Protein 3IFE (pdb70)

Sequence (416 aa):
YFQQSNAMMKEEELIERFTTRYVKIDTQSNEDSHTVPTTPGQIEEFGKKLLVEELKKEEVGLTEVTMDDDNGYVMATLPANTDKDVPVIGFLAHLDTATDFTGKNNVKPQQIHENFDGNAITLNEELNIVLLTPEQFPEELPSYKGHTIITTDGTTLLGADDKAGLTEIMVAMNYLIHHNPQIKHGKKIRVAFTPDEEIGRGPAHFDVEAFGASFAYMMDGGGGPLGGLEYESFNAAGAKLTFNGTNTHHPGTAKKNKMRNATKLAMEFNGHLPVVEEEAPEYTEGYEEGFYHLLSLNGDVEQSKAYYIIRDFDRKNNFEARKNNTIEENIVKQMQEEKYGQQDAVVLEMNDQYYNMLEKKIEPVREIVDIAYEAMKKSLNIEEPNIIHPIRGGTDGSQLSYYMGLPTPNIIFTGGENYHGKFEYVSVDVMEEKAVQVIIEEIARRRRFEEEQA

Solvent-accessible surface area: 18696 Å² total; per-residue (Å²): 206,172,95,45,94,65,12,70,121,33,0,28,92,22,0,21,86,0,0,120,34,55,0,50,3,65,101,116,30,147,90,42,10,7,26,108,12,0,56,115,0,0,126,56,0,15,106,7,0,111,134,11,32,10,61,112,23,75,48,66,150,49,0,4,0,11,0,4,4,61,56,38,35,162,88,138,17,50,33,4,0,0,1,0,2,0,0,2,1,70,97,61,57,2,127,89,3,114,27,49,81,44,101,123,11,85,6,86,52,14,67,6,21,134,150,110,124,23,45,0,34,30,145,106,31,106,51,0,61,83,14,149,48,38,6,0,0,0,0,26,2,54,5,2,1,1,0,15,1,2,0,0,0,0,0,0,0,3,0,0,30,68,1,55,119,30,81,121,28,90,4,6,82,1,23,0,0,0,9,0,3,37,34,28,63,65,2,15,73,84,11,71,30,152,50,0,44,14,55,13,0,0,12,1,30,6,12,58,71,0,3,0,32,41,15,0,2,0,0,0,14,6,49,0,17,0,44,19,69,92,35,132,105,66,93,18,173,142,141,59,87,33,0,33,131,7,4,120,46,0,55,63,79,16,47,113,96,59,13,41,126,133,21,130,34,125,88,6,18,14,56,68,97,40,62,102,55,86,35,111,72,1,78,2,92,4,33,0,22,6,17,74,87,170,64,0,55,45,15,35,84,49,0,82,94,10,8,126,94,1,34,126,130,43,35,120,122,6,1,77,45,98,39,90,53,93,52,50,9,4,41,72,81,2,92,105,32,161,78,0,15,65,5,0,87,63,0,0,94,60,41,146,3,135,21,65,67,82,41,16,83,16,45,54,21,4,6,70,5,0,117,72,43,0,13,1,0,12,0,0,1,0,1,22,36,62,67,22,63,39,2,0,0,0,2,58,4,1,25,56,0,0,43,0,0,19,23,1,2,84,46,11,21,98,95,69

Nearest PDB structures (foldseek):
  3ife-assembly1_A-2  TM=1.002E+00  e=1.276E-93  Bacillus anthracis str. 'Ames Ancestor'
  1vix-assembly1_B  TM=9.293E-01  e=1.019E-63  Escherichia coli
  1fno-assembly1_A-2  TM=9.264E-01  e=2.292E-62  Salmonella enterica subsp. enterica serovar Typhimurium
  3gb0-assembly1_A-2  TM=8.440E-01  e=1.448E-30  Bacillus cereus ATCC 10987
  1cg2-assembly1_C  TM=7.396E-01  e=3.527E-21  Pseudomonas sp. RS-16

B-factor: mean 17.47, std 7.96, range [7.01, 78.02]

Secondary structure (DSSP, 8-state):
-HHHHHHHHHHHHHHHHHHTS--B--TT--SSSSSHHHHHHHHHHHHHHHHHT-EEEEE-TTS-EEEEE--BSSS----EEEEEE--B-TTS--SS---EEETT--SS-EEEETTTTEEE-TTT-TTGGGGTTS-EEE--SSS---HHHHHHHHHHHHHHHHHHT-TTS-B--EEEEEES-GGGT-TGGG--HHHH--SEEEE----STTEEE--B-EEEEEEEEEE-B---GGG-TTT-B-HHHHHHHHHHTS-TT-SGGG--TT--EEEEEEEEE-SSEEEEEEEEEESSHHHHHHHHHHHHHHHHHHHHHH-GGGEEEEEEEEE--THHHHGGGTHHHHHHHHHHHHTT---EE--BSS--HHHHHHHTT----EE--SEESTTSTT-EEEHHHHHHHHHHHHHHHHHHHHH-

Structure (mmCIF, N/CA/C/O backbone):
data_3IFE
#
_entry.id   3IFE
#
_cell.length_a   89.216
_cell.length_b   142.739
_cell.length_c   40.993
_cell.angle_alpha   90.00
_cell.angle_beta   90.00
_cell.angle_gamma   90.00
#
_symmetry.space_group_name_H-M   'P 21 21 2'
#
loop_
_entity.id
_entity.type
_entity.pdbx_description
1 polymer 'Peptidase T'
2 branched beta-D-fructofuranose-(2-1)-alpha-D-glucopyranose
3 non-polymer 'ZINC ION'
4 non-polymer 'SODIUM ION'
5 non-polymer 'SULFATE ION'
6 water water
#
loop_
_atom_site.group_PDB
_atom_site.id
_atom_site.type_symbol
_atom_site.label_atom_id
_atom_site.label_alt_id
_atom_site.label_comp_id
_atom_site.label_asym_id
_atom_site.label_entity_id
_atom_site.label_seq_id
_atom_site.pdbx_PDB_ins_code
_atom_site.Cartn_x
_atom_site.Cartn_y
_atom_site.Cartn_z
_atom_site.occupancy
_atom_site.B_iso_or_equiv
_atom_site.auth_seq_id
_atom_site.auth_comp_id
_atom_site.auth_asym_id
_atom_site.auth_atom_id
_atom_site.pdbx_PDB_model_num
ATOM 1 N N . TYR A 1 19 ? 42.809 44.890 23.623 1.00 25.52 -5 TYR A N 1
ATOM 2 C CA . TYR A 1 19 ? 43.048 43.753 22.673 1.00 24.73 -5 TYR A CA 1
ATOM 3 C C . TYR A 1 19 ? 43.929 44.132 21.502 1.00 24.46 -5 TYR A C 1
ATOM 4 O O . TYR A 1 19 ? 44.515 43.257 20.863 1.00 21.87 -5 TYR A O 1
ATOM 13 N N . PHE A 1 20 ? 44.020 45.427 21.204 1.00 24.00 -4 PHE A N 1
ATOM 14 C CA . PHE A 1 20 ? 44.771 45.862 20.019 1.00 23.64 -4 PHE A CA 1
ATOM 15 C C . PHE A 1 20 ? 46.215 45.375 19.919 1.00 23.51 -4 PHE A C 1
ATOM 16 O O . PHE A 1 20 ? 46.626 44.844 18.871 1.00 20.80 -4 PHE A O 1
ATOM 24 N N A GLN A 1 21 ? 46.967 45.549 21.004 0.50 23.13 -3 GLN A N 1
ATOM 25 N N B GLN A 1 21 ? 46.998 45.555 20.982 0.50 22.90 -3 GLN A N 1
ATOM 26 C CA A GLN A 1 21 ? 48.373 45.164 21.046 0.50 23.16 -3 GLN A CA 1
ATOM 27 C CA B GLN A 1 21 ? 48.400 45.139 20.949 0.50 22.72 -3 GLN A CA 1
ATOM 28 C C A GLN A 1 21 ? 48.567 43.661 20.812 0.50 22.63 -3 GLN A C 1
ATOM 29 C C B GLN A 1 21 ? 48.554 43.631 20.764 0.50 22.37 -3 GLN A C 1
ATOM 30 O O A GLN A 1 21 ? 49.384 43.259 19.986 0.50 21.47 -3 GLN A O 1
ATOM 31 O O B GLN A 1 21 ? 49.344 43.191 19.930 0.50 21.20 -3 GLN A O 1
ATOM 42 N N . SER A 1 22 ? 47.792 42.842 21.521 1.00 21.72 -2 SER A N 1
ATOM 43 C CA . SER A 1 22 ? 47.888 41.386 21.401 1.00 22.23 -2 SER A CA 1
ATOM 44 C C . SER A 1 22 ? 47.402 40.921 20.036 1.00 19.65 -2 SER A C 1
ATOM 45 O O . SER A 1 22 ? 48.008 40.034 19.456 1.00 20.72 -2 SER A O 1
ATOM 48 N N . ASN A 1 23 ? 46.324 41.517 19.523 1.00 17.59 -1 ASN A N 1
ATOM 49 C CA . ASN A 1 23 ? 45.831 41.155 18.176 1.00 15.70 -1 ASN A CA 1
ATOM 50 C C . ASN A 1 23 ? 46.921 41.344 17.150 1.00 14.51 -1 ASN A C 1
ATOM 51 O O . ASN A 1 23 ? 47.229 40.454 16.367 1.00 14.10 -1 ASN A O 1
ATOM 56 N N . ALA A 1 24 ? 47.508 42.529 17.143 1.00 14.05 0 ALA A N 1
ATOM 57 C CA . ALA A 1 24 ? 48.550 42.836 16.174 1.00 13.71 0 ALA A CA 1
ATOM 58 C C . ALA A 1 24 ? 49.767 41.922 16.313 1.00 13.52 0 ALA A C 1
ATOM 59 O O . ALA A 1 24 ? 50.318 41.448 15.324 1.00 14.06 0 ALA A O 1
ATOM 61 N N A MET A 1 25 ? 50.168 41.639 17.547 0.60 12.43 1 MET A N 1
ATOM 62 N N B MET A 1 25 ? 50.168 41.661 17.556 0.40 12.78 1 MET A N 1
ATOM 63 C CA A MET A 1 25 ? 51.352 40.837 17.758 0.60 12.25 1 MET A CA 1
ATOM 64 C CA B MET A 1 25 ? 51.321 40.819 17.830 0.40 12.51 1 MET A CA 1
ATOM 65 C C A MET A 1 25 ? 51.124 39.353 17.411 0.60 11.89 1 MET A C 1
ATOM 66 C C B MET A 1 25 ? 51.114 39.365 17.412 0.40 12.17 1 MET A C 1
ATOM 67 O O A MET A 1 25 ? 51.943 38.758 16.723 0.60 10.86 1 MET A O 1
ATOM 68 O O B MET A 1 25 ? 51.932 38.803 16.691 0.40 11.55 1 MET A O 1
ATOM 77 N N . LYS A 1 26 ? 50.020 38.762 17.860 1.00 11.57 2 LYS A N 1
ATOM 78 C CA . LYS A 1 26 ? 49.748 37.354 17.535 1.00 12.29 2 LYS A CA 1
ATOM 79 C C . LYS A 1 26 ? 49.689 37.118 16.032 1.00 12.48 2 LYS A C 1
ATOM 80 O O . LYS A 1 26 ? 50.306 36.178 15.514 1.00 12.30 2 LYS A O 1
ATOM 86 N N A GLU A 1 27 ? 48.974 38.007 15.346 0.60 12.27 3 GLU A N 1
ATOM 87 N N B GLU A 1 27 ? 48.960 37.961 15.317 0.40 12.89 3 GLU A N 1
ATOM 88 C CA A GLU A 1 27 ? 48.807 37.944 13.890 0.60 12.38 3 GLU A CA 1
ATOM 89 C CA B GLU A 1 27 ? 48.827 37.756 13.879 0.40 13.22 3 GLU A CA 1
ATOM 90 C C A GLU A 1 27 ? 50.155 37.935 13.191 0.60 12.56 3 GLU A C 1
ATOM 91 C C B GLU A 1 27 ? 50.167 37.929 13.146 0.40 12.93 3 GLU A C 1
ATOM 92 O O A GLU A 1 27 ? 50.448 37.073 12.347 0.60 12.46 3 GLU A O 1
ATOM 93 O O B GLU A 1 27 ? 50.466 37.173 12.214 0.40 12.72 3 GLU A O 1
ATOM 104 N N . GLU A 1 28 ? 50.979 38.903 13.559 1.00 12.22 4 GLU A N 1
ATOM 105 C CA . GLU A 1 28 ? 52.286 39.087 12.925 1.00 11.36 4 GLU A CA 1
ATOM 106 C C . GLU A 1 28 ? 53.235 37.931 13.231 1.00 10.75 4 GLU A C 1
ATOM 107 O O . GLU A 1 28 ? 53.964 37.469 12.361 1.00 11.16 4 GLU A O 1
ATOM 113 N N . LEU A 1 29 ? 53.225 37.473 14.481 1.00 10.41 5 LEU A N 1
ATOM 114 C CA . LEU A 1 29 ? 54.062 36.347 14.878 1.00 10.39 5 LEU A CA 1
ATOM 115 C C . LEU A 1 29 ? 53.750 35.107 14.043 1.00 11.09 5 LEU A C 1
ATOM 116 O O . LEU A 1 29 ? 54.645 34.442 13.546 1.00 10.75 5 LEU A O 1
ATOM 121 N N . ILE A 1 30 ? 52.465 34.786 13.913 1.00 10.78 6 ILE A N 1
ATOM 122 C CA . ILE A 1 30 ? 52.068 33.620 13.142 1.00 10.58 6 ILE A CA 1
ATOM 123 C C . ILE A 1 30 ? 52.396 33.800 11.664 1.00 11.10 6 ILE A C 1
ATOM 124 O O . ILE A 1 30 ? 52.924 32.878 11.049 1.00 10.83 6 ILE A O 1
ATOM 129 N N . GLU A 1 31 ? 52.133 34.987 11.119 1.00 11.46 7 GLU A N 1
ATOM 130 C CA . GLU A 1 31 ? 52.393 35.249 9.690 1.00 12.67 7 GLU A CA 1
ATOM 131 C C . GLU A 1 31 ? 53.868 35.057 9.345 1.00 12.10 7 GLU A C 1
ATOM 132 O O . GLU A 1 31 ? 54.220 34.330 8.416 1.00 12.62 7 GLU A O 1
ATOM 138 N N . ARG A 1 32 ? 54.745 35.719 10.084 1.00 9.34 8 ARG A N 1
ATOM 139 C CA . ARG A 1 32 ? 56.168 35.603 9.824 1.00 10.66 8 ARG A CA 1
ATOM 140 C C . ARG A 1 32 ? 56.705 34.208 10.132 1.00 10.51 8 ARG A C 1
ATOM 141 O O . ARG A 1 32 ? 57.426 33.625 9.321 1.00 10.96 8 ARG A O 1
ATOM 149 N N . PHE A 1 33 ? 56.356 33.670 11.297 1.00 9.93 9 PHE A N 1
ATOM 150 C CA . PHE A 1 33 ? 56.873 32.353 11.689 1.00 10.59 9 PHE A CA 1
ATOM 151 C C . PHE A 1 33 ? 56.507 31.276 10.681 1.00 11.16 9 PHE A C 1
ATOM 152 O O . PHE A 1 33 ? 57.359 30.478 10.294 1.00 11.29 9 PHE A O 1
ATOM 160 N N A THR A 1 34 ? 55.244 31.217 10.272 0.70 11.28 10 THR A N 1
ATOM 161 N N B THR A 1 34 ? 55.236 31.256 10.275 0.30 10.80 10 THR A N 1
ATOM 162 C CA A THR A 1 34 ? 54.842 30.186 9.317 0.70 12.27 10 THR A CA 1
ATOM 163 C CA B THR A 1 34 ? 54.746 30.298 9.289 0.30 10.90 10 THR A CA 1
ATOM 164 C C A THR A 1 34 ? 55.535 30.357 7.961 0.70 11.55 10 THR A C 1
ATOM 165 C C B THR A 1 34 ? 55.592 30.373 8.032 0.30 10.82 10 THR A C 1
ATOM 166 O O A THR A 1 34 ? 55.824 29.375 7.297 0.70 12.93 10 THR A O 1
ATOM 167 O O B THR A 1 34 ? 56.088 29.360 7.544 0.30 10.76 10 THR A O 1
ATOM 174 N N . ARG A 1 35 ? 55.789 31.592 7.542 1.00 10.75 11 ARG A N 1
ATOM 175 C CA . ARG A 1 35 ? 56.561 31.828 6.313 1.00 11.52 11 ARG A CA 1
ATOM 176 C C . ARG A 1 35 ? 57.986 31.262 6.458 1.00 11.55 11 ARG A C 1
ATOM 177 O O . ARG A 1 35 ? 58.490 30.535 5.583 1.00 12.07 11 ARG A O 1
ATOM 185 N N . TYR A 1 36 ? 58.628 31.560 7.579 1.00 10.91 12 TYR A N 1
ATOM 186 C CA . TYR A 1 36 ? 60.011 31.127 7.772 1.00 10.54 12 TYR A CA 1
ATOM 187 C C . TYR A 1 36 ? 60.218 29.622 7.889 1.00 11.13 12 TYR A C 1
ATOM 188 O O . TYR A 1 36 ? 61.197 29.086 7.337 1.00 11.06 12 TYR A O 1
ATOM 197 N N . VAL A 1 37 ? 59.319 28.925 8.576 1.00 11.44 13 VAL A N 1
ATOM 198 C CA . VAL A 1 37 ? 59.507 27.488 8.770 1.00 11.39 13 VAL A CA 1
ATOM 199 C C . VAL A 1 37 ? 59.360 26.721 7.465 1.00 11.48 13 VAL A C 1
ATOM 200 O O . VAL A 1 37 ? 59.917 25.648 7.327 1.00 12.14 13 VAL A O 1
ATOM 204 N N . LYS A 1 38 ? 58.648 27.302 6.514 1.00 12.21 14 LYS A N 1
ATOM 205 C CA . LYS A 1 38 ? 58.448 26.666 5.209 1.00 12.64 14 LYS A CA 1
ATOM 206 C C . LYS A 1 38 ? 59.692 26.727 4.297 1.00 13.40 14 LYS A C 1
ATOM 207 O O . LYS A 1 38 ? 59.710 26.131 3.208 1.00 13.95 14 LYS A O 1
ATOM 213 N N . ILE A 1 39 ? 60.715 27.470 4.715 1.00 11.60 15 ILE A N 1
ATOM 214 C CA . ILE A 1 39 ? 61.971 27.562 3.978 1.00 12.38 15 ILE A CA 1
ATOM 215 C C . ILE A 1 39 ? 62.947 26.558 4.578 1.00 12.52 15 ILE A C 1
ATOM 216 O O . ILE A 1 39 ? 63.204 26.587 5.783 1.00 12.68 15 ILE A O 1
ATOM 221 N N . ASP A 1 40 ? 63.488 25.676 3.739 1.00 12.08 16 ASP A N 1
ATOM 222 C CA . ASP A 1 40 ? 64.465 24.682 4.184 1.00 12.20 16 ASP A CA 1
ATOM 223 C C . ASP A 1 40 ? 65.792 25.371 4.457 1.00 11.66 16 ASP A C 1
ATOM 224 O O . ASP A 1 40 ? 66.453 25.819 3.540 1.00 13.59 16 ASP A O 1
ATOM 229 N N . THR A 1 41 ? 66.175 25.454 5.728 1.00 10.85 17 THR A N 1
ATOM 230 C CA . THR A 1 41 ? 67.424 26.110 6.096 1.00 10.45 17 THR A CA 1
ATOM 231 C C . THR A 1 41 ? 68.325 25.172 6.898 1.00 10.75 17 THR A C 1
ATOM 232 O O . THR A 1 41 ? 69.216 25.615 7.624 1.00 11.57 17 THR A O 1
ATOM 236 N N . GLN A 1 42 ? 68.103 23.872 6.776 1.00 9.77 18 GLN A N 1
ATOM 237 C CA . GLN A 1 42 ? 68.951 22.930 7.482 1.00 11.03 18 GLN A CA 1
ATOM 238 C C . GLN A 1 42 ? 70.400 23.140 7.034 1.00 10.65 18 GLN A C 1
ATOM 239 O O . GLN A 1 42 ? 70.666 23.317 5.845 1.00 11.81 18 GLN A O 1
ATOM 245 N N . SER A 1 43 ? 71.315 23.122 7.993 1.00 10.62 19 SER A N 1
ATOM 246 C CA . SER A 1 43 ? 72.737 23.255 7.703 1.00 10.82 19 SER A CA 1
ATOM 247 C C . SER A 1 43 ? 73.331 21.866 7.419 1.00 11.55 19 SER A C 1
ATOM 248 O O . SER A 1 43 ? 72.693 20.851 7.678 1.00 12.66 19 SER A O 1
ATOM 251 N N . ASN A 1 44 ? 74.533 21.833 6.850 1.00 11.55 20 ASN A N 1
ATOM 252 C CA . ASN A 1 44 ? 75.192 20.565 6.514 1.00 12.46 20 ASN A CA 1
ATOM 253 C C . ASN A 1 44 ? 76.707 20.687 6.670 1.00 13.50 20 ASN A C 1
ATOM 254 O O . ASN A 1 44 ? 77.357 21.373 5.891 1.00 13.20 20 ASN A O 1
ATOM 259 N N . GLU A 1 45 ? 77.255 20.017 7.675 1.00 15.49 21 GLU A N 1
ATOM 260 C CA . GLU A 1 45 ? 78.695 20.085 7.945 1.00 17.39 21 GLU A CA 1
ATOM 261 C C . GLU A 1 45 ? 79.570 19.509 6.818 1.00 17.02 21 GLU A C 1
ATOM 262 O O . GLU A 1 45 ? 80.755 19.849 6.720 1.00 16.81 21 GLU A O 1
ATOM 268 N N . ASP A 1 46 ? 78.994 18.645 5.980 1.00 16.76 22 ASP A N 1
ATOM 269 C CA . ASP A 1 46 ? 79.741 18.051 4.874 1.00 16.22 22 ASP A CA 1
ATOM 270 C C . ASP A 1 46 ? 80.063 19.088 3.797 1.00 15.47 22 ASP A C 1
ATOM 271 O O . ASP A 1 46 ? 80.964 18.881 2.981 1.00 16.34 22 ASP A O 1
ATOM 276 N N . SER A 1 47 ? 79.326 20.200 3.795 1.00 14.26 23 SER A N 1
ATOM 277 C CA . SER A 1 47 ? 79.593 21.294 2.883 1.00 13.89 23 SER A CA 1
ATOM 278 C C . SER A 1 47 ? 80.562 22.209 3.586 1.00 15.12 23 SER A C 1
ATOM 279 O O . SER A 1 47 ? 80.504 22.355 4.816 1.00 15.09 23 SER A O 1
ATOM 282 N N . HIS A 1 48 ? 81.431 22.850 2.820 1.00 16.67 24 HIS A N 1
ATOM 283 C CA . HIS A 1 48 ? 82.407 23.754 3.427 1.00 16.47 24 HIS A CA 1
ATOM 284 C C . HIS A 1 48 ? 82.298 25.176 2.941 1.00 15.93 24 HIS A C 1
ATOM 285 O O . HIS A 1 48 ? 83.185 25.995 3.184 1.00 15.41 24 HIS A O 1
ATOM 292 N N . THR A 1 49 ? 81.182 25.486 2.288 1.00 14.52 25 THR A N 1
ATOM 293 C CA . THR A 1 49 ? 80.900 26.847 1.887 1.00 13.89 25 THR A CA 1
ATOM 294 C C . THR A 1 49 ? 80.332 27.531 3.142 1.00 13.57 25 THR A C 1
ATOM 295 O O . THR A 1 49 ? 79.965 26.856 4.102 1.00 13.08 25 THR A O 1
ATOM 299 N N . VAL A 1 50 ? 80.273 28.854 3.133 1.00 12.20 26 VAL A N 1
ATOM 300 C CA . VAL A 1 50 ? 79.672 29.586 4.240 1.00 13.55 26 VAL A CA 1
ATOM 301 C C . VAL A 1 50 ? 78.671 30.544 3.605 1.00 13.51 26 VAL A C 1
ATOM 302 O O . VAL A 1 50 ? 79.085 31.426 2.842 1.00 14.37 26 VAL A O 1
ATOM 306 N N . PRO A 1 51 ? 77.347 30.336 3.831 1.00 13.57 27 PRO A N 1
ATOM 307 C CA . PRO A 1 51 ? 76.719 29.267 4.607 1.00 13.40 27 PRO A CA 1
ATOM 308 C C . PRO A 1 51 ? 76.841 27.924 3.922 1.00 11.97 27 PRO A C 1
ATOM 309 O O . PRO A 1 51 ? 77.063 27.869 2.697 1.00 11.91 27 PRO A O 1
ATOM 313 N N . THR A 1 52 ? 76.681 26.850 4.691 1.00 12.29 28 THR A N 1
ATOM 314 C CA . THR A 1 52 ? 76.807 25.490 4.182 1.00 11.52 28 THR A CA 1
ATOM 315 C C . THR A 1 52 ? 75.732 25.039 3.213 1.00 11.79 28 THR A C 1
ATOM 316 O O . THR A 1 52 ? 75.985 24.136 2.420 1.00 11.39 28 THR A O 1
ATOM 320 N N . THR A 1 53 ? 74.549 25.653 3.276 1.00 11.16 29 THR A N 1
ATOM 321 C CA . THR A 1 53 ? 73.432 25.276 2.399 1.00 11.02 29 THR A CA 1
ATOM 322 C C . THR A 1 53 ? 72.746 26.507 1.771 1.00 10.88 29 THR A C 1
ATOM 323 O O . THR A 1 53 ? 72.656 27.572 2.409 1.00 11.74 29 THR A O 1
ATOM 327 N N . PRO A 1 54 ? 72.245 26.369 0.537 1.00 10.52 30 PRO A N 1
ATOM 328 C CA . PRO A 1 54 ? 71.616 27.504 -0.145 1.00 10.61 30 PRO A CA 1
ATOM 329 C C . PRO A 1 54 ? 70.346 28.018 0.518 1.00 11.23 30 PRO A C 1
ATOM 330 O O . PRO A 1 54 ? 70.016 29.194 0.370 1.00 11.58 30 PRO A O 1
ATOM 334 N N . GLY A 1 55 ? 69.626 27.146 1.218 1.00 11.42 31 GLY A N 1
ATOM 335 C CA . GLY A 1 55 ? 68.420 27.575 1.922 1.00 11.57 31 GLY A CA 1
ATOM 336 C C . GLY A 1 55 ? 68.704 28.712 2.885 1.00 11.64 31 GLY A C 1
ATOM 337 O O . GLY A 1 55 ? 67.863 29.596 3.105 1.00 11.08 31 GLY A O 1
ATOM 338 N N . GLN A 1 56 ? 69.893 28.714 3.480 1.00 10.07 32 GLN A N 1
ATOM 339 C CA . GLN A 1 56 ? 70.259 29.780 4.424 1.00 9.98 32 GLN A CA 1
ATOM 340 C C . GLN A 1 56 ? 70.422 31.099 3.722 1.00 11.71 32 GLN A C 1
ATOM 341 O O . GLN A 1 56 ? 70.101 32.146 4.306 1.00 11.21 32 GLN A O 1
ATOM 347 N N . ILE A 1 57 ? 70.935 31.055 2.488 1.00 10.83 33 ILE A N 1
ATOM 348 C CA . ILE A 1 57 ? 71.089 32.245 1.635 1.00 11.18 33 ILE A CA 1
ATOM 349 C C . ILE A 1 57 ? 69.699 32.756 1.240 1.00 11.34 33 ILE A C 1
ATOM 350 O O . ILE A 1 57 ? 69.446 33.958 1.280 1.00 11.80 33 ILE A O 1
ATOM 355 N N A GLU A 1 58 ? 68.790 31.863 0.864 0.50 10.86 34 GLU A N 1
ATOM 356 N N B GLU A 1 58 ? 68.813 31.824 0.888 0.50 11.07 34 GLU A N 1
ATOM 357 C CA A GLU A 1 58 ? 67.442 32.308 0.523 0.50 12.02 34 GLU A CA 1
ATOM 358 C CA B GLU A 1 58 ? 67.432 32.133 0.529 0.50 12.36 34 GLU A CA 1
ATOM 359 C C A GLU A 1 58 ? 66.781 32.980 1.710 0.50 11.60 34 GLU A C 1
ATOM 360 C C B GLU A 1 58 ? 66.733 32.878 1.668 0.50 11.97 34 GLU A C 1
ATOM 361 O O A GLU A 1 58 ? 66.166 34.038 1.578 0.50 11.99 34 GLU A O 1
ATOM 362 O O B GLU A 1 58 ? 66.045 33.872 1.456 0.50 12.92 34 GLU A O 1
ATOM 373 N N . PHE A 1 59 ? 66.917 32.374 2.880 1.00 11.76 35 PHE A N 1
ATOM 374 C CA . PHE A 1 59 ? 66.311 32.949 4.076 1.00 11.08 35 PHE A CA 1
ATOM 375 C C . PHE A 1 59 ? 66.915 34.317 4.396 1.00 11.24 35 PHE A C 1
ATOM 376 O O . PHE A 1 59 ? 66.198 35.276 4.672 1.00 11.44 35 PHE A O 1
ATOM 384 N N . GLY A 1 60 ? 68.231 34.423 4.315 1.00 11.23 36 GLY A N 1
ATOM 385 C CA . GLY A 1 60 ? 68.917 35.689 4.548 1.00 10.24 36 GLY A CA 1
ATOM 386 C C . GLY A 1 60 ? 68.465 36.795 3.602 1.00 11.55 36 GLY A C 1
ATOM 387 O O . GLY A 1 60 ? 68.196 37.909 4.031 1.00 10.05 36 GLY A O 1
ATOM 388 N N . LYS A 1 61 ? 68.369 36.498 2.307 1.00 11.02 37 LYS A N 1
ATOM 389 C CA A LYS A 1 61 ? 67.944 37.492 1.318 0.50 11.03 37 LYS A CA 1
ATOM 390 C CA B LYS A 1 61 ? 67.922 37.496 1.336 0.50 11.45 37 LYS A CA 1
ATOM 391 C C . LYS A 1 61 ? 66.487 37.915 1.597 1.00 10.94 37 LYS A C 1
ATOM 392 O O . LYS A 1 61 ? 66.136 39.070 1.428 1.00 10.00 37 LYS A O 1
ATOM 403 N N . LEU A 1 62 ? 65.659 36.974 2.037 1.00 9.85 38 LEU A N 1
ATOM 404 C CA . LEU A 1 62 ? 64.270 37.287 2.352 1.00 11.25 38 LEU A CA 1
ATOM 405 C C . LEU A 1 62 ? 64.240 38.267 3.535 1.00 11.01 38 LEU A C 1
ATOM 406 O O . LEU A 1 62 ? 63.503 39.258 3.526 1.00 11.82 38 LEU A O 1
ATOM 411 N N . LEU A 1 63 ? 65.059 37.988 4.545 1.00 10.99 39 LEU A N 1
ATOM 412 C CA . LEU A 1 63 ? 65.126 38.830 5.744 1.00 10.59 39 LEU A CA 1
ATOM 413 C C . LEU A 1 63 ? 65.679 40.227 5.453 1.00 10.27 39 LEU A C 1
ATOM 414 O O . LEU A 1 63 ? 65.252 41.205 6.066 1.00 11.64 39 LEU A O 1
ATOM 419 N N . VAL A 1 64 ? 66.655 40.332 4.558 1.00 9.76 40 VAL A N 1
ATOM 420 C CA . VAL A 1 64 ? 67.169 41.634 4.169 1.00 9.04 40 VAL A CA 1
ATOM 421 C C . VAL A 1 64 ? 66.003 42.491 3.653 1.00 10.18 40 VAL A C 1
ATOM 422 O O . VAL A 1 64 ? 65.849 43.649 4.047 1.00 8.54 40 VAL A O 1
ATOM 426 N N . GLU A 1 65 ? 65.162 41.927 2.789 1.00 8.93 41 GLU A N 1
ATOM 427 C CA . GLU A 1 65 ? 64.054 42.712 2.264 1.00 9.50 41 GLU A CA 1
ATOM 428 C C . GLU A 1 65 ? 63.024 43.019 3.350 1.00 10.60 41 GLU A C 1
ATOM 429 O O . GLU A 1 65 ? 62.468 44.135 3.376 1.00 10.49 41 GLU A O 1
ATOM 435 N N . GLU A 1 66 ? 62.787 42.065 4.246 1.00 10.31 42 GLU A N 1
ATOM 436 C CA . GLU A 1 66 ? 61.848 42.283 5.340 1.00 10.52 42 GLU A CA 1
ATOM 437 C C . GLU A 1 66 ? 62.359 43.367 6.286 1.00 10.45 42 GLU A C 1
ATOM 438 O O . GLU A 1 66 ? 61.566 44.188 6.743 1.00 11.70 42 GLU A O 1
ATOM 444 N N . LEU A 1 67 ? 63.661 43.373 6.569 1.00 10.98 43 LEU A N 1
ATOM 445 C CA . LEU A 1 67 ? 64.243 44.404 7.438 1.00 10.19 43 LEU A CA 1
ATOM 446 C C . LEU A 1 67 ? 64.103 45.781 6.814 1.00 9.82 43 LEU A C 1
ATOM 447 O O . LEU A 1 67 ? 63.775 46.755 7.483 1.00 11.03 43 LEU A O 1
ATOM 452 N N . LYS A 1 68 ? 64.316 45.874 5.500 1.00 9.14 44 LYS A N 1
ATOM 453 C CA A LYS A 1 68 ? 64.179 47.144 4.816 0.60 9.71 44 LYS A CA 1
ATOM 454 C CA B LYS A 1 68 ? 64.183 47.141 4.799 0.40 9.62 44 LYS A CA 1
ATOM 455 C C . LYS A 1 68 ? 62.728 47.613 4.823 1.00 10.57 44 LYS A C 1
ATOM 456 O O . LYS A 1 68 ? 62.463 48.808 4.996 1.00 12.00 44 LYS A O 1
ATOM 467 N N A GLU A 1 69 ? 61.768 46.695 4.652 0.50 11.61 45 GLU A N 1
ATOM 468 N N B GLU A 1 69 ? 61.801 46.668 4.662 0.50 10.88 45 GLU A N 1
ATOM 469 C CA A GLU A 1 69 ? 60.355 47.123 4.628 0.50 12.89 45 GLU A CA 1
ATOM 470 C CA B GLU A 1 69 ? 60.369 46.973 4.656 0.50 11.87 45 GLU A CA 1
ATOM 471 C C A GLU A 1 69 ? 59.887 47.571 6.020 0.50 12.22 45 GLU A C 1
ATOM 472 C C B GLU A 1 69 ? 59.905 47.535 5.998 0.50 11.52 45 GLU A C 1
ATOM 473 O O A GLU A 1 69 ? 59.048 48.474 6.121 0.50 13.22 45 GLU A O 1
ATOM 474 O O B GLU A 1 69 ? 59.114 48.487 6.039 0.50 12.44 45 GLU A O 1
ATOM 485 N N . VAL A 1 70 ? 60.426 46.962 7.077 1.00 11.94 46 VAL A N 1
ATOM 486 C CA . VAL A 1 70 ? 60.105 47.402 8.447 1.00 11.39 46 VAL A CA 1
ATOM 487 C C . VAL A 1 70 ? 60.615 48.843 8.601 1.00 10.66 46 VAL A C 1
ATOM 488 O O . VAL A 1 70 ? 59.961 49.690 9.201 1.00 11.88 46 VAL A O 1
ATOM 492 N N . GLY A 1 71 ? 61.773 49.124 8.026 1.00 10.15 47 GLY A N 1
ATOM 493 C CA . GLY A 1 71 ? 62.340 50.454 8.077 1.00 10.71 47 GLY A CA 1
ATOM 494 C C . GLY A 1 71 ? 63.705 50.556 8.735 1.00 10.63 47 GLY A C 1
ATOM 495 O O . GLY A 1 71 ? 64.195 51.669 8.953 1.00 11.68 47 GLY A O 1
ATOM 496 N N . LEU A 1 72 ? 64.321 49.427 9.076 1.00 11.29 48 LEU A N 1
ATOM 497 C CA . LEU A 1 72 ? 65.670 49.481 9.632 1.00 10.56 48 LEU A CA 1
ATOM 498 C C . LEU A 1 72 ? 66.664 50.001 8.594 1.00 10.59 48 LEU A C 1
ATOM 499 O O . LEU A 1 72 ? 66.390 49.985 7.383 1.00 10.85 48 LEU A O 1
ATOM 504 N N . THR A 1 73 ? 67.799 50.499 9.078 1.00 9.50 49 THR A N 1
ATOM 505 C CA . THR A 1 73 ? 68.846 51.044 8.227 1.00 10.23 49 THR A CA 1
ATOM 506 C C . THR A 1 73 ? 70.078 50.163 8.263 1.00 10.25 49 THR A C 1
ATOM 507 O O . THR A 1 73 ? 70.141 49.200 9.021 1.00 9.28 49 THR A O 1
ATOM 511 N N . GLU A 1 74 ? 71.055 50.504 7.435 1.00 10.24 50 GLU A N 1
ATOM 512 C CA . GLU A 1 74 ? 72.317 49.769 7.379 1.00 10.54 50 GLU A CA 1
ATOM 513 C C . GLU A 1 74 ? 72.066 48.268 7.269 1.00 11.15 50 GLU A C 1
ATOM 514 O O . GLU A 1 74 ? 72.715 47.479 7.962 1.00 11.72 50 GLU A O 1
ATOM 520 N N . VAL A 1 75 ? 71.142 47.885 6.387 1.00 12.89 51 VAL A N 1
ATOM 521 C CA . VAL A 1 75 ? 70.794 46.486 6.223 1.00 12.10 51 VAL A CA 1
ATOM 522 C C . VAL A 1 75 ? 71.809 45.864 5.278 1.00 13.85 51 VAL A C 1
ATOM 523 O O . VAL A 1 75 ? 71.910 46.257 4.102 1.00 14.88 51 VAL A O 1
ATOM 527 N N . THR A 1 76 ? 72.553 44.902 5.808 1.00 12.98 52 THR A N 1
ATOM 528 C CA . THR A 1 76 ? 73.596 44.224 5.068 1.00 13.61 52 THR A CA 1
ATOM 529 C C . THR A 1 76 ? 73.533 42.714 5.141 1.00 13.79 52 THR A C 1
ATOM 530 O O . THR A 1 76 ? 72.995 42.147 6.082 1.00 13.51 52 THR A O 1
ATOM 534 N N . MET A 1 77 ? 74.095 42.072 4.121 1.00 13.46 53 MET A N 1
ATOM 535 C CA . MET A 1 77 ? 74.240 40.621 4.110 1.00 13.05 53 MET A CA 1
ATOM 536 C C . MET A 1 77 ? 75.611 40.418 3.500 1.00 13.59 53 MET A C 1
ATOM 537 O O . MET A 1 77 ? 75.817 40.707 2.314 1.00 13.91 53 MET A O 1
ATOM 542 N N . ASP A 1 78 ? 76.551 39.917 4.290 1.00 12.12 54 ASP A N 1
ATOM 543 C CA . ASP A 1 78 ? 77.921 39.790 3.825 1.00 13.01 54 ASP A CA 1
ATOM 544 C C . ASP A 1 78 ? 78.086 38.582 2.910 1.00 13.95 54 ASP A C 1
ATOM 545 O O . ASP A 1 78 ? 77.129 37.825 2.683 1.00 13.27 54 ASP A O 1
ATOM 550 N N A ASP A 1 79 ? 79.295 38.422 2.378 0.70 15.15 55 ASP A N 1
ATOM 551 N N B ASP A 1 79 ? 79.288 38.396 2.367 0.30 14.32 55 ASP A N 1
ATOM 552 C CA A ASP A 1 79 ? 79.595 37.331 1.462 0.70 16.04 55 ASP A CA 1
ATOM 553 C CA B ASP A 1 79 ? 79.529 37.281 1.451 0.30 14.69 55 ASP A CA 1
ATOM 554 C C A ASP A 1 79 ? 79.494 35.928 2.101 0.70 15.59 55 ASP A C 1
ATOM 555 C C B ASP A 1 79 ? 79.351 35.910 2.106 0.30 14.58 55 ASP A C 1
ATOM 556 O O A ASP A 1 79 ? 79.520 34.924 1.387 0.70 15.83 55 ASP A O 1
ATOM 557 O O B ASP A 1 79 ? 79.130 34.916 1.414 0.30 14.54 55 ASP A O 1
ATOM 566 N N . ASN A 1 80 ? 79.421 35.865 3.436 1.00 13.95 56 ASN A N 1
ATOM 567 C CA . ASN A 1 80 ? 79.264 34.610 4.198 1.00 13.70 56 ASN A CA 1
ATOM 568 C C . ASN A 1 80 ? 77.820 34.355 4.690 1.00 12.24 56 ASN A C 1
ATOM 569 O O . ASN A 1 80 ? 77.564 33.421 5.456 1.00 12.70 56 ASN A O 1
ATOM 574 N N . GLY A 1 81 ? 76.891 35.210 4.286 1.00 11.46 57 GLY A N 1
ATOM 575 C CA . GLY A 1 81 ? 75.502 35.035 4.637 1.00 12.03 57 GLY A CA 1
ATOM 576 C C . GLY A 1 81 ? 75.047 35.578 5.976 1.00 11.79 57 GLY A C 1
ATOM 577 O O . GLY A 1 81 ? 73.945 35.252 6.433 1.00 12.35 57 GLY A O 1
ATOM 578 N N . TYR A 1 82 ? 75.887 36.386 6.612 1.00 11.86 58 TYR A N 1
ATOM 579 C CA . TYR A 1 82 ? 75.540 37.003 7.896 1.00 10.99 58 TYR A CA 1
ATOM 580 C C . TYR A 1 82 ? 74.758 38.282 7.624 1.00 10.09 58 TYR A C 1
ATOM 581 O O . TYR A 1 82 ? 75.270 39.179 6.944 1.00 10.63 58 TYR A O 1
ATOM 590 N N . VAL A 1 83 ? 73.554 38.367 8.173 1.00 9.89 59 VAL A N 1
ATOM 591 C CA . VAL A 1 83 ? 72.674 39.520 7.977 1.00 9.64 59 VAL A CA 1
ATOM 592 C C . VAL A 1 83 ? 72.745 40.420 9.185 1.00 10.61 59 VAL A C 1
ATOM 593 O O . VAL A 1 83 ? 72.652 39.920 10.311 1.00 10.33 59 VAL A O 1
ATOM 597 N N . MET A 1 84 ? 72.924 41.724 8.975 1.00 11.33 60 MET A N 1
ATOM 598 C CA . MET A 1 84 ? 72.935 42.674 10.102 1.00 11.37 60 MET A CA 1
ATOM 599 C C . MET A 1 84 ? 72.112 43.895 9.722 1.00 11.09 60 MET A C 1
ATOM 600 O O . MET A 1 84 ? 71.939 44.208 8.545 1.00 11.87 60 MET A O 1
ATOM 605 N N . ALA A 1 85 ? 71.574 44.572 10.725 1.00 10.18 61 ALA A N 1
ATOM 606 C CA . ALA A 1 85 ? 70.793 45.782 10.484 1.00 10.94 61 ALA A CA 1
ATOM 607 C C . ALA A 1 85 ? 70.744 46.611 11.742 1.00 11.21 61 ALA A C 1
ATOM 608 O O . ALA A 1 85 ? 71.009 46.122 12.861 1.00 11.65 61 ALA A O 1
ATOM 610 N N . THR A 1 86 ? 70.370 47.872 11.545 1.00 10.62 62 THR A N 1
ATOM 611 C CA . THR A 1 86 ? 70.285 48.851 12.606 1.00 11.51 62 THR A CA 1
ATOM 612 C C . THR A 1 86 ? 68.912 49.485 12.813 1.00 10.79 62 THR A C 1
ATOM 613 O O . THR A 1 86 ? 68.262 49.896 11.851 1.00 11.85 62 THR A O 1
ATOM 617 N N . LEU A 1 87 ? 68.484 49.581 14.083 1.00 10.18 63 LEU A N 1
ATOM 618 C CA . LEU A 1 87 ? 67.309 50.365 14.438 1.00 10.54 63 LEU A CA 1
ATOM 619 C C . LEU A 1 87 ? 67.961 51.609 15.068 1.00 10.94 63 LEU A C 1
ATOM 620 O O . LEU A 1 87 ? 68.548 51.526 16.151 1.00 10.63 63 LEU A O 1
ATOM 625 N N . PRO A 1 88 ? 67.867 52.769 14.409 1.00 11.28 64 PRO A N 1
ATOM 626 C CA . PRO A 1 88 ? 68.509 53.962 14.949 1.00 12.20 64 PRO A CA 1
ATOM 627 C C . PRO A 1 88 ? 68.010 54.392 16.316 1.00 12.02 64 PRO A C 1
ATOM 628 O O . PRO A 1 88 ? 66.863 54.115 16.683 1.00 12.17 64 PRO A O 1
ATOM 632 N N . ALA A 1 89 ? 68.887 55.032 17.075 1.00 12.60 65 ALA A N 1
ATOM 633 C CA . ALA A 1 89 ? 68.515 55.534 18.379 1.00 12.50 65 ALA A CA 1
ATOM 634 C C . ALA A 1 89 ? 67.324 56.468 18.272 1.00 12.83 65 ALA A C 1
ATOM 635 O O . ALA A 1 89 ? 67.164 57.194 17.281 1.00 13.43 65 ALA A O 1
ATOM 637 N N . ASN A 1 90 ? 66.530 56.462 19.335 1.00 13.66 66 ASN A N 1
ATOM 638 C CA . ASN A 1 90 ? 65.353 57.283 19.485 1.00 14.60 66 ASN A CA 1
ATOM 639 C C . ASN A 1 90 ? 65.425 57.767 20.912 1.00 15.58 66 ASN A C 1
ATOM 640 O O . ASN A 1 90 ? 64.671 57.290 21.784 1.00 16.26 66 ASN A O 1
ATOM 645 N N . THR A 1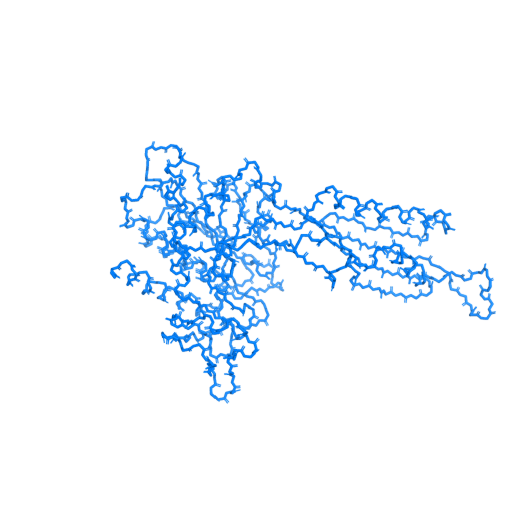 91 ? 66.383 58.659 21.147 1.00 13.04 67 THR A N 1
ATOM 646 C CA . THR A 1 91 ? 66.642 59.229 22.467 1.00 13.99 67 THR A CA 1
ATOM 647 C C . THR A 1 91 ? 67.689 60.329 22.375 1.00 15.10 67 THR A C 1
ATOM 648 O O . THR A 1 91 ? 68.493 60.338 21.456 1.00 16.39 67 THR A O 1
ATOM 652 N N . ASP A 1 92 ? 67.697 61.235 23.348 1.00 16.88 68 ASP A N 1
ATOM 653 C CA . ASP A 1 92 ? 68.713 62.285 23.397 1.00 18.18 68 ASP A CA 1
ATOM 654 C C . ASP A 1 92 ? 69.864 61.838 24.304 1.00 17.78 68 ASP A C 1
ATOM 655 O O . ASP A 1 92 ? 70.904 62.486 24.364 1.00 19.11 68 ASP A O 1
ATOM 660 N N . LYS A 1 93 ? 69.680 60.718 24.991 1.00 15.40 69 LYS A N 1
ATOM 661 C CA . LYS A 1 93 ? 70.695 60.202 25.899 1.00 14.69 69 LYS A CA 1
ATOM 662 C C . LYS A 1 93 ? 71.772 59.393 25.202 1.00 15.69 69 LYS A C 1
ATOM 663 O O . LYS A 1 93 ? 71.588 58.934 24.080 1.00 17.64 69 LYS A O 1
ATOM 669 N N .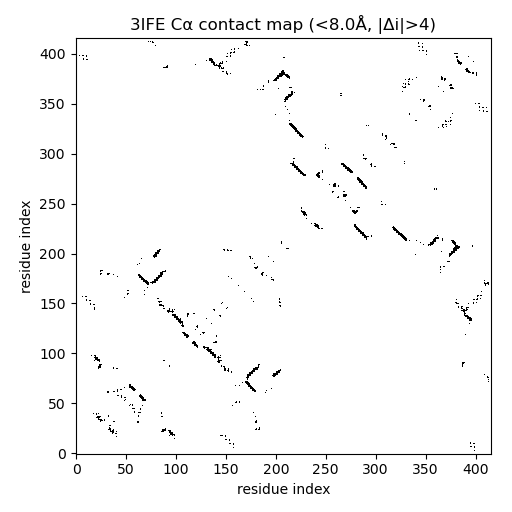 ASP A 1 94 ? 72.889 59.208 25.907 1.00 16.64 70 ASP A N 1
ATOM 670 C CA . ASP A 1 94 ? 73.987 58.365 25.444 1.00 17.20 70 ASP A CA 1
ATOM 671 C C . ASP A 1 94 ? 73.687 56.980 26.036 1.00 16.06 70 ASP A C 1
ATOM 672 O O . ASP A 1 94 ? 73.781 56.776 27.255 1.00 16.96 70 ASP A O 1
ATOM 677 N N . VAL A 1 95 ? 73.310 56.038 25.177 1.00 13.69 71 VAL A N 1
ATOM 678 C CA . VAL A 1 95 ? 72.932 54.701 25.601 1.00 13.43 71 VAL A CA 1
ATOM 679 C C . VAL A 1 95 ? 73.828 53.668 24.902 1.00 12.45 71 VAL A C 1
ATOM 680 O O . VAL A 1 95 ? 74.138 53.811 23.715 1.00 13.30 71 VAL A O 1
ATOM 684 N N . PRO A 1 96 ? 74.242 52.614 25.618 1.00 12.43 72 PRO A N 1
ATOM 685 C CA . PRO A 1 96 ? 75.047 51.626 24.910 1.00 12.49 72 PRO A CA 1
ATOM 686 C C . PRO A 1 96 ? 74.262 50.974 23.776 1.00 11.78 72 PRO A C 1
ATOM 687 O O . PRO A 1 96 ? 73.041 50.829 23.873 1.00 11.79 72 PRO A O 1
ATOM 691 N N . VAL A 1 97 ? 74.962 50.608 22.711 1.00 10.91 73 VAL A N 1
ATOM 692 C CA . VAL A 1 97 ? 74.348 49.911 21.595 1.00 11.59 73 VAL A CA 1
ATOM 693 C C . VAL A 1 97 ? 74.134 48.464 22.031 1.00 11.68 73 VAL A C 1
ATOM 694 O O . VAL A 1 97 ? 75.066 47.793 22.508 1.00 12.22 73 VAL A O 1
ATOM 698 N N . ILE A 1 98 ? 72.903 47.989 21.910 1.00 10.67 74 ILE A N 1
ATOM 699 C CA . ILE A 1 98 ? 72.577 46.617 22.294 1.00 11.48 74 ILE A CA 1
ATOM 700 C C . ILE A 1 98 ? 72.188 45.822 21.053 1.00 10.99 74 ILE A C 1
ATOM 701 O O . ILE A 1 98 ? 71.693 46.373 20.067 1.00 12.42 74 ILE A O 1
ATOM 706 N N . GLY A 1 99 ? 72.453 44.527 21.100 1.00 10.53 75 GLY A N 1
ATOM 707 C CA . GLY A 1 99 ? 72.127 43.655 20.005 1.00 10.70 75 GLY A CA 1
ATOM 708 C C . GLY A 1 99 ? 71.174 42.533 20.330 1.00 10.85 75 GLY A C 1
ATOM 709 O O . GLY A 1 99 ? 71.002 42.148 21.506 1.00 10.60 75 GLY A O 1
ATOM 710 N N . PHE A 1 100 ? 70.522 42.041 19.282 1.00 10.17 76 PHE A N 1
ATOM 711 C CA . PHE A 1 100 ? 69.645 40.858 19.387 1.00 10.52 76 PHE A CA 1
ATOM 712 C C . PHE A 1 100 ? 70.043 39.924 18.261 1.00 11.71 76 PHE A C 1
ATOM 713 O O . PHE A 1 100 ? 70.173 40.355 17.127 1.00 11.68 76 PHE A O 1
ATOM 721 N N . LEU A 1 101 ? 70.203 38.650 18.597 1.00 10.79 77 LEU A N 1
ATOM 722 C CA . LEU A 1 101 ? 70.697 37.647 17.664 1.00 10.39 77 LEU A CA 1
ATOM 723 C C . LEU A 1 101 ? 69.824 36.421 17.548 1.00 10.10 77 LEU A C 1
ATOM 724 O O . LEU A 1 101 ? 69.167 36.040 18.501 1.00 10.65 77 LEU A O 1
ATOM 729 N N . ALA A 1 102 ? 69.853 35.794 16.371 1.00 10.19 78 ALA A N 1
ATOM 730 C CA . ALA A 1 102 ? 69.185 34.527 16.123 1.00 10.09 78 ALA A CA 1
ATOM 731 C C . ALA A 1 102 ? 69.863 33.824 14.983 1.00 11.70 78 ALA A C 1
ATOM 732 O O . ALA A 1 102 ? 70.520 34.474 14.186 1.00 12.46 78 ALA A O 1
ATOM 734 N N . HIS A 1 103 ? 69.755 32.499 14.930 1.00 10.50 79 HIS A N 1
ATOM 735 C CA . HIS A 1 103 ? 70.365 31.755 13.817 1.00 10.30 79 HIS A CA 1
ATOM 736 C C . HIS A 1 103 ? 69.354 31.350 12.745 1.00 11.31 79 HIS A C 1
ATOM 737 O O . HIS A 1 103 ? 68.188 31.094 13.021 1.00 11.64 79 HIS A O 1
ATOM 744 N N . LEU A 1 104 ? 69.855 31.281 11.518 1.00 10.61 80 LEU A N 1
ATOM 745 C CA . LEU A 1 104 ? 69.075 30.986 10.318 1.00 11.20 80 LEU A CA 1
ATOM 746 C C . LEU A 1 104 ? 68.778 29.528 10.072 1.00 10.55 80 LEU A C 1
ATOM 747 O O . LEU A 1 104 ? 67.769 29.206 9.433 1.00 12.43 80 LEU A O 1
ATOM 752 N N . ASP A 1 105 ? 69.644 28.654 10.558 1.00 10.59 81 ASP A N 1
ATOM 753 C CA . ASP A 1 105 ? 69.564 27.226 10.250 1.00 10.63 81 ASP A CA 1
ATOM 754 C C . ASP A 1 105 ? 68.817 26.358 11.237 1.00 12.01 81 ASP A C 1
ATOM 755 O O . ASP A 1 105 ? 68.643 26.720 12.390 1.00 11.20 81 ASP A O 1
ATOM 760 N N . THR A 1 106 ? 68.363 25.204 10.753 1.00 11.20 82 THR A N 1
ATOM 761 C CA . THR A 1 106 ? 67.685 24.203 11.580 1.00 11.41 82 THR A CA 1
ATOM 762 C C . THR A 1 106 ? 68.593 22.968 11.719 1.00 12.01 82 THR A C 1
ATOM 763 O O . THR A 1 106 ? 69.534 22.758 10.933 1.00 11.95 82 THR A O 1
ATOM 767 N N . ALA A 1 107 ? 68.274 22.167 12.730 1.00 12.36 83 ALA A N 1
ATOM 768 C CA . ALA A 1 107 ? 69.066 21.023 13.150 1.00 13.10 83 ALA A CA 1
ATOM 769 C C . ALA A 1 107 ? 69.341 19.968 12.098 1.00 14.19 83 ALA A C 1
ATOM 770 O O . ALA A 1 107 ? 68.515 19.695 11.229 1.00 15.16 83 ALA A O 1
ATOM 772 N N . THR A 1 108 ? 70.504 19.347 12.221 1.00 16.09 84 THR A N 1
ATOM 773 C CA . THR A 1 108 ? 70.909 18.297 11.297 1.00 16.20 84 THR A CA 1
ATOM 774 C C . THR A 1 108 ? 70.235 16.957 11.636 1.00 16.75 84 THR A C 1
ATOM 775 O O . THR A 1 108 ? 70.242 16.032 10.816 1.00 18.03 84 THR A O 1
ATOM 779 N N . ASP A 1 109 ? 69.654 16.857 12.833 1.00 16.71 85 ASP A N 1
ATOM 780 C CA . ASP A 1 109 ? 69.020 15.612 13.314 1.00 17.72 85 ASP A CA 1
ATOM 781 C C . ASP A 1 109 ? 67.816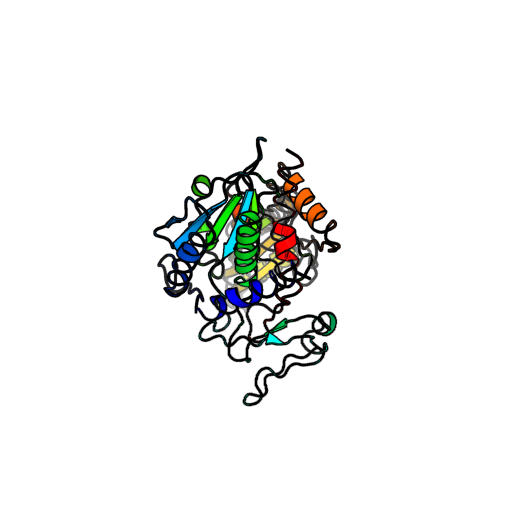 15.117 12.507 1.00 17.51 85 ASP A C 1
ATOM 782 O O . ASP A 1 109 ? 67.577 13.910 12.424 1.00 17.85 85 ASP A O 1
ATOM 787 N N . PHE A 1 110 ? 67.036 16.033 11.944 1.00 15.32 86 PHE A N 1
ATOM 788 C CA . PHE A 1 110 ? 65.831 15.636 11.235 1.00 15.23 86 PHE A CA 1
ATOM 789 C C . PHE A 1 110 ? 65.537 16.650 10.138 1.00 14.44 86 PHE A C 1
ATOM 790 O O . PHE A 1 110 ? 65.923 17.816 10.235 1.00 14.56 86 PHE A O 1
ATOM 798 N N . THR A 1 111 ? 64.825 16.221 9.109 1.00 13.97 87 THR A N 1
ATOM 799 C CA . THR A 1 111 ? 64.555 17.097 7.983 1.00 13.29 87 THR A CA 1
ATOM 800 C C . THR A 1 111 ? 63.759 18.349 8.343 1.00 13.11 87 THR A C 1
ATOM 801 O O . THR A 1 111 ? 62.821 18.308 9.141 1.00 13.67 87 THR A O 1
ATOM 805 N N . GLY A 1 112 ? 64.197 19.464 7.764 1.00 12.10 88 GLY A N 1
ATOM 806 C CA . GLY A 1 112 ? 63.548 20.743 7.889 1.00 12.70 88 GLY A CA 1
ATOM 807 C C . GLY A 1 112 ? 63.024 21.200 6.539 1.00 12.88 88 GLY A C 1
ATOM 808 O O . GLY A 1 112 ? 62.802 22.393 6.322 1.00 13.84 88 GLY A O 1
ATOM 809 N N . LYS A 1 113 ? 62.841 20.245 5.625 1.00 13.74 89 LYS A N 1
ATOM 810 C CA . LYS A 1 113 ? 62.349 20.509 4.282 1.00 13.46 89 LYS A CA 1
ATOM 811 C C . LYS A 1 113 ? 60.836 20.254 4.185 1.00 13.33 89 LYS A C 1
ATOM 812 O O . LYS A 1 113 ? 60.336 19.227 4.656 1.00 13.66 89 LYS A O 1
ATOM 818 N N A ASN A 1 114 ? 60.125 21.191 3.561 0.70 13.67 90 ASN A N 1
ATOM 819 N N B ASN A 1 114 ? 60.129 21.194 3.569 0.30 13.59 90 ASN A N 1
ATOM 820 C CA A ASN A 1 114 ? 58.669 21.109 3.387 0.70 14.60 90 ASN A CA 1
ATOM 821 C CA B ASN A 1 114 ? 58.688 21.092 3.362 0.30 14.00 90 ASN A CA 1
ATOM 822 C C A ASN A 1 114 ? 57.915 20.932 4.709 0.70 14.37 90 ASN A C 1
ATOM 823 C C B ASN A 1 114 ? 57.909 20.955 4.681 0.30 13.97 90 ASN A C 1
ATOM 824 O O A ASN A 1 114 ? 57.026 20.078 4.853 0.70 15.34 90 ASN A O 1
ATOM 825 O O B ASN A 1 114 ? 56.981 20.147 4.788 0.30 14.50 90 ASN A O 1
ATOM 834 N N . VAL A 1 115 ? 58.301 21.743 5.678 1.00 13.82 91 VAL A N 1
ATOM 835 C CA . VAL A 1 115 ? 57.633 21.735 6.989 1.00 13.14 91 VAL A CA 1
ATOM 836 C C . VAL A 1 115 ? 56.184 22.204 6.780 1.00 13.46 91 VAL A C 1
ATOM 837 O O . VAL A 1 115 ? 55.924 23.154 6.022 1.00 13.15 91 VAL A O 1
ATOM 841 N N . LYS A 1 116 ? 55.246 21.506 7.419 1.00 13.09 92 LYS A N 1
ATOM 842 C CA . LYS A 1 116 ? 53.813 21.815 7.314 1.00 14.11 92 LYS A CA 1
ATOM 843 C C . LYS A 1 116 ? 53.323 22.204 8.705 1.00 14.27 92 LYS A C 1
ATOM 844 O O . LYS A 1 116 ? 52.802 21.358 9.442 1.00 15.02 92 LYS A O 1
ATOM 850 N N . PRO A 1 117 ? 53.495 23.479 9.077 1.00 14.52 93 PRO A N 1
ATOM 851 C CA . PRO A 1 117 ? 53.077 23.871 10.426 1.00 13.97 93 PRO A CA 1
ATOM 852 C C . PRO A 1 117 ? 51.567 23.767 10.634 1.00 13.38 93 PRO A C 1
ATOM 853 O O . PRO A 1 117 ? 50.784 24.062 9.717 1.00 15.22 93 PRO A O 1
ATOM 857 N N A GLN A 1 118 ? 51.184 23.327 11.827 0.60 13.48 94 GLN A N 1
ATOM 858 N N B GLN A 1 118 ? 51.174 23.347 11.831 0.40 13.58 94 GLN A N 1
ATOM 859 C CA A GLN A 1 118 ? 49.784 23.182 12.213 0.60 13.33 94 GLN A CA 1
ATOM 860 C CA B GLN A 1 118 ? 49.770 23.174 12.184 0.40 13.43 94 GLN A CA 1
ATOM 861 C C A GLN A 1 118 ? 49.513 24.106 13.378 0.60 13.61 94 GLN A C 1
ATOM 862 C C B GLN A 1 118 ? 49.475 24.057 13.387 0.40 13.67 94 GLN A C 1
ATOM 863 O O A GLN A 1 118 ? 50.223 24.058 14.370 0.60 13.89 94 GLN A O 1
ATOM 864 O O B GLN A 1 118 ? 50.122 23.921 14.417 0.40 14.01 94 GLN A O 1
ATOM 875 N N . ILE A 1 119 ? 48.498 24.953 13.247 1.00 13.82 95 ILE A N 1
ATOM 876 C CA . ILE A 1 119 ? 48.132 25.894 14.300 1.00 14.38 95 ILE A CA 1
ATOM 877 C C . ILE A 1 119 ? 46.979 25.327 15.121 1.00 14.61 95 ILE A C 1
ATOM 878 O O . ILE A 1 119 ? 45.900 25.050 14.577 1.00 15.76 95 ILE A O 1
ATOM 883 N N . HIS A 1 120 ? 47.218 25.154 16.423 1.00 12.49 96 HIS A N 1
ATOM 884 C CA . HIS A 1 120 ? 46.218 24.611 17.353 1.00 12.30 96 HIS A CA 1
ATOM 885 C C . HIS A 1 120 ? 45.855 25.696 18.352 1.00 12.93 96 HIS A C 1
ATOM 886 O O . HIS A 1 120 ? 46.589 25.938 19.324 1.00 12.64 96 HIS A O 1
ATOM 893 N N . GLU A 1 121 ? 44.730 26.366 18.111 1.00 13.30 97 GLU A N 1
ATOM 894 C CA . GLU A 1 121 ? 44.290 27.440 18.989 1.00 14.47 97 GLU A CA 1
ATOM 895 C C . GLU A 1 121 ? 43.513 26.867 20.176 1.00 12.76 97 GLU A C 1
ATOM 896 O O . GLU A 1 121 ? 42.905 25.802 20.079 1.00 12.90 97 GLU A O 1
ATOM 902 N N . ASN A 1 122 ? 43.584 27.570 21.307 1.00 11.84 98 ASN A N 1
ATOM 903 C CA . ASN A 1 122 ? 42.856 27.199 22.525 1.00 11.71 98 ASN A CA 1
ATOM 904 C C . ASN A 1 122 ? 43.088 25.722 22.864 1.00 10.85 98 ASN A C 1
ATOM 905 O O . ASN A 1 122 ? 42.163 24.948 23.087 1.00 12.03 98 ASN A O 1
ATOM 910 N N . PHE A 1 123 ? 44.370 25.363 22.879 1.00 11.60 99 PHE A N 1
ATOM 911 C CA . PHE A 1 123 ? 44.815 23.989 23.111 1.00 11.20 99 PHE A CA 1
ATOM 912 C C . PHE A 1 123 ? 44.240 23.383 24.394 1.00 11.93 99 PHE A C 1
ATOM 913 O O . PHE A 1 123 ? 44.271 23.996 25.455 1.00 11.54 99 PHE A O 1
ATOM 921 N N . ASP A 1 124 ? 43.717 22.164 24.291 1.00 13.39 100 ASP A N 1
ATOM 922 C CA . ASP A 1 124 ? 43.098 21.522 25.445 1.00 13.94 100 ASP A CA 1
ATOM 923 C C . ASP A 1 124 ? 44.062 20.824 26.416 1.00 14.57 100 ASP A C 1
ATOM 924 O O . ASP A 1 124 ? 43.627 20.346 27.456 1.00 15.15 100 ASP A O 1
ATOM 929 N N . GLY A 1 125 ? 45.352 20.772 26.083 1.00 14.14 101 GLY A N 1
ATOM 930 C CA . GLY A 1 125 ? 46.343 20.153 26.963 1.00 14.05 101 GLY A CA 1
ATOM 931 C C . GLY A 1 125 ? 46.451 18.644 26.849 1.00 14.86 101 GLY A C 1
ATOM 932 O O . GLY A 1 125 ? 47.218 18.026 27.586 1.00 15.86 101 GLY A O 1
ATOM 933 N N . ASN A 1 126 ? 45.700 18.062 25.919 1.00 15.43 102 ASN A N 1
ATOM 934 C CA . ASN A 1 126 ? 45.685 16.615 25.691 1.00 15.20 102 ASN A CA 1
ATOM 935 C C . ASN A 1 126 ? 46.521 16.251 24.468 1.00 14.90 102 ASN A C 1
ATOM 936 O O . ASN A 1 126 ? 47.063 17.122 23.797 1.00 14.49 102 ASN A O 1
ATOM 941 N N . ALA A 1 127 ? 46.625 14.958 24.176 1.00 15.12 103 ALA A N 1
ATOM 942 C CA . ALA A 1 127 ? 47.418 14.503 23.046 1.00 15.18 103 ALA A CA 1
ATOM 943 C C . ALA A 1 127 ? 46.959 15.089 21.706 1.00 15.95 103 ALA A C 1
ATOM 944 O O . ALA A 1 127 ? 45.767 15.323 21.492 1.00 14.76 103 ALA A O 1
ATOM 946 N N . ILE A 1 128 ? 47.927 15.348 20.822 1.00 16.77 104 ILE A N 1
ATOM 947 C CA . ILE A 1 128 ? 47.651 15.882 19.490 1.00 17.54 104 ILE A CA 1
ATOM 948 C C . ILE A 1 128 ? 48.073 14.877 18.426 1.00 17.49 104 ILE A C 1
ATOM 949 O O . ILE A 1 128 ? 49.226 14.434 18.410 1.00 18.02 104 ILE A O 1
ATOM 954 N N . THR A 1 129 ? 47.145 14.490 17.555 1.00 17.71 105 THR A N 1
ATOM 955 C CA . THR A 1 129 ? 47.482 13.577 16.473 1.00 18.09 105 THR A CA 1
ATOM 956 C C . THR A 1 129 ? 48.074 14.444 15.372 1.00 18.07 105 THR A C 1
ATOM 957 O O . THR A 1 129 ? 47.361 15.212 14.728 1.00 19.76 105 THR A O 1
ATOM 961 N N . LEU A 1 130 ? 49.387 14.356 15.197 1.00 17.06 106 LEU A N 1
ATOM 962 C CA . LEU A 1 130 ? 50.072 15.151 14.185 1.00 17.46 106 LEU A CA 1
ATOM 963 C C . LEU A 1 130 ? 49.813 14.608 12.787 1.00 18.96 106 LEU A C 1
ATOM 964 O O . LEU A 1 130 ? 49.680 15.376 11.837 1.00 18.80 106 LEU A O 1
ATOM 969 N N . ASN A 1 131 ? 49.721 13.283 12.670 1.00 19.91 107 ASN A N 1
ATOM 970 C CA . ASN A 1 131 ? 49.510 12.649 11.379 1.00 21.46 107 ASN A CA 1
ATOM 971 C C . ASN A 1 131 ? 48.651 11.399 11.551 1.00 22.67 107 ASN A C 1
ATOM 972 O O . ASN A 1 131 ? 49.085 10.415 12.149 1.00 22.78 107 ASN A O 1
ATOM 977 N N . GLU A 1 132 ? 47.426 11.466 11.042 1.00 24.80 108 GLU A N 1
ATOM 978 C CA . GLU A 1 132 ? 46.478 10.356 11.139 1.00 26.73 108 GLU A CA 1
ATOM 979 C C . GLU A 1 132 ? 46.963 9.152 10.324 1.00 27.21 108 GLU A C 1
ATOM 980 O O . GLU A 1 132 ? 46.939 8.014 10.795 1.00 27.17 108 GLU A O 1
ATOM 986 N N . GLU A 1 133 ? 47.446 9.424 9.115 1.00 27.88 109 GLU A N 1
ATOM 987 C CA . GLU A 1 133 ? 47.909 8.381 8.193 1.00 28.36 109 GLU A CA 1
ATOM 988 C C . GLU A 1 133 ? 49.118 7.587 8.698 1.00 27.45 109 GLU A C 1
ATOM 989 O O . GLU A 1 133 ? 49.187 6.375 8.506 1.00 28.00 109 GLU A O 1
ATOM 995 N N . LEU A 1 134 ? 50.063 8.267 9.341 1.00 25.44 110 LEU A N 1
ATOM 996 C CA . LEU A 1 134 ? 51.267 7.611 9.855 1.00 24.57 110 LEU A CA 1
ATOM 997 C C . LEU A 1 134 ? 51.174 7.292 11.353 1.00 23.49 110 LEU A C 1
ATOM 998 O O . LEU A 1 134 ? 52.131 6.772 11.940 1.00 23.39 110 LEU A O 1
ATOM 1003 N N . ASN A 1 135 ? 50.024 7.600 11.955 1.00 22.58 111 ASN A N 1
ATOM 1004 C CA . ASN A 1 135 ? 49.772 7.364 13.381 1.00 22.35 111 ASN A CA 1
ATOM 1005 C C . ASN A 1 135 ? 50.859 7.995 14.265 1.00 21.25 111 ASN A C 1
ATOM 1006 O O . ASN A 1 135 ? 51.443 7.332 15.128 1.00 21.43 111 ASN A O 1
ATOM 1011 N N . ILE A 1 136 ? 51.126 9.280 14.025 1.00 19.24 112 ILE A N 1
ATOM 1012 C CA . ILE A 1 136 ? 52.123 10.040 14.788 1.00 18.25 112 ILE A CA 1
ATOM 1013 C C . ILE A 1 136 ? 51.348 10.934 15.753 1.00 17.03 112 ILE A C 1
ATOM 1014 O O . ILE A 1 136 ? 50.584 11.803 15.324 1.00 15.36 112 ILE A O 1
ATOM 1019 N N . VAL A 1 137 ? 51.533 10.701 17.049 1.00 16.31 113 VAL A N 1
ATOM 1020 C CA . VAL A 1 137 ? 50.801 11.443 18.077 1.00 16.63 113 VAL A CA 1
ATOM 1021 C C . VAL A 1 137 ? 51.725 12.049 19.135 1.00 16.70 113 VAL A C 1
ATOM 1022 O O . VAL A 1 137 ? 52.585 11.359 19.686 1.00 17.22 113 VAL A O 1
ATOM 1026 N N A LEU A 1 138 ? 51.522 13.341 19.396 0.60 16.40 114 LEU A N 1
ATOM 1027 N N B LEU A 1 138 ? 51.559 13.343 19.401 0.40 16.61 114 LEU A N 1
ATOM 1028 C CA A LEU A 1 138 ? 52.261 14.107 20.404 0.60 16.47 114 LEU A CA 1
ATOM 1029 C CA B LEU A 1 138 ? 52.362 14.027 20.411 0.40 16.72 114 LEU A CA 1
ATOM 1030 C C A LEU A 1 138 ? 51.503 13.916 21.716 0.60 16.92 114 LEU A C 1
ATOM 1031 C C B LEU A 1 138 ? 51.557 13.931 21.704 0.40 16.98 114 LEU A C 1
ATOM 1032 O O A LEU A 1 138 ? 50.423 14.485 21.888 0.60 16.58 114 LEU A O 1
ATOM 1033 O O B LEU A 1 138 ? 50.515 14.575 21.849 0.40 16.83 114 LEU A O 1
ATOM 1042 N N . THR A 1 139 ? 52.048 13.113 22.631 1.00 16.90 115 THR A N 1
ATOM 1043 C CA . THR A 1 139 ? 51.363 12.834 23.901 1.00 16.85 115 THR A CA 1
ATOM 1044 C C . THR A 1 139 ? 51.958 13.428 25.177 1.00 16.95 115 THR A C 1
ATOM 1045 O O . THR A 1 139 ? 53.169 13.660 25.269 1.00 17.67 115 THR A O 1
ATOM 1049 N N . PRO A 1 140 ? 51.093 13.672 26.177 1.00 16.99 116 PRO A N 1
ATOM 1050 C CA . PRO A 1 140 ? 51.542 14.192 27.468 1.00 17.85 116 PRO A CA 1
ATOM 1051 C C . PRO A 1 140 ? 52.341 13.156 28.260 1.00 18.23 116 PRO A C 1
ATOM 1052 O O . PRO A 1 140 ? 53.105 13.518 29.154 1.00 17.99 116 PRO A O 1
ATOM 1056 N N . GLU A 1 141 ? 52.151 11.877 27.936 1.00 19.41 117 GLU A N 1
ATOM 1057 C CA . GLU A 1 141 ? 52.900 10.813 28.585 1.00 19.69 117 GLU A CA 1
ATOM 1058 C C . GLU A 1 141 ? 54.364 10.909 28.149 1.00 19.55 117 GLU A C 1
ATOM 1059 O O . GLU A 1 141 ? 55.267 10.840 28.978 1.00 20.31 117 GLU A O 1
ATOM 1065 N N . GLN A 1 142 ? 54.596 11.102 26.853 1.00 18.74 118 GLN A N 1
ATOM 1066 C CA . GLN A 1 142 ? 55.958 11.226 26.345 1.00 18.41 118 GLN A CA 1
ATOM 1067 C C . GLN A 1 142 ? 56.545 12.606 26.657 1.00 17.80 118 GLN A C 1
ATOM 1068 O O . GLN A 1 142 ? 57.751 12.739 26.891 1.00 17.81 118 GLN A O 1
ATOM 1074 N N . PHE A 1 143 ? 55.683 13.629 26.679 1.00 16.86 119 PHE A N 1
ATOM 1075 C CA . PHE A 1 143 ? 56.106 15.006 26.935 1.00 16.68 119 PHE A CA 1
ATOM 1076 C C . PHE A 1 143 ? 55.273 15.630 28.058 1.00 17.05 119 PHE A C 1
ATOM 1077 O O . PHE A 1 143 ? 54.304 16.352 27.800 1.00 15.79 119 PHE A O 1
ATOM 1085 N N . PRO A 1 144 ? 55.680 15.393 29.318 1.00 17.84 120 PRO A N 1
ATOM 1086 C CA . PRO A 1 144 ? 54.941 15.854 30.499 1.00 18.11 120 PRO A CA 1
ATOM 1087 C C . PRO A 1 144 ? 54.669 17.346 30.616 1.00 17.30 120 PRO A C 1
ATOM 1088 O O . PRO A 1 144 ? 53.812 17.739 31.398 1.00 18.32 120 PRO A O 1
ATOM 1092 N N A GLU A 1 145 ? 55.385 18.163 29.856 0.60 16.39 121 GLU A N 1
ATOM 1093 N N B GLU A 1 145 ? 55.396 18.169 29.864 0.40 17.04 121 GLU A N 1
ATOM 1094 C CA A GLU A 1 145 ? 55.174 19.598 29.913 0.60 16.06 121 GLU A CA 1
ATOM 1095 C CA B GLU A 1 145 ? 55.192 19.617 29.888 0.40 16.97 121 GLU A CA 1
ATOM 1096 C C A GLU A 1 145 ? 53.993 20.020 29.036 0.60 16.01 121 GLU A C 1
ATOM 1097 C C B GLU A 1 145 ? 54.017 20.035 29.007 0.40 16.51 121 GLU A C 1
ATOM 1098 O O A GLU A 1 145 ? 53.487 21.135 29.172 0.60 15.85 121 GLU A O 1
ATOM 1099 O O B GLU A 1 145 ? 53.538 21.166 29.110 0.40 16.41 121 GLU A O 1
ATOM 1110 N N . LEU A 1 146 ? 53.557 19.132 28.139 1.00 15.87 122 LEU A N 1
ATOM 1111 C CA . LEU A 1 146 ? 52.456 19.449 27.218 1.00 14.96 122 LEU A CA 1
ATOM 1112 C C . LEU A 1 146 ? 51.199 20.017 27.902 1.00 14.57 122 LEU A C 1
ATOM 1113 O O . LEU A 1 146 ? 50.683 21.042 27.451 1.00 15.39 122 LEU A O 1
ATOM 1118 N N . PRO A 1 147 ? 50.720 19.387 28.998 1.00 14.70 123 PRO A N 1
ATOM 1119 C CA . PRO A 1 147 ? 49.507 19.918 29.639 1.00 14.20 123 PRO A CA 1
ATOM 1120 C C . PRO A 1 147 ? 49.590 21.357 30.146 1.00 13.69 123 PRO A C 1
ATOM 1121 O O . PRO A 1 147 ? 48.554 22.012 30.257 1.00 14.55 123 PRO A O 1
ATOM 1125 N N . SER A 1 148 ? 50.794 21.845 30.445 1.00 14.71 124 SER A N 1
ATOM 1126 C CA . SER A 1 148 ? 50.981 23.213 30.941 1.00 14.90 124 SER A CA 1
ATOM 1127 C C . SER A 1 148 ? 50.636 24.266 29.886 1.00 14.71 124 SER A C 1
ATOM 1128 O O . SER A 1 148 ? 50.532 25.459 30.198 1.00 15.11 124 SER A O 1
ATOM 1131 N N . TYR A 1 149 ? 50.503 23.827 28.634 1.00 13.27 125 TYR A N 1
ATOM 1132 C CA . TYR A 1 149 ? 50.156 24.722 27.541 1.00 12.98 125 TYR A CA 1
ATOM 1133 C C . TYR A 1 149 ? 48.649 24.830 27.254 1.00 12.50 125 TYR A C 1
ATOM 1134 O O . TYR A 1 149 ? 48.244 25.436 26.263 1.00 11.79 125 TYR A O 1
ATOM 1143 N N . LYS A 1 150 ? 47.827 24.267 28.130 1.00 13.69 126 LYS A N 1
ATOM 1144 C CA . LYS A 1 150 ? 46.376 24.361 27.981 1.00 12.67 126 LYS A CA 1
ATOM 1145 C C . LYS A 1 150 ? 45.993 25.832 27.848 1.00 12.24 126 LYS A C 1
ATOM 1146 O O . LYS A 1 150 ? 46.472 26.667 28.615 1.00 12.84 126 LYS A O 1
ATOM 1152 N N . GLY A 1 151 ? 45.160 26.137 26.850 1.00 11.63 127 GLY A N 1
ATOM 1153 C CA . GLY A 1 151 ? 44.680 27.504 26.605 1.00 11.92 127 GLY A CA 1
ATOM 1154 C C . GLY A 1 151 ? 45.525 28.308 25.632 1.00 12.57 127 GLY A C 1
ATOM 1155 O O . GLY A 1 151 ? 45.068 29.320 25.087 1.00 13.38 127 GLY A O 1
ATOM 1156 N N . HIS A 1 152 ? 46.763 27.877 25.414 1.00 11.73 128 HIS A N 1
ATOM 1157 C CA . HIS A 1 152 ? 47.655 28.563 24.486 1.00 11.01 128 HIS A CA 1
ATOM 1158 C C . HIS A 1 152 ? 47.350 28.174 23.045 1.00 10.46 128 HIS A C 1
ATOM 1159 O O . HIS A 1 152 ? 46.670 27.180 22.773 1.00 10.53 128 HIS A O 1
ATOM 1166 N N . THR A 1 153 ? 47.868 28.991 22.135 1.00 11.12 129 THR A N 1
ATOM 1167 C CA . THR A 1 153 ? 47.892 28.673 20.706 1.00 11.27 129 THR A CA 1
ATOM 1168 C C . THR A 1 153 ? 49.264 28.049 20.511 1.00 11.94 129 THR A C 1
ATOM 1169 O O . THR A 1 153 ? 50.295 28.690 20.799 1.00 13.11 129 THR A O 1
ATOM 1173 N N . ILE A 1 154 ? 49.294 26.787 20.108 1.00 11.38 130 ILE A N 1
ATOM 1174 C CA . ILE A 1 154 ? 50.567 26.141 19.849 1.00 12.63 130 ILE A CA 1
ATOM 1175 C C . ILE A 1 154 ? 50.653 25.710 18.393 1.00 12.27 130 ILE A C 1
ATOM 1176 O O . ILE A 1 154 ? 49.658 25.366 17.764 1.00 13.02 130 ILE A O 1
ATOM 1181 N N . ILE A 1 155 ? 51.871 25.709 17.876 1.00 11.82 131 ILE A N 1
ATOM 1182 C CA . ILE A 1 155 ? 52.143 25.301 16.504 1.00 11.36 131 ILE A CA 1
ATOM 1183 C C . ILE A 1 155 ? 53.006 24.052 16.569 1.00 11.49 131 ILE A C 1
ATOM 1184 O O . ILE A 1 155 ? 53.994 24.014 17.309 1.00 12.15 131 ILE A O 1
ATOM 1189 N N . THR A 1 156 ? 52.600 23.029 15.809 1.00 9.98 132 THR A N 1
ATOM 1190 C CA . THR A 1 156 ? 53.309 21.766 15.743 1.00 10.56 132 THR A CA 1
ATOM 1191 C C . THR A 1 156 ? 53.667 21.475 14.284 1.00 10.73 132 THR A C 1
ATOM 1192 O O . THR A 1 156 ? 53.356 22.263 13.396 1.00 12.14 132 THR A O 1
ATOM 1196 N N . THR A 1 157 ? 54.318 20.346 14.063 1.00 12.10 133 THR A N 1
ATOM 1197 C CA . THR A 1 157 ? 54.619 19.874 12.716 1.00 11.61 133 THR A CA 1
ATOM 1198 C C . THR A 1 157 ? 53.466 18.934 12.359 1.00 12.63 133 THR A C 1
ATOM 1199 O O . THR A 1 157 ? 52.484 18.810 13.123 1.00 12.71 133 THR A O 1
ATOM 1203 N N . ASP A 1 158 ? 53.576 18.294 11.199 1.00 12.54 134 ASP A N 1
ATOM 1204 C CA . ASP A 1 158 ? 52.609 17.271 10.773 1.00 13.39 134 ASP A CA 1
ATOM 1205 C C . ASP A 1 158 ? 53.247 15.882 10.994 1.00 13.42 134 ASP A C 1
ATOM 1206 O O . ASP A 1 158 ? 52.806 14.884 10.414 1.00 14.72 134 ASP A O 1
ATOM 1211 N N . GLY A 1 159 ? 54.307 15.831 11.806 1.00 13.95 135 GLY A N 1
ATOM 1212 C CA . GLY A 1 159 ? 55.005 14.580 12.141 1.00 14.46 135 GLY A CA 1
ATOM 1213 C C . GLY A 1 159 ? 56.051 14.084 11.154 1.00 14.44 135 GLY A C 1
ATOM 1214 O O . GLY A 1 159 ? 56.750 13.104 11.435 1.00 15.97 135 GLY A O 1
ATOM 1215 N N . THR A 1 160 ? 56.187 14.765 10.017 1.00 13.82 136 THR A N 1
ATOM 1216 C CA . THR A 1 160 ? 57.125 14.325 8.979 1.00 13.75 136 THR A CA 1
ATOM 1217 C C . THR A 1 160 ? 58.416 15.144 8.903 1.00 13.76 136 THR A C 1
ATOM 1218 O O . THR A 1 160 ? 59.320 14.805 8.144 1.00 14.22 136 THR A O 1
ATOM 1222 N N . THR A 1 161 ? 58.488 16.211 9.693 1.00 12.23 137 THR A N 1
ATOM 1223 C CA . THR A 1 161 ? 59.645 17.093 9.740 1.00 12.38 137 THR A CA 1
ATOM 1224 C C . THR A 1 161 ? 59.763 17.644 11.134 1.00 12.41 137 THR A C 1
ATOM 1225 O O . THR A 1 161 ? 58.882 17.410 11.975 1.00 12.11 137 THR A O 1
ATOM 1229 N N . LEU A 1 162 ? 60.865 18.340 11.403 1.00 12.37 138 LEU A N 1
ATOM 1230 C CA . LEU A 1 162 ? 60.968 19.087 12.663 1.00 12.15 138 LEU A CA 1
ATOM 1231 C C . LEU A 1 162 ? 60.269 20.408 12.342 1.00 12.24 138 LEU A C 1
ATOM 1232 O O . LEU A 1 162 ? 59.792 20.615 11.233 1.00 12.27 138 LEU A O 1
ATOM 1237 N N . LEU A 1 163 ? 60.178 21.314 13.298 1.00 11.67 139 LEU A N 1
ATOM 1238 C CA . LEU A 1 163 ? 59.472 22.571 13.053 1.00 11.72 139 LEU A CA 1
ATOM 1239 C C . LEU A 1 163 ? 60.383 23.726 12.710 1.00 12.98 139 LEU A C 1
ATOM 1240 O O . LEU A 1 163 ? 60.093 24.505 11.819 1.00 14.12 139 LEU A O 1
ATOM 1245 N N . GLY A 1 164 ? 61.479 23.862 13.441 1.00 13.27 140 GLY A N 1
ATOM 1246 C CA . GLY A 1 164 ? 62.373 24.984 13.222 1.00 13.68 140 GLY A CA 1
ATOM 1247 C C . GLY A 1 164 ? 62.053 26.145 14.149 1.00 13.64 140 GLY A C 1
ATOM 1248 O O . GLY A 1 164 ? 62.481 27.264 13.890 1.00 13.34 140 GLY A O 1
ATOM 1249 N N . ALA A 1 165 ? 61.274 25.915 15.217 1.00 12.83 141 ALA A N 1
ATOM 1250 C CA . ALA A 1 165 ? 61.052 26.954 16.218 1.00 13.26 141 ALA A CA 1
ATOM 1251 C C . ALA A 1 165 ? 62.454 27.348 16.717 1.00 12.47 141 ALA A C 1
ATOM 1252 O O . ALA A 1 165 ? 62.738 28.522 16.987 1.00 12.58 141 ALA A O 1
ATOM 1254 N N . ASP A 1 166 ? 63.324 26.344 16.835 1.00 13.40 142 ASP A N 1
ATOM 1255 C CA . ASP A 1 166 ? 64.747 26.562 17.087 1.00 13.29 142 ASP A CA 1
ATOM 1256 C C . ASP A 1 166 ? 65.301 26.764 15.658 1.00 13.42 142 ASP A C 1
ATOM 1257 O O . ASP A 1 166 ? 65.495 25.768 14.934 1.00 14.03 142 ASP A O 1
ATOM 1262 N N . ASP A 1 167 ? 65.613 27.996 15.231 1.00 10.90 143 ASP A N 1
ATOM 1263 C CA . ASP A 1 167 ? 65.530 29.234 16.007 1.00 11.12 143 ASP A CA 1
ATOM 1264 C C . ASP A 1 167 ? 64.694 30.266 15.235 1.00 10.46 143 ASP A C 1
ATOM 1265 O O . ASP A 1 167 ? 64.853 31.490 15.420 1.00 11.46 143 ASP A O 1
ATOM 1270 N N . LYS A 1 168 ? 63.766 29.808 14.398 1.00 10.51 144 LYS A N 1
ATOM 1271 C CA . LYS A 1 168 ? 62.919 30.738 13.661 1.00 10.46 144 LYS A CA 1
ATOM 1272 C C . LYS A 1 168 ? 61.918 31.430 14.587 1.00 10.76 144 LYS A C 1
ATOM 1273 O O . LYS A 1 168 ? 61.423 32.506 14.241 1.00 11.53 144 LYS A O 1
ATOM 1279 N N . ALA A 1 169 ? 61.627 30.846 15.755 1.00 10.73 145 ALA A N 1
ATOM 1280 C CA . ALA A 1 169 ? 60.747 31.532 16.724 1.00 11.12 145 ALA A CA 1
ATOM 1281 C C . ALA A 1 169 ? 61.484 32.771 17.275 1.00 10.77 145 ALA A C 1
ATOM 1282 O O . ALA A 1 169 ? 60.914 33.865 17.325 1.00 10.93 145 ALA A O 1
ATOM 1284 N N . GLY A 1 170 ? 62.728 32.603 17.709 1.00 11.88 146 GLY A N 1
ATOM 1285 C CA . GLY A 1 170 ? 63.501 33.745 18.212 1.00 11.23 146 GLY A CA 1
ATOM 1286 C C . GLY A 1 170 ? 63.705 34.790 17.131 1.00 12.00 146 GLY A C 1
ATOM 1287 O O . GLY A 1 170 ? 63.623 35.989 17.385 1.00 11.16 146 GLY A O 1
ATOM 1288 N N . LEU A 1 171 ? 63.965 34.341 15.906 1.00 10.46 147 LEU A N 1
ATOM 1289 C CA . LEU A 1 171 ? 64.195 35.257 14.795 1.00 11.14 147 LEU A CA 1
ATOM 1290 C C . LEU A 1 171 ? 62.906 36.069 14.547 1.00 10.81 147 LEU A C 1
ATOM 1291 O O . LEU A 1 171 ? 62.930 37.289 14.390 1.00 11.80 147 LEU A O 1
ATOM 1296 N N . THR A 1 172 ? 61.772 35.382 14.525 1.00 10.25 148 THR A N 1
ATOM 1297 C CA . THR A 1 172 ? 60.486 36.043 14.353 1.00 10.26 148 THR A CA 1
ATOM 1298 C C . THR A 1 172 ? 60.266 37.079 15.442 1.00 11.17 148 THR A C 1
ATOM 1299 O O . THR A 1 172 ? 59.810 38.201 15.182 1.00 12.27 148 THR A O 1
ATOM 1303 N N . GLU A 1 173 ? 60.587 36.712 16.667 1.00 11.49 149 GLU A N 1
ATOM 1304 C CA . GLU A 1 173 ? 60.402 37.626 17.790 1.00 10.66 149 GLU A CA 1
ATOM 1305 C C . GLU A 1 173 ? 61.208 38.916 17.601 1.00 10.35 149 GLU A C 1
ATOM 1306 O O . GLU A 1 173 ? 60.736 40.011 17.894 1.00 11.43 149 GLU A O 1
ATOM 1312 N N . ILE A 1 174 ? 62.436 38.788 17.125 1.00 10.75 150 ILE A N 1
ATOM 1313 C CA . ILE A 1 174 ? 63.263 39.968 16.859 1.00 10.94 150 ILE A CA 1
ATOM 1314 C C . ILE A 1 174 ? 62.605 40.845 15.788 1.00 11.58 150 ILE A C 1
ATOM 1315 O O . ILE A 1 174 ? 62.498 42.050 15.961 1.00 11.74 150 ILE A O 1
ATOM 1320 N N . MET A 1 175 ? 62.156 40.235 14.690 1.00 11.14 151 MET A N 1
ATOM 1321 C CA . MET A 1 175 ? 61.506 40.990 13.622 1.00 11.41 151 MET A CA 1
ATOM 1322 C C . MET A 1 175 ? 60.266 41.725 14.130 1.00 11.36 151 MET A C 1
ATOM 1323 O O . MET A 1 175 ? 60.089 42.923 13.859 1.00 11.69 151 MET A O 1
ATOM 1328 N N . VAL A 1 176 ? 59.403 41.012 14.854 1.00 11.93 152 VAL A N 1
ATOM 1329 C CA . VAL A 1 176 ? 58.173 41.617 15.392 1.00 11.49 152 VAL A CA 1
ATOM 1330 C C . VAL A 1 176 ? 58.504 42.745 16.399 1.00 11.56 152 VAL A C 1
ATOM 1331 O O . VAL A 1 176 ? 57.874 43.805 16.385 1.00 11.45 152 VAL A O 1
ATOM 1335 N N . ALA A 1 177 ? 59.500 42.535 17.257 1.00 11.62 153 ALA A N 1
ATOM 1336 C CA . ALA A 1 177 ? 59.887 43.559 18.224 1.00 11.67 153 ALA A CA 1
ATOM 1337 C C . ALA A 1 177 ? 60.449 44.807 17.524 1.00 11.62 153 ALA A C 1
ATOM 1338 O O . ALA A 1 177 ? 60.131 45.932 17.913 1.00 11.65 153 ALA A O 1
ATOM 1340 N N . MET A 1 178 ? 61.281 44.630 16.496 1.00 10.88 154 MET A N 1
ATOM 1341 C CA . MET A 1 178 ? 61.837 45.782 15.790 1.00 11.65 154 MET A CA 1
ATOM 1342 C C . MET A 1 178 ? 60.733 46.552 15.047 1.00 12.13 154 MET A C 1
ATOM 1343 O O . MET A 1 178 ? 60.725 47.797 15.025 1.00 11.96 154 MET A O 1
ATOM 1348 N N . ASN A 1 179 ? 59.809 45.819 14.439 1.00 11.62 155 ASN A N 1
ATOM 1349 C CA . ASN A 1 179 ? 58.699 46.431 13.741 1.00 11.97 155 ASN A CA 1
ATOM 1350 C C . ASN A 1 179 ? 57.851 47.210 14.756 1.00 12.54 155 ASN A C 1
ATOM 1351 O O . ASN A 1 179 ? 57.371 48.312 14.449 1.00 12.83 155 ASN A O 1
ATOM 1356 N N . TYR A 1 180 ? 57.667 46.658 15.950 1.00 12.55 156 TYR A N 1
ATOM 1357 C CA . TYR A 1 180 ? 56.887 47.340 16.978 1.00 12.28 156 TYR A CA 1
ATOM 1358 C C . TYR A 1 180 ? 57.586 48.632 17.389 1.00 12.07 156 TYR A C 1
ATOM 1359 O O . TYR A 1 180 ? 56.961 49.692 17.444 1.00 11.74 156 TYR A O 1
ATOM 1368 N N . LEU A 1 181 ? 58.875 48.559 17.664 1.00 11.72 157 LEU A N 1
ATOM 1369 C CA . LEU A 1 181 ? 59.610 49.758 18.098 1.00 11.96 157 LEU A CA 1
ATOM 1370 C C . LEU A 1 181 ? 59.585 50.873 17.068 1.00 11.90 157 LEU A C 1
ATOM 1371 O O . LEU A 1 181 ? 59.263 52.025 17.399 1.00 11.29 157 LEU A O 1
ATOM 1376 N N . ILE A 1 182 ? 59.874 50.550 15.813 1.00 11.92 158 ILE A N 1
ATOM 1377 C CA . ILE A 1 182 ? 59.883 51.595 14.788 1.00 12.21 158 ILE A CA 1
ATOM 1378 C C . ILE A 1 182 ? 58.485 52.237 14.610 1.00 11.28 158 ILE A C 1
ATOM 1379 O O . ILE A 1 182 ? 58.376 53.422 14.250 1.00 12.66 158 ILE A O 1
ATOM 1384 N N A HIS A 1 183 ? 57.432 51.476 14.879 0.60 10.17 159 HIS A N 1
ATOM 1385 N N B HIS A 1 183 ? 57.431 51.456 14.867 0.40 10.88 159 HIS A N 1
ATOM 1386 C CA A HIS A 1 183 ? 56.084 51.999 14.748 0.60 10.11 159 HIS A CA 1
ATOM 1387 C CA B HIS A 1 183 ? 56.043 51.933 14.774 0.40 11.00 159 HIS A CA 1
ATOM 1388 C C A HIS A 1 183 ? 55.502 52.554 16.056 0.60 9.63 159 HIS A C 1
ATOM 1389 C C B HIS A 1 183 ? 55.513 52.579 16.053 0.40 10.18 159 HIS A C 1
ATOM 1390 O O A HIS A 1 183 ? 54.351 52.958 16.107 0.60 9.14 159 HIS A O 1
ATOM 1391 O O B HIS A 1 183 ? 54.383 53.056 16.082 0.40 9.70 159 HIS A O 1
ATOM 1404 N N . ASN A 1 184 ? 56.331 52.599 17.100 1.00 9.43 160 ASN A N 1
ATOM 1405 C CA . ASN A 1 184 ? 55.947 53.170 18.388 1.00 9.43 160 ASN A CA 1
ATOM 1406 C C . ASN A 1 184 ? 57.061 54.081 18.882 1.00 10.21 160 ASN A C 1
ATOM 1407 O O . ASN A 1 184 ? 57.720 53.774 19.888 1.00 9.39 160 ASN A O 1
ATOM 1412 N N . PRO A 1 185 ? 57.274 55.199 18.165 1.00 10.62 161 PRO A N 1
ATOM 1413 C CA . PRO A 1 185 ? 58.349 56.147 18.493 1.00 11.54 161 PRO A CA 1
ATOM 1414 C C . PRO A 1 185 ? 58.226 56.793 19.870 1.00 12.47 161 PRO A C 1
ATOM 1415 O O . PRO A 1 185 ? 59.194 57.416 20.335 1.00 12.23 161 PRO A O 1
ATOM 1419 N N . GLN A 1 186 ? 57.074 56.646 20.524 1.00 11.06 162 GLN A N 1
ATOM 1420 C CA . GLN A 1 186 ? 56.907 57.147 21.893 1.00 12.26 162 GLN A CA 1
ATOM 1421 C C . GLN A 1 186 ? 57.729 56.306 22.890 1.00 12.36 162 GLN A C 1
ATOM 1422 O O . GLN A 1 186 ? 57.963 56.735 24.037 1.00 13.80 162 GLN A O 1
ATOM 1428 N N . ILE A 1 187 ? 58.130 55.109 22.476 1.00 11.51 163 ILE A N 1
ATOM 1429 C CA . ILE A 1 187 ? 58.974 54.240 23.309 1.00 11.41 163 ILE A CA 1
ATOM 1430 C C . ILE A 1 187 ? 60.407 54.597 22.963 1.00 12.87 163 ILE A C 1
ATOM 1431 O O . ILE A 1 187 ? 60.870 54.347 21.839 1.00 12.40 163 ILE A O 1
ATOM 1436 N N . LYS A 1 188 ? 61.112 55.210 23.912 1.00 12.40 164 LYS A N 1
ATOM 1437 C CA . LYS A 1 188 ? 62.485 55.629 23.680 1.00 12.36 164 LYS A CA 1
ATOM 1438 C C . LYS A 1 188 ? 63.470 54.481 23.859 1.00 12.46 164 LYS A C 1
ATOM 1439 O O . LYS A 1 188 ? 63.251 53.573 24.666 1.00 13.79 164 LYS A O 1
ATOM 1445 N N . HIS A 1 189 ? 64.520 54.506 23.047 1.00 10.45 165 HIS A N 1
ATOM 1446 C CA . HIS A 1 189 ? 65.561 53.485 23.094 1.00 10.36 165 HIS A CA 1
ATOM 1447 C C . HIS A 1 189 ? 66.829 53.997 22.423 1.00 10.41 165 HIS A C 1
ATOM 1448 O O . HIS A 1 189 ? 66.801 54.960 21.627 1.00 11.36 165 HIS A O 1
ATOM 1455 N N . GLY A 1 190 ? 67.949 53.359 22.743 1.00 10.60 166 GLY A N 1
ATOM 1456 C CA . GLY A 1 190 ? 69.216 53.696 22.100 1.00 10.60 166 GLY A CA 1
ATOM 1457 C C . GLY A 1 190 ? 69.298 52.920 20.795 1.00 11.05 166 GLY A C 1
ATOM 1458 O O . GLY A 1 190 ? 68.325 52.282 20.359 1.00 11.13 166 GLY A O 1
ATOM 1459 N N . LYS A 1 191 ? 70.462 52.954 20.170 1.00 11.14 167 LYS A N 1
ATOM 1460 C CA A LYS A 1 191 ? 70.661 52.220 18.919 0.50 11.14 167 LYS A CA 1
ATOM 1461 C CA B LYS A 1 191 ? 70.685 52.233 18.928 0.50 10.58 167 LYS A CA 1
ATOM 1462 C C . LYS A 1 191 ? 70.627 50.727 19.195 1.00 11.36 167 LYS A C 1
ATOM 1463 O O . LYS A 1 191 ? 71.174 50.251 20.197 1.00 11.52 167 LYS A O 1
ATOM 1474 N N . ILE A 1 192 ? 69.977 49.981 18.305 1.00 10.65 168 ILE A N 1
ATOM 1475 C CA . ILE A 1 192 ? 69.883 48.532 18.415 1.00 10.68 168 ILE A CA 1
ATOM 1476 C C . ILE A 1 192 ? 70.427 47.923 17.127 1.00 10.72 168 ILE A C 1
ATOM 1477 O O . ILE A 1 192 ? 70.172 48.444 16.015 1.00 11.56 168 ILE A O 1
ATOM 1482 N N . ARG A 1 193 ? 71.196 46.852 17.273 1.00 10.64 169 ARG A N 1
ATOM 1483 C CA . ARG A 1 193 ? 71.734 46.114 16.118 1.00 10.26 169 ARG A CA 1
ATOM 1484 C C . ARG A 1 193 ? 71.142 44.710 16.157 1.00 10.41 169 ARG A C 1
ATOM 1485 O O . ARG A 1 193 ? 70.981 44.135 17.223 1.00 11.71 169 ARG A O 1
ATOM 1493 N N . VAL A 1 194 ? 70.801 44.163 14.997 1.00 10.21 170 VAL A N 1
ATOM 1494 C CA . VAL A 1 194 ? 70.297 42.799 14.950 1.00 10.88 170 VAL A CA 1
ATOM 1495 C C . VAL A 1 194 ? 71.180 42.005 13.981 1.00 10.37 170 VAL A C 1
ATOM 1496 O O . VAL A 1 194 ? 71.734 42.569 13.037 1.00 11.16 170 VAL A O 1
ATOM 1500 N N . ALA A 1 195 ? 71.351 40.714 14.258 1.00 10.52 171 ALA A N 1
ATOM 1501 C CA . ALA A 1 195 ? 72.114 39.823 13.388 1.00 11.36 171 ALA A CA 1
ATOM 1502 C C . ALA A 1 195 ? 71.457 38.472 13.297 1.00 12.14 171 ALA A C 1
ATOM 1503 O O . ALA A 1 195 ? 71.030 37.922 14.308 1.00 11.81 171 ALA A O 1
ATOM 1505 N N . PHE A 1 196 ? 71.385 37.947 12.066 1.00 12.00 172 PHE A N 1
ATOM 1506 C CA . PHE A 1 196 ? 70.827 36.635 11.787 1.00 12.62 172 PHE A CA 1
ATOM 1507 C C . PHE A 1 196 ? 71.980 35.893 11.143 1.00 13.74 172 PHE A C 1
ATOM 1508 O O . PHE A 1 196 ? 72.488 36.317 10.083 1.00 13.90 172 PHE A O 1
ATOM 1516 N N . THR A 1 197 ? 72.358 34.785 11.774 1.00 13.14 173 THR A N 1
ATOM 1517 C CA . THR A 1 197 ? 73.590 34.073 11.450 1.00 14.01 173 THR A CA 1
ATOM 1518 C C . THR A 1 197 ? 73.443 32.646 10.971 1.00 12.03 173 THR A C 1
ATOM 1519 O O . THR A 1 197 ? 72.587 31.918 11.436 1.00 11.42 173 THR A O 1
ATOM 1523 N N . PRO A 1 198 ? 74.293 32.237 10.012 1.00 11.32 174 PRO A N 1
ATOM 1524 C CA . PRO A 1 198 ? 74.209 30.877 9.519 1.00 10.41 174 PRO A CA 1
ATOM 1525 C C . PRO A 1 198 ? 74.990 29.850 10.319 1.00 11.84 174 PRO A C 1
ATOM 1526 O O . PRO A 1 198 ? 75.858 30.206 11.146 1.00 13.18 174 PRO A O 1
ATOM 1530 N N . ASP A 1 199 ? 74.628 28.593 10.106 1.00 12.48 175 ASP A N 1
ATOM 1531 C CA . ASP A 1 199 ? 75.387 27.433 10.586 1.00 12.93 175 ASP A CA 1
ATOM 1532 C C . ASP A 1 199 ? 75.650 27.273 12.079 1.00 12.76 175 ASP A C 1
ATOM 1533 O O . ASP A 1 199 ? 76.684 26.716 12.499 1.00 13.62 175 ASP A O 1
ATOM 1538 N N . GLU A 1 200 ? 74.711 27.720 12.888 1.00 13.09 176 GLU A N 1
ATOM 1539 C CA . GLU A 1 200 ? 74.850 27.536 14.321 1.00 13.79 176 GLU A CA 1
ATOM 1540 C C . GLU A 1 200 ? 74.766 26.063 14.715 1.00 14.90 176 GLU A C 1
ATOM 1541 O O . GLU A 1 200 ? 75.503 25.605 15.578 1.00 15.53 176 GLU A O 1
ATOM 1547 N N . GLU A 1 201 ? 73.902 25.316 14.035 1.00 15.01 177 GLU A N 1
ATOM 1548 C CA . GLU A 1 201 ? 73.639 23.914 14.364 1.00 15.23 177 GLU A CA 1
ATOM 1549 C C . GLU A 1 201 ? 74.783 22.947 14.073 1.00 15.85 177 GLU A C 1
ATOM 1550 O O . GLU A 1 201 ? 74.729 21.794 14.515 1.00 17.46 177 GLU A O 1
ATOM 1556 N N . ILE A 1 202 ? 75.784 23.400 13.319 1.00 15.04 178 ILE A N 1
ATOM 1557 C CA . ILE A 1 202 ? 76.971 22.591 13.009 1.00 15.78 178 ILE A CA 1
ATOM 1558 C C . ILE A 1 202 ? 78.235 23.158 13.692 1.00 16.74 178 ILE A C 1
ATOM 1559 O O . ILE A 1 202 ? 79.358 22.760 13.360 1.00 17.51 178 ILE A O 1
ATOM 1564 N N . GLY A 1 203 ? 78.044 24.093 14.629 1.00 17.27 179 GLY A N 1
ATOM 1565 C CA . GLY A 1 203 ? 79.160 24.670 15.396 1.00 16.92 179 GLY A CA 1
ATOM 1566 C C . GLY A 1 203 ? 80.030 25.719 14.732 1.00 17.64 179 GLY A C 1
ATOM 1567 O O . GLY A 1 203 ? 81.094 26.064 15.250 1.00 19.17 179 GLY A O 1
ATOM 1568 N N . ARG A 1 204 ? 79.586 26.273 13.616 1.00 15.85 180 ARG A N 1
ATOM 1569 C CA . ARG A 1 204 ? 80.390 27.250 12.886 1.00 14.90 180 ARG A CA 1
ATOM 1570 C C . ARG A 1 204 ? 79.900 28.697 12.934 1.00 14.23 180 ARG A C 1
ATOM 1571 O O . ARG A 1 204 ? 80.519 29.575 12.322 1.00 13.90 180 ARG A O 1
ATOM 1579 N N . GLY A 1 205 ? 78.851 28.961 13.704 1.00 13.99 181 GLY A N 1
ATOM 1580 C CA . GLY A 1 205 ? 78.269 30.306 13.781 1.00 13.37 181 GLY A CA 1
ATOM 1581 C C . GLY A 1 205 ? 79.255 31.408 14.118 1.00 13.73 181 GLY A C 1
ATOM 1582 O O . GLY A 1 205 ? 79.439 32.363 13.358 1.00 15.34 181 GLY A O 1
ATOM 1583 N N . PRO A 1 206 ? 79.934 31.275 15.264 1.00 14.40 182 PRO A N 1
ATOM 1584 C CA . PRO A 1 206 ? 80.854 32.338 15.643 1.00 14.69 182 PRO A CA 1
ATOM 1585 C C . PRO A 1 206 ? 82.098 32.490 14.777 1.00 14.70 182 PRO A C 1
ATOM 1586 O O . PRO A 1 206 ? 82.698 33.571 14.774 1.00 14.76 182 PRO A O 1
ATOM 1590 N N . ALA A 1 207 ? 82.457 31.443 14.033 1.00 14.48 183 ALA A N 1
ATOM 1591 C CA . ALA A 1 207 ? 83.653 31.425 13.199 1.00 14.74 183 ALA A CA 1
ATOM 1592 C C . ALA A 1 207 ? 83.737 32.573 12.199 1.00 14.70 183 ALA A C 1
ATOM 1593 O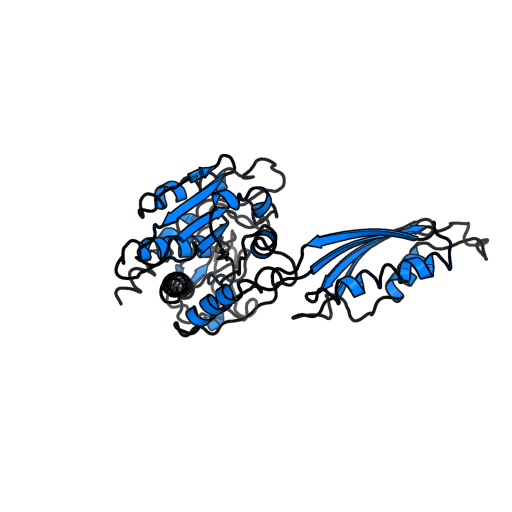 O . ALA A 1 207 ? 84.835 33.024 11.866 1.00 16.43 183 ALA A O 1
ATOM 1595 N N . HIS A 1 208 ? 82.589 33.048 11.714 1.00 13.34 184 HIS A N 1
ATOM 1596 C CA . HIS A 1 208 ? 82.581 34.160 10.773 1.00 12.84 184 HIS A CA 1
ATOM 1597 C C . HIS A 1 208 ? 81.692 35.325 11.230 1.00 12.19 184 HIS A C 1
ATOM 1598 O O . HIS A 1 208 ? 81.243 36.136 10.423 1.00 13.46 184 HIS A O 1
ATOM 1605 N N . PHE A 1 209 ? 81.452 35.417 12.544 1.00 10.97 185 PHE A N 1
ATOM 1606 C CA . PHE A 1 209 ? 80.684 36.515 13.089 1.00 11.14 185 PHE A CA 1
ATOM 1607 C C . PHE A 1 209 ? 81.669 37.648 13.351 1.00 12.49 185 PHE A C 1
ATOM 1608 O O . PHE A 1 209 ? 82.608 37.497 14.138 1.00 13.34 185 PHE A O 1
ATOM 1616 N N . ASP A 1 210 ? 81.464 38.777 12.685 1.00 12.00 186 ASP A N 1
ATOM 1617 C CA . ASP A 1 210 ? 82.353 39.949 12.806 1.00 10.50 186 ASP A CA 1
ATOM 1618 C C . ASP A 1 210 ? 81.820 40.866 13.889 1.00 11.47 186 ASP A C 1
ATOM 1619 O O . ASP A 1 210 ? 80.919 41.678 13.679 1.00 11.36 186 ASP A O 1
ATOM 1624 N N . VAL A 1 211 ? 82.382 40.705 15.085 1.00 10.32 187 VAL A N 1
ATOM 1625 C CA . VAL A 1 211 ? 81.966 41.486 16.241 1.00 10.60 187 VAL A CA 1
ATOM 1626 C C . VAL A 1 211 ? 82.210 42.988 16.058 1.00 9.93 187 VAL A C 1
ATOM 1627 O O . VAL A 1 211 ? 81.397 43.808 16.467 1.00 11.57 187 VAL A O 1
ATOM 1631 N N . GLU A 1 212 ? 83.317 43.352 15.421 1.00 11.71 188 GLU A N 1
ATOM 1632 C CA . GLU A 1 212 ? 83.614 44.751 15.200 1.00 12.44 188 GLU A CA 1
ATOM 1633 C C . GLU A 1 212 ? 82.528 45.352 14.294 1.00 12.47 188 GLU A C 1
ATOM 1634 O O . GLU A 1 212 ? 81.992 46.431 14.580 1.00 12.60 188 GLU A O 1
ATOM 1640 N N . ALA A 1 213 ? 82.177 44.636 13.229 1.00 12.32 189 ALA A N 1
ATOM 1641 C CA . ALA A 1 213 ? 81.135 45.119 12.301 1.00 12.84 189 ALA A CA 1
ATOM 1642 C C . ALA A 1 213 ? 79.764 45.195 12.962 1.00 12.34 189 ALA A C 1
ATOM 1643 O O . ALA A 1 213 ? 78.941 46.066 12.625 1.00 12.56 189 ALA A O 1
ATOM 1645 N N . PHE A 1 214 ? 79.497 44.277 13.883 1.00 10.87 190 PHE A N 1
ATOM 1646 C CA . PHE A 1 214 ? 78.214 44.258 14.569 1.00 11.32 190 PHE A CA 1
ATOM 1647 C C . PHE A 1 214 ? 78.075 45.542 15.381 1.00 11.56 190 PHE A C 1
ATOM 1648 O O . PHE A 1 214 ? 77.002 46.153 15.419 1.00 12.65 190 PHE A O 1
ATOM 1656 N N . GLY A 1 215 ? 79.156 45.956 16.029 1.00 11.84 191 GLY A N 1
ATOM 1657 C CA . GLY A 1 215 ? 79.171 47.234 16.733 1.00 11.79 191 GLY A CA 1
ATOM 1658 C C . GLY A 1 215 ? 78.285 47.448 17.951 1.00 12.43 191 GLY A C 1
ATOM 1659 O O . GLY A 1 215 ? 77.810 48.568 18.185 1.00 13.95 191 GLY A O 1
ATOM 1660 N N . ALA A 1 216 ? 78.070 46.394 18.722 1.00 12.80 192 ALA A N 1
ATOM 1661 C CA . ALA A 1 216 ? 77.249 46.468 19.934 1.00 11.93 192 ALA A CA 1
ATOM 1662 C C . ALA A 1 216 ? 78.131 46.229 21.142 1.00 12.65 192 ALA A C 1
ATOM 1663 O O . ALA A 1 216 ? 79.161 45.543 21.045 1.00 13.23 192 ALA A O 1
ATOM 1665 N N . SER A 1 217 ? 77.749 46.793 22.287 1.00 11.50 193 SER A N 1
ATOM 1666 C CA . SER A 1 217 ? 78.467 46.553 23.542 1.00 12.26 193 SER A CA 1
ATOM 1667 C C . SER A 1 217 ? 78.191 45.157 24.090 1.00 13.19 193 SER A C 1
ATOM 1668 O O . SER A 1 217 ? 79.057 44.526 24.696 1.00 12.63 193 SER A O 1
ATOM 1671 N N . PHE A 1 218 ? 76.954 44.715 23.917 1.00 12.48 194 PHE A N 1
ATOM 1672 C CA . PHE A 1 218 ? 76.493 43.420 24.376 1.00 12.57 194 PHE A CA 1
ATOM 1673 C C . PHE A 1 218 ? 75.237 43.053 23.616 1.00 13.38 194 PHE A C 1
ATOM 1674 O O . PHE A 1 218 ? 74.711 43.868 22.865 1.00 12.27 194 PHE A O 1
ATOM 1682 N N . ALA A 1 219 ? 74.796 41.810 23.754 1.00 12.40 195 ALA A N 1
ATOM 1683 C CA . ALA A 1 219 ? 73.659 41.350 22.987 1.00 11.77 195 ALA A CA 1
ATOM 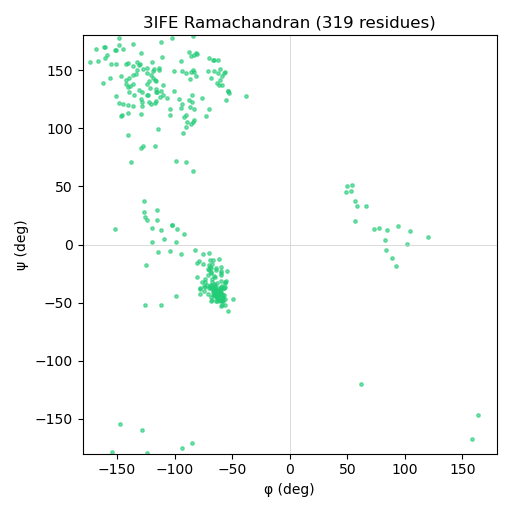1684 C C . ALA A 1 219 ? 72.911 40.276 23.706 1.00 12.45 195 ALA A C 1
ATOM 1685 O O . ALA A 1 219 ? 73.390 39.738 24.712 1.00 12.76 195 ALA A O 1
ATOM 1687 N N . TYR A 1 220 ? 71.725 39.993 23.197 1.00 10.59 196 TYR A N 1
ATOM 1688 C CA . TYR A 1 220 ? 70.876 38.933 23.704 1.00 11.08 196 TYR A CA 1
ATOM 1689 C C . TYR A 1 220 ? 70.574 37.966 22.571 1.00 10.96 196 TYR A C 1
ATOM 1690 O O . TYR A 1 220 ? 70.084 38.363 21.513 1.00 12.38 196 TYR A O 1
ATOM 1699 N N . MET A 1 221 ? 70.921 36.705 22.776 1.00 11.57 197 MET A N 1
ATOM 1700 C CA . MET A 1 221 ? 70.617 35.673 21.834 1.00 12.23 197 MET A CA 1
ATOM 1701 C C . MET A 1 221 ? 69.182 35.201 22.140 1.00 12.44 197 MET A C 1
ATOM 1702 O O . MET A 1 221 ? 68.834 34.946 23.299 1.00 13.89 197 MET A O 1
ATOM 1707 N N . MET A 1 222 ? 68.337 35.152 21.132 1.00 11.69 198 MET A N 1
ATOM 1708 C CA . MET A 1 222 ? 66.971 34.684 21.262 1.00 12.08 198 MET A CA 1
ATOM 1709 C C . MET A 1 222 ? 66.934 33.239 20.798 1.00 11.95 198 MET A C 1
ATOM 1710 O O . MET A 1 222 ? 66.380 32.920 19.732 1.00 12.58 198 MET A O 1
ATOM 1715 N N . ASP A 1 223 ? 67.506 32.360 21.599 1.00 13.01 199 ASP A N 1
ATOM 1716 C CA . ASP A 1 223 ? 67.604 30.941 21.246 1.00 12.18 199 ASP A CA 1
ATOM 1717 C C . ASP A 1 223 ? 67.505 30.043 22.475 1.00 13.82 199 ASP A C 1
ATOM 1718 O O . ASP A 1 223 ? 68.152 28.981 22.540 1.00 14.37 199 ASP A O 1
ATOM 1723 N N A GLY A 1 224 ? 66.648 30.437 23.406 0.50 13.20 200 GLY A N 1
ATOM 1724 N N B GLY A 1 224 ? 66.691 30.457 23.460 0.50 14.41 200 GLY A N 1
ATOM 1725 C CA A GLY A 1 224 ? 66.395 29.654 24.577 0.50 14.04 200 GLY A CA 1
ATOM 1726 C CA B GLY A 1 224 ? 66.609 29.780 24.770 0.50 16.15 200 GLY A CA 1
ATOM 1727 C C A GLY A 1 224 ? 65.243 28.739 24.235 0.50 14.27 200 GLY A C 1
ATOM 1728 C C B GLY A 1 224 ? 65.498 28.877 25.302 0.50 16.88 200 GLY A C 1
ATOM 1729 O O A GLY A 1 224 ? 64.991 28.411 23.073 0.50 14.13 200 GLY A O 1
ATOM 1730 O O B GLY A 1 224 ? 65.485 28.616 26.507 0.50 18.79 200 GLY A O 1
ATOM 1731 N N A GLY A 1 225 ? 64.518 28.326 25.247 0.50 15.51 201 GLY A N 1
ATOM 1732 N N B GLY A 1 225 ? 64.559 28.416 24.479 0.50 16.90 201 GLY A N 1
ATOM 1733 C CA A GLY A 1 225 ? 63.422 27.450 24.988 0.50 16.19 201 GLY A CA 1
ATOM 1734 C CA B GLY A 1 225 ? 63.535 27.468 24.988 0.50 17.39 201 GLY A CA 1
ATOM 1735 C C A GLY A 1 225 ? 62.193 27.964 25.658 0.50 16.59 201 GLY A C 1
ATOM 1736 C C B GLY A 1 225 ? 62.292 28.004 25.691 0.50 17.14 201 GLY A C 1
ATOM 1737 O O A GLY A 1 225 ? 61.700 29.036 25.334 0.50 16.93 201 GLY A O 1
ATOM 1738 O O B GLY A 1 225 ? 61.863 29.111 25.404 0.50 17.48 201 GLY A O 1
ATOM 1739 N N . PRO A 1 226 ? 61.701 27.213 26.633 1.00 16.92 202 PRO A N 1
ATOM 1740 C CA . PRO A 1 226 ? 60.481 27.591 27.334 1.00 16.78 202 PRO A CA 1
ATOM 1741 C C . PRO A 1 226 ? 60.498 28.887 28.128 1.00 16.58 202 PRO A C 1
ATOM 1742 O O . PRO A 1 226 ? 61.566 29.359 28.551 1.00 16.15 202 PRO A O 1
ATOM 1746 N N . LEU A 1 227 ? 59.290 29.408 28.352 1.00 16.35 203 LEU A N 1
ATOM 1747 C CA . LEU A 1 227 ? 59.028 30.649 29.074 1.00 16.80 203 LEU A CA 1
ATOM 1748 C C . LEU A 1 227 ? 59.923 30.895 30.269 1.00 16.01 203 LEU A C 1
ATOM 1749 O O . LEU A 1 227 ? 60.042 30.047 31.175 1.00 17.64 203 LEU A O 1
ATOM 1754 N N . GLY A 1 228 ? 60.530 32.073 30.279 1.00 16.29 204 GLY A N 1
ATOM 1755 C CA . GLY A 1 228 ? 61.354 32.509 31.395 1.00 14.78 204 GLY A CA 1
ATOM 1756 C C . GLY A 1 228 ? 62.818 32.137 31.341 1.00 14.72 204 GLY A C 1
ATOM 1757 O O . GLY A 1 228 ? 63.582 32.633 32.145 1.00 14.34 204 GLY A O 1
ATOM 1758 N N . GLY A 1 229 ? 63.194 31.256 30.419 1.00 14.61 205 GLY A N 1
ATOM 1759 C CA . GLY A 1 229 ? 64.585 30.834 30.271 1.00 14.13 205 GLY A CA 1
ATOM 1760 C C . GLY A 1 229 ? 65.532 32.025 30.133 1.00 12.34 205 GLY A C 1
ATOM 1761 O O . GLY A 1 229 ? 65.313 32.933 29.328 1.00 12.19 205 GLY A O 1
ATOM 1762 N N . LEU A 1 230 ? 66.591 31.991 30.947 1.00 13.11 206 LEU A N 1
ATOM 1763 C CA . LEU A 1 230 ? 67.622 33.023 30.957 1.00 12.56 206 LEU A CA 1
ATOM 1764 C C . LEU A 1 230 ? 68.919 32.281 31.237 1.00 13.55 206 LEU A C 1
ATOM 1765 O O . LEU A 1 230 ? 69.040 31.600 32.264 1.00 15.27 206 LEU A O 1
ATOM 1770 N N . GLU A 1 231 ? 69.886 32.380 30.320 1.00 11.17 207 GLU A N 1
ATOM 1771 C CA . GLU A 1 231 ? 71.152 31.657 30.470 1.00 12.07 207 GLU A CA 1
ATOM 1772 C C . GLU A 1 231 ? 72.303 32.619 30.307 1.00 11.54 207 GLU A C 1
ATOM 1773 O O . GLU A 1 231 ? 72.337 33.364 29.325 1.00 12.54 207 GLU A O 1
ATOM 1779 N N . TYR A 1 232 ? 73.250 32.583 31.230 1.00 12.14 208 TYR A N 1
ATOM 1780 C CA . TYR A 1 232 ? 74.425 33.476 31.171 1.00 11.59 208 TYR A CA 1
ATOM 1781 C C . TYR A 1 232 ? 75.693 32.914 31.842 1.00 11.37 208 TYR A C 1
ATOM 1782 O O . TYR A 1 232 ? 76.653 33.643 32.051 1.00 11.76 208 TYR A O 1
ATOM 1791 N N . GLU A 1 233 ? 75.690 31.618 32.147 1.00 12.84 209 GLU A N 1
ATOM 1792 C CA . GLU A 1 233 ? 76.820 30.951 32.830 1.00 13.30 209 GLU A CA 1
ATOM 1793 C C . GLU A 1 233 ? 77.028 29.645 32.115 1.00 14.07 209 GLU A C 1
ATOM 1794 O O . GLU A 1 233 ? 76.061 28.959 31.799 1.00 14.34 209 GLU A O 1
ATOM 1800 N N . SER A 1 234 ? 78.278 29.271 31.868 1.00 12.78 210 SER A N 1
ATOM 1801 C CA . SER A 1 234 ? 78.565 28.074 31.093 1.00 13.26 210 SER A CA 1
ATOM 1802 C C . SER A 1 234 ? 79.825 27.381 31.614 1.00 12.35 210 SER A C 1
ATOM 1803 O O . SER A 1 234 ? 80.563 27.914 32.407 1.00 13.05 210 SER A O 1
ATOM 1806 N N . PHE A 1 235 ? 80.072 26.162 31.163 1.00 12.35 211 PHE A N 1
ATOM 1807 C CA . PHE A 1 235 ? 81.239 25.464 31.634 1.00 11.06 211 PHE A CA 1
ATOM 1808 C C . PHE A 1 235 ? 82.577 26.005 31.131 1.00 11.72 211 PHE A C 1
ATOM 1809 O O . PHE A 1 235 ? 82.688 26.517 29.999 1.00 12.38 211 PHE A O 1
ATOM 1817 N N . ASN A 1 236 ? 83.599 25.838 31.977 1.00 11.34 212 ASN A N 1
ATOM 1818 C CA . ASN A 1 236 ? 84.998 25.902 31.552 1.00 10.67 212 ASN A CA 1
ATOM 1819 C C . ASN A 1 236 ? 85.250 24.449 31.106 1.00 11.93 212 ASN A C 1
ATOM 1820 O O . ASN A 1 236 ? 84.745 23.495 31.721 1.00 11.21 212 ASN A O 1
ATOM 1825 N N . ALA A 1 237 ? 86.026 24.266 30.040 1.00 11.04 213 ALA A N 1
ATOM 1826 C CA . ALA A 1 237 ? 86.211 22.962 29.431 1.00 11.46 213 ALA A CA 1
ATOM 1827 C C . ALA A 1 237 ? 87.605 22.697 28.940 1.00 11.69 213 ALA A C 1
ATOM 1828 O O . ALA A 1 237 ? 88.245 23.587 28.386 1.00 11.93 213 ALA A O 1
ATOM 1830 N N . ALA A 1 238 ? 88.059 21.459 29.125 1.00 10.78 214 ALA A N 1
ATOM 1831 C CA . ALA A 1 238 ? 89.336 20.980 28.577 1.00 10.54 214 ALA A CA 1
ATOM 1832 C C . ALA A 1 238 ? 89.124 19.547 28.105 1.00 11.36 214 ALA A C 1
ATOM 1833 O O . ALA A 1 238 ? 88.206 18.847 28.538 1.00 11.99 214 ALA A O 1
ATOM 1835 N N . GLY A 1 239 ? 89.962 19.128 27.167 1.00 11.79 215 GLY A N 1
ATOM 1836 C CA . GLY A 1 239 ? 89.944 17.766 26.670 1.00 12.59 215 GLY A CA 1
ATOM 1837 C C . GLY A 1 239 ? 91.302 17.151 26.918 1.00 12.66 215 GLY A C 1
ATOM 1838 O O . GLY A 1 239 ? 92.322 17.833 26.870 1.00 13.76 215 GLY A O 1
ATOM 1839 N N . ALA A 1 240 ? 91.317 15.852 27.212 1.00 13.40 216 ALA A N 1
ATOM 1840 C CA . ALA A 1 240 ? 92.547 15.139 27.432 1.00 13.68 216 ALA A CA 1
ATOM 1841 C C . ALA A 1 240 ? 92.547 13.801 26.731 1.00 14.50 216 ALA A C 1
ATOM 1842 O O . ALA A 1 240 ? 91.506 13.132 26.597 1.00 16.42 216 ALA A O 1
ATOM 1844 N N . LYS A 1 241 ? 93.728 13.413 26.272 1.00 12.68 217 LYS A N 1
ATOM 1845 C CA . LYS A 1 241 ? 93.938 12.115 25.666 1.00 12.31 217 LYS A CA 1
ATOM 1846 C C . LYS A 1 241 ? 95.121 11.524 26.393 1.00 12.45 217 LYS A C 1
ATOM 1847 O O . LYS A 1 241 ? 96.188 12.122 26.439 1.00 12.75 217 LYS A O 1
ATOM 1853 N N . LEU A 1 242 ? 94.922 10.357 26.987 1.00 12.29 218 LEU A N 1
ATOM 1854 C CA . LEU A 1 242 ? 95.977 9.659 27.698 1.00 13.20 218 LEU A CA 1
ATOM 1855 C C . LEU A 1 242 ? 96.377 8.421 26.931 1.00 13.50 218 LEU A C 1
ATOM 1856 O O . LEU A 1 242 ? 95.515 7.625 26.550 1.00 14.25 218 LEU A O 1
ATOM 1861 N N . THR A 1 243 ? 97.676 8.267 26.693 1.00 11.93 219 THR A N 1
ATOM 1862 C CA . THR A 1 243 ? 98.207 7.054 26.056 1.00 11.94 219 THR A CA 1
ATOM 1863 C C . THR A 1 243 ? 99.036 6.318 27.084 1.00 12.71 219 THR A C 1
ATOM 1864 O O . THR A 1 243 ? 99.921 6.899 27.700 1.00 12.84 219 THR A O 1
ATOM 1868 N N . PHE A 1 244 ? 98.727 5.035 27.281 1.00 11.08 220 PHE A N 1
ATOM 1869 C CA . PHE A 1 244 ? 99.439 4.182 28.224 1.00 11.39 220 PHE A CA 1
ATOM 1870 C C . PHE A 1 244 ? 100.212 3.147 27.425 1.00 11.82 220 PHE A C 1
ATOM 1871 O O . PHE A 1 244 ? 99.656 2.527 26.520 1.00 11.89 220 PHE A O 1
ATOM 1879 N N . ASN A 1 245 ? 101.484 2.977 27.756 1.00 12.07 221 ASN A N 1
ATOM 1880 C CA . ASN A 1 245 ? 102.363 2.051 27.052 1.00 13.12 221 ASN A CA 1
ATOM 1881 C C . ASN A 1 245 ? 102.814 0.949 27.959 1.00 13.36 221 ASN A C 1
ATOM 1882 O O . ASN A 1 245 ? 103.247 1.196 29.091 1.00 14.92 221 ASN A O 1
ATOM 1887 N N . GLY A 1 246 ? 102.690 -0.273 27.455 1.00 12.78 222 GLY A N 1
ATOM 1888 C CA . GLY A 1 246 ? 103.075 -1.461 28.194 1.00 14.12 222 GLY A CA 1
ATOM 1889 C C . GLY A 1 246 ? 103.993 -2.359 27.397 1.00 15.03 222 GLY A C 1
ATOM 1890 O O . GLY A 1 246 ? 104.641 -1.930 26.428 1.00 14.63 222 GLY A O 1
ATOM 1891 N N . THR A 1 247 ? 104.042 -3.616 27.818 1.00 13.79 223 THR A N 1
ATOM 1892 C CA . THR A 1 247 ? 104.875 -4.643 27.204 1.00 14.23 223 THR A CA 1
ATOM 1893 C C . THR A 1 247 ? 104.108 -5.945 27.173 1.00 14.06 223 THR A C 1
ATOM 1894 O O . THR A 1 247 ? 103.677 -6.449 28.218 1.00 14.15 223 THR A O 1
ATOM 1898 N N . ASN A 1 248 ? 103.894 -6.468 25.970 1.00 15.20 224 ASN A N 1
ATOM 1899 C CA . ASN A 1 248 ? 103.206 -7.732 25.814 1.00 15.81 224 ASN A CA 1
ATOM 1900 C C . ASN A 1 248 ? 104.237 -8.867 25.747 1.00 16.24 224 ASN A C 1
ATOM 1901 O O . ASN A 1 248 ? 105.373 -8.675 25.298 1.00 17.44 224 ASN A O 1
ATOM 1906 N N . THR A 1 249 ? 103.825 -10.038 26.222 1.00 15.20 225 THR A N 1
ATOM 1907 C CA . THR A 1 249 ? 104.661 -11.246 26.221 1.00 15.39 225 THR A CA 1
ATOM 1908 C C . THR A 1 249 ? 103.733 -12.420 26.154 1.00 15.50 225 THR A C 1
ATOM 1909 O O . THR A 1 249 ? 102.515 -12.253 26.240 1.00 15.27 225 THR A O 1
ATOM 1913 N N A HIS A 1 250 ? 104.281 -13.619 25.968 0.70 15.96 226 HIS A N 1
ATOM 1914 N N B HIS A 1 250 ? 104.279 -13.625 25.997 0.30 15.70 226 HIS A N 1
ATOM 1915 C CA A HIS A 1 250 ? 103.419 -14.779 26.016 0.70 16.60 226 HIS A CA 1
ATOM 1916 C CA B HIS A 1 250 ? 103.433 -14.811 26.034 0.30 15.93 226 HIS A CA 1
ATOM 1917 C C A HIS A 1 250 ? 102.849 -14.758 27.448 0.70 15.46 226 HIS A C 1
ATOM 1918 C C B HIS A 1 250 ? 102.869 -14.827 27.458 0.30 15.34 226 HIS A C 1
ATOM 1919 O O A HIS A 1 250 ? 103.576 -14.478 28.401 0.70 15.64 226 HIS A O 1
ATOM 1920 O O B HIS A 1 250 ? 103.619 -14.639 28.419 0.30 15.34 226 HIS A O 1
ATOM 1933 N N . PRO A 1 251 ? 101.551 -15.038 27.609 1.00 14.71 227 PRO A N 1
ATOM 1934 C CA . PRO A 1 251 ? 101.004 -14.993 28.975 1.00 14.42 227 PRO A CA 1
ATOM 1935 C C . PRO A 1 251 ? 101.700 -15.900 29.986 1.00 13.73 227 PRO A C 1
ATOM 1936 O O . PRO A 1 251 ? 101.867 -15.532 31.154 1.00 13.17 227 PRO A O 1
ATOM 1940 N N . GLY A 1 252 ? 102.112 -17.071 29.536 1.00 13.46 228 GLY A N 1
ATOM 1941 C CA . GLY A 1 252 ? 102.736 -18.036 30.415 1.00 13.27 228 GLY A CA 1
ATOM 1942 C C . GLY A 1 252 ? 104.072 -17.641 30.993 1.00 12.87 228 GLY A C 1
ATOM 1943 O O . GLY A 1 252 ? 104.439 -18.107 32.073 1.00 12.51 228 GLY A O 1
ATOM 1944 N N . THR A 1 253 ? 104.807 -16.784 30.278 1.00 13.86 229 THR A N 1
ATOM 1945 C CA . THR A 1 253 ? 106.138 -16.345 30.713 1.00 15.53 229 THR A CA 1
ATOM 1946 C C . THR A 1 253 ? 106.186 -14.842 31.018 1.00 14.85 229 THR A C 1
ATOM 1947 O O . THR A 1 253 ? 107.225 -14.184 30.916 1.00 16.84 229 THR A O 1
ATOM 1951 N N . ALA A 1 254 ? 105.052 -14.308 31.449 1.00 13.88 230 ALA A N 1
ATOM 1952 C CA . ALA A 1 254 ? 104.905 -12.898 31.722 1.00 13.34 230 ALA A CA 1
ATOM 1953 C C . ALA A 1 254 ? 105.405 -12.316 33.044 1.00 13.22 230 ALA A C 1
ATOM 1954 O O . ALA A 1 254 ? 105.545 -11.094 33.150 1.00 13.86 230 ALA A O 1
ATOM 1956 N N . LYS A 1 255 ? 105.665 -13.162 34.037 1.00 13.62 231 LYS A N 1
ATOM 1957 C CA A LYS A 1 255 ? 106.040 -12.654 35.346 0.50 13.20 231 LYS A CA 1
ATOM 1958 C CA B LYS A 1 255 ? 106.105 -12.743 35.363 0.50 14.24 231 LYS A CA 1
ATOM 1959 C C . LYS A 1 255 ? 107.201 -11.671 35.302 1.00 14.75 231 LYS A C 1
ATOM 1960 O O . LYS A 1 255 ? 108.268 -11.941 34.742 1.00 15.50 231 LYS A O 1
ATOM 1971 N N . ASN A 1 256 ? 106.931 -10.515 35.895 1.00 15.30 232 ASN A N 1
ATOM 1972 C CA . ASN A 1 256 ? 107.872 -9.387 35.978 1.00 15.68 232 ASN A CA 1
ATOM 1973 C C . ASN A 1 256 ? 108.403 -8.882 34.647 1.00 16.94 232 ASN A C 1
ATOM 1974 O O . ASN A 1 256 ? 109.443 -8.221 34.601 1.00 18.30 232 ASN A O 1
ATOM 1979 N N . LYS A 1 257 ? 107.695 -9.184 33.568 1.00 15.52 233 LYS A N 1
ATOM 1980 C CA . LYS A 1 257 ? 108.082 -8.738 32.235 1.00 15.51 233 LYS A CA 1
ATOM 1981 C C . LYS A 1 257 ? 106.927 -7.992 31.578 1.00 14.45 233 LYS A C 1
ATOM 1982 O O . LYS A 1 257 ? 107.098 -6.879 31.099 1.00 15.72 233 LYS A O 1
ATOM 1988 N N . MET A 1 258 ? 105.753 -8.615 31.558 1.00 12.89 234 MET A N 1
ATOM 1989 C CA . MET A 1 258 ? 104.575 -7.989 30.976 1.00 11.36 234 MET A CA 1
ATOM 1990 C C . MET A 1 258 ? 104.113 -6.798 31.813 1.00 11.28 234 MET A C 1
ATOM 1991 O O . MET A 1 258 ? 104.185 -6.809 33.054 1.00 12.37 234 MET A O 1
ATOM 1996 N N . ARG A 1 259 ? 103.636 -5.761 31.123 1.00 11.04 235 ARG A N 1
ATOM 1997 C CA . ARG A 1 259 ? 103.020 -4.595 31.754 1.00 11.57 235 ARG A CA 1
ATOM 1998 C C . ARG A 1 259 ? 101.794 -4.339 30.895 1.00 11.60 235 ARG A C 1
ATOM 1999 O O . ARG A 1 259 ? 101.906 -4.075 29.693 1.00 11.66 235 ARG A O 1
ATOM 2007 N N . ASN A 1 260 ? 100.623 -4.419 31.512 1.00 10.94 236 ASN A N 1
ATOM 2008 C CA . ASN A 1 260 ? 99.359 -4.329 30.777 1.00 9.98 236 ASN A CA 1
ATOM 2009 C C . ASN A 1 260 ? 98.857 -2.896 30.647 1.00 10.48 236 ASN A C 1
ATOM 2010 O O . ASN A 1 260 ? 98.354 -2.312 31.599 1.00 10.82 236 ASN A O 1
ATOM 2015 N N . ALA A 1 261 ? 98.987 -2.336 29.454 1.00 10.26 237 ALA A N 1
ATOM 2016 C CA . ALA A 1 261 ? 98.592 -0.948 29.229 1.00 10.52 237 ALA A CA 1
ATOM 2017 C C . ALA A 1 261 ? 97.139 -0.670 29.567 1.00 11.13 237 ALA A C 1
ATOM 2018 O O . ALA A 1 261 ? 96.801 0.425 30.045 1.00 12.18 237 ALA A O 1
ATOM 2020 N N . THR A 1 262 ? 96.259 -1.625 29.281 1.00 11.37 238 THR A N 1
ATOM 2021 C CA . THR A 1 262 ? 94.835 -1.460 29.586 1.00 11.84 238 THR A CA 1
ATOM 2022 C C . THR A 1 262 ? 94.632 -1.324 31.097 1.00 12.63 238 THR A C 1
ATOM 2023 O O . THR A 1 262 ? 93.824 -0.525 31.556 1.00 11.42 238 THR A O 1
ATOM 2027 N N . LYS A 1 263 ? 95.365 -2.108 31.872 1.00 11.28 239 LYS A N 1
ATOM 2028 C CA . LYS A 1 263 ? 95.295 -1.962 33.317 1.00 11.26 239 LYS A CA 1
ATOM 2029 C C . LYS A 1 263 ? 95.820 -0.619 33.791 1.00 12.35 239 LYS A C 1
ATOM 2030 O O . LYS A 1 263 ? 95.310 -0.064 34.763 1.00 12.98 239 LYS A O 1
ATOM 2036 N N . LEU A 1 264 ? 96.864 -0.094 33.142 1.00 11.58 240 LEU A N 1
ATOM 2037 C CA . LEU A 1 264 ? 97.351 1.233 33.493 1.00 12.11 240 LEU A CA 1
ATOM 2038 C C . LEU A 1 264 ? 96.220 2.243 33.275 1.00 11.63 240 LEU A C 1
ATOM 2039 O O . LEU A 1 264 ? 96.040 3.155 34.086 1.00 12.36 240 LEU A O 1
ATOM 2044 N N . ALA A 1 265 ? 95.465 2.107 32.179 1.00 10.59 241 ALA A N 1
ATOM 2045 C CA . ALA A 1 265 ? 94.340 3.022 31.959 1.00 11.34 241 ALA A CA 1
ATOM 2046 C C . ALA A 1 265 ? 93.315 2.919 33.082 1.00 11.35 241 ALA A C 1
ATOM 2047 O O . ALA A 1 265 ? 92.742 3.923 33.487 1.00 12.91 241 ALA A O 1
ATOM 2049 N N . MET A 1 266 ? 93.044 1.701 33.549 1.00 11.76 242 MET A N 1
ATOM 2050 C CA . MET A 1 266 ? 92.080 1.503 34.622 1.00 11.75 242 MET A CA 1
ATOM 2051 C C . MET A 1 266 ? 92.636 2.071 35.928 1.00 13.11 242 MET A C 1
ATOM 2052 O O . MET A 1 266 ? 91.896 2.650 36.738 1.00 13.34 242 MET A O 1
ATOM 2057 N N . GLU A 1 267 ? 93.944 1.927 36.120 1.00 12.85 243 GLU A N 1
ATOM 2058 C CA . GLU A 1 267 ? 94.615 2.473 37.306 1.00 12.77 243 GLU A CA 1
ATOM 2059 C C . GLU A 1 267 ? 94.477 3.996 37.307 1.00 12.82 243 GLU A C 1
ATOM 2060 O O . GLU A 1 267 ? 94.159 4.608 38.333 1.00 12.75 243 GLU A O 1
ATOM 2066 N N . PHE A 1 268 ? 94.695 4.616 36.148 1.00 11.89 244 PHE A N 1
ATOM 2067 C CA . PHE A 1 268 ? 94.536 6.063 36.014 1.00 11.80 244 PHE A CA 1
ATOM 2068 C C . PHE A 1 268 ? 93.103 6.465 36.371 1.00 12.57 244 PHE A C 1
ATOM 2069 O O . PHE A 1 268 ? 92.884 7.351 37.211 1.00 12.22 244 PHE A O 1
ATOM 2077 N N . ASN A 1 269 ? 92.118 5.813 35.753 1.00 11.23 245 ASN A N 1
ATOM 2078 C CA . ASN A 1 269 ? 90.728 6.169 36.020 1.00 10.81 245 ASN A CA 1
ATOM 2079 C C . ASN A 1 269 ? 90.371 5.990 37.490 1.00 11.23 245 ASN A C 1
ATOM 2080 O O . ASN A 1 269 ? 89.587 6.773 38.042 1.00 12.65 245 ASN A O 1
ATOM 2085 N N . GLY A 1 270 ? 90.932 4.947 38.108 1.00 11.71 246 GLY A N 1
ATOM 2086 C CA . GLY A 1 270 ? 90.692 4.648 39.534 1.00 12.73 246 GLY A CA 1
ATOM 2087 C C . GLY A 1 270 ? 91.105 5.752 40.475 1.00 14.22 246 GLY A C 1
ATOM 2088 O O . GLY A 1 270 ? 90.574 5.839 41.595 1.00 14.83 246 GLY A O 1
ATOM 2089 N N . HIS A 1 271 ? 92.067 6.573 40.064 1.00 12.84 247 HIS A N 1
ATOM 2090 C CA . HIS A 1 271 ? 92.496 7.718 40.875 1.00 13.68 247 HIS A CA 1
ATOM 2091 C C . HIS A 1 271 ? 91.517 8.884 40.861 1.00 15.05 247 HIS A C 1
ATOM 2092 O O . HIS A 1 271 ? 91.599 9.771 41.728 1.00 17.62 247 HIS A O 1
ATOM 2099 N N . LEU A 1 272 ? 90.593 8.915 39.892 1.00 13.44 248 LEU A N 1
ATOM 2100 C CA . LEU A 1 272 ? 89.612 10.001 39.813 1.00 13.21 248 LEU A CA 1
ATOM 2101 C C . LEU A 1 272 ? 88.430 9.713 40.752 1.00 13.65 248 LEU A C 1
ATOM 2102 O O . LEU A 1 272 ? 88.093 8.560 40.984 1.00 13.42 248 LEU A O 1
ATOM 2107 N N . PRO A 1 273 ? 87.811 10.772 41.310 1.00 14.02 249 PRO A N 1
ATOM 2108 C CA . PRO A 1 273 ? 86.648 10.567 42.193 1.00 15.03 249 PRO A CA 1
ATOM 2109 C C . PRO A 1 273 ? 85.520 9.948 41.393 1.00 14.16 249 PRO A C 1
ATOM 2110 O O . PRO A 1 273 ? 85.105 10.522 40.394 1.00 14.94 249 PRO A O 1
ATOM 2114 N N A VAL A 1 274 ? 85.014 8.798 41.825 0.50 14.66 250 VAL A N 1
ATOM 2115 N N B VAL A 1 274 ? 85.023 8.803 41.847 0.50 14.54 250 VAL A N 1
ATOM 2116 C CA A VAL A 1 274 ? 83.990 8.084 41.046 0.50 15.14 250 VAL A CA 1
ATOM 2117 C CA B VAL A 1 274 ? 83.973 8.064 41.139 0.50 15.01 250 VAL A CA 1
ATOM 2118 C C A VAL A 1 274 ? 82.701 8.875 40.804 0.50 14.64 250 VAL A C 1
ATOM 2119 C C B VAL A 1 274 ? 82.716 8.861 40.827 0.50 14.58 250 VAL A C 1
ATOM 2120 O O A VAL A 1 274 ? 82.117 8.819 39.723 0.50 15.30 250 VAL A O 1
ATOM 2121 O O B VAL A 1 274 ? 82.172 8.797 39.727 0.50 15.35 250 VAL A O 1
ATOM 2128 N N . GLU A 1 275 ? 82.282 9.645 41.795 1.00 14.14 251 GLU A N 1
ATOM 2129 C CA A GLU A 1 275 ? 81.052 10.405 41.695 0.50 15.30 251 GLU A CA 1
ATOM 2130 C CA B GLU A 1 275 ? 81.045 10.405 41.665 0.50 15.01 251 GLU A CA 1
ATOM 2131 C C . GLU A 1 275 ? 81.147 11.697 40.875 1.00 13.79 251 GLU A C 1
ATOM 2132 O O . GLU A 1 275 ? 80.123 12.322 40.577 1.00 14.02 251 GLU A O 1
ATOM 2143 N N . GLU A 1 276 ? 82.366 12.113 40.528 1.00 12.90 252 GLU A N 1
ATOM 2144 C CA . GLU A 1 276 ? 82.545 13.341 39.759 1.00 12.63 252 GLU A CA 1
ATOM 2145 C C . GLU A 1 276 ? 82.527 12.995 38.287 1.00 11.73 252 GLU A C 1
ATOM 2146 O O . GLU A 1 276 ? 83.558 13.033 37.589 1.00 11.93 252 GLU A O 1
ATOM 2152 N N . ALA A 1 277 ? 81.324 12.640 37.831 1.00 11.05 253 ALA A N 1
ATOM 2153 C CA . ALA A 1 277 ? 81.074 12.186 36.474 1.00 10.40 253 ALA A CA 1
ATOM 2154 C C . ALA A 1 277 ? 79.761 12.715 35.986 1.00 11.14 253 ALA A C 1
ATOM 2155 O O . ALA A 1 277 ? 78.882 12.989 36.781 1.00 11.42 253 ALA A O 1
ATOM 2157 N N . PRO A 1 278 ? 79.584 12.847 34.657 1.00 10.98 254 PRO A N 1
ATOM 2158 C CA . PRO A 1 278 ? 78.334 13.407 34.174 1.00 11.88 254 PRO A CA 1
ATOM 2159 C C . PRO A 1 278 ? 77.064 12.707 34.626 1.00 13.38 254 PRO A C 1
ATOM 2160 O O . PRO A 1 278 ? 76.056 13.376 34.891 1.00 12.11 254 PRO A O 1
ATOM 2164 N N . GLU A 1 279 ? 77.102 11.389 34.731 1.00 11.84 255 GLU A N 1
ATOM 2165 C CA . GLU A 1 279 ? 75.925 10.622 35.084 1.00 12.93 255 GLU A CA 1
ATOM 2166 C C . GLU A 1 279 ? 75.442 10.781 36.532 1.00 12.35 255 GLU A C 1
ATOM 2167 O O . GLU A 1 279 ? 74.373 10.273 36.897 1.00 12.91 255 GLU A O 1
ATOM 2173 N N . TYR A 1 280 ? 76.224 11.474 37.358 1.00 13.18 256 TYR A N 1
ATOM 2174 C CA . TYR A 1 280 ? 75.858 11.708 38.755 1.00 13.36 256 TYR A CA 1
ATOM 2175 C C . TYR A 1 280 ? 75.728 13.191 39.092 1.00 13.28 256 TYR A C 1
ATOM 2176 O O . 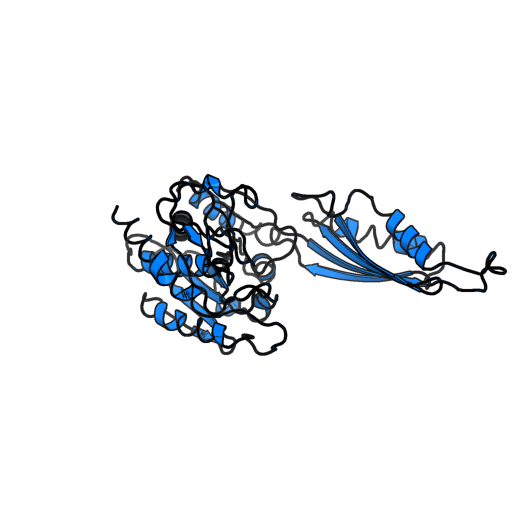TYR A 1 280 ? 75.412 13.535 40.246 1.00 15.28 256 TYR A O 1
ATOM 2185 N N . THR A 1 281 ? 75.908 14.055 38.105 1.00 13.64 257 THR A N 1
ATOM 2186 C CA . THR A 1 281 ? 75.955 15.498 38.340 1.00 13.71 257 THR A CA 1
ATOM 2187 C C . THR A 1 281 ? 74.972 16.337 37.545 1.00 15.17 257 THR A C 1
ATOM 2188 O O . THR A 1 281 ? 74.585 15.994 36.431 1.00 14.41 257 THR A O 1
ATOM 2192 N N . GLU A 1 282 ? 74.594 17.490 38.124 1.00 15.71 258 GLU A N 1
ATOM 2193 C CA . GLU A 1 282 ? 73.685 18.430 37.507 1.00 15.52 258 GLU A CA 1
ATOM 2194 C C . GLU A 1 282 ? 73.988 19.811 38.096 1.00 16.18 258 GLU A C 1
ATOM 2195 O O . GLU A 1 282 ? 74.883 19.952 38.950 1.00 14.48 258 GLU A O 1
ATOM 2201 N N . GLY A 1 283 ? 73.230 20.800 37.659 1.00 16.08 259 GLY A N 1
ATOM 2202 C CA . GLY A 1 283 ? 73.365 22.173 38.154 1.00 15.15 259 GLY A CA 1
ATOM 2203 C C . GLY A 1 283 ? 74.728 22.745 37.860 1.00 13.22 259 GLY A C 1
ATOM 2204 O O . GLY A 1 283 ? 75.122 22.846 36.711 1.00 16.16 259 GLY A O 1
ATOM 2205 N N . TYR A 1 284 ? 75.444 23.113 38.914 1.00 15.47 260 TYR A N 1
ATOM 2206 C CA . TYR A 1 284 ? 76.777 23.667 38.743 1.00 15.58 260 TYR A CA 1
ATOM 2207 C C . TYR A 1 284 ? 77.906 22.660 38.988 1.00 14.80 260 TYR A C 1
ATOM 2208 O O . TYR A 1 284 ? 79.079 23.040 38.908 1.00 15.63 260 TYR A O 1
ATOM 2217 N N A GLU A 1 285 ? 77.567 21.409 39.274 0.70 13.85 261 GLU A N 1
ATOM 2218 N N B GLU A 1 285 ? 77.585 21.418 39.353 0.30 13.76 261 GLU A N 1
ATOM 2219 C CA A GLU A 1 285 ? 78.576 20.379 39.544 0.70 13.67 261 GLU A CA 1
ATOM 2220 C CA B GLU A 1 285 ? 78.636 20.432 39.660 0.30 13.05 261 GLU A CA 1
ATOM 2221 C C A GLU A 1 285 ? 79.414 20.080 38.311 0.70 13.04 261 GLU A C 1
ATOM 2222 C C B GLU A 1 285 ? 79.395 19.964 38.417 0.30 12.66 261 GLU A C 1
ATOM 2223 O O A GLU A 1 285 ? 78.889 19.953 37.185 0.70 12.91 261 GLU A O 1
ATOM 2224 O O B GLU A 1 285 ? 78.787 19.548 37.434 0.30 12.26 261 GLU A O 1
ATOM 2235 N N . GLY A 1 286 ? 80.729 19.995 38.507 1.00 12.11 262 GLY A N 1
ATOM 2236 C CA . GLY A 1 286 ? 81.627 19.646 37.407 1.00 12.64 262 GLY A CA 1
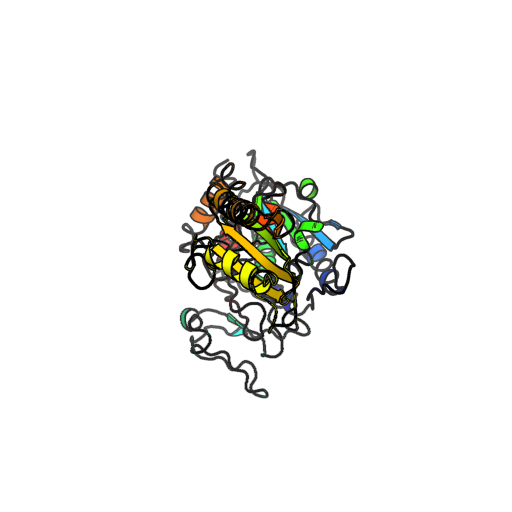ATOM 2237 C C . GLY A 1 286 ? 81.891 18.166 37.363 1.00 12.86 262 GLY A C 1
ATOM 2238 O O . GLY A 1 286 ? 81.363 17.398 38.179 1.00 14.42 262 GLY A O 1
ATOM 2239 N N . PHE A 1 287 ? 82.753 17.763 36.440 1.00 11.06 263 PHE A N 1
ATOM 2240 C CA . PHE A 1 287 ? 83.062 16.350 36.294 1.00 11.05 263 PHE A CA 1
ATOM 2241 C C . PHE A 1 287 ? 84.239 16.066 35.408 1.00 11.90 263 PHE A C 1
ATOM 2242 O O . PHE A 1 287 ? 84.775 16.957 34.737 1.00 10.79 263 PHE A O 1
ATOM 2250 N N . TYR A 1 288 ? 84.665 14.807 35.488 1.00 11.69 264 TYR A N 1
ATOM 2251 C CA . TYR A 1 288 ? 85.570 14.204 34.520 1.00 10.14 264 TYR A CA 1
ATOM 2252 C C . TYR A 1 288 ? 84.679 13.202 33.777 1.00 10.09 264 TYR A C 1
ATOM 2253 O O . TYR A 1 288 ? 83.880 12.490 34.403 1.00 11.53 264 TYR A O 1
ATOM 2262 N N . HIS A 1 289 ? 84.798 13.126 32.450 1.00 10.94 265 HIS A N 1
ATOM 2263 C CA . HIS A 1 289 ? 84.008 12.186 31.656 1.00 11.33 265 HIS A CA 1
ATOM 2264 C C . HIS A 1 289 ? 84.894 11.364 30.737 1.00 10.72 265 HIS A C 1
ATOM 2265 O O . HIS A 1 289 ? 85.586 11.910 29.869 1.00 11.39 265 HIS A O 1
ATOM 2272 N N . LEU A 1 290 ? 84.851 10.053 30.953 1.00 10.98 266 LEU A N 1
ATOM 2273 C CA . LEU A 1 290 ? 85.597 9.086 30.154 1.00 11.45 266 LEU A CA 1
ATOM 2274 C C . LEU A 1 290 ? 84.791 8.774 28.900 1.00 11.33 266 LEU A C 1
ATOM 2275 O O . LEU A 1 290 ? 83.799 8.041 28.951 1.00 12.58 266 LEU A O 1
ATOM 2280 N N . LEU A 1 291 ? 85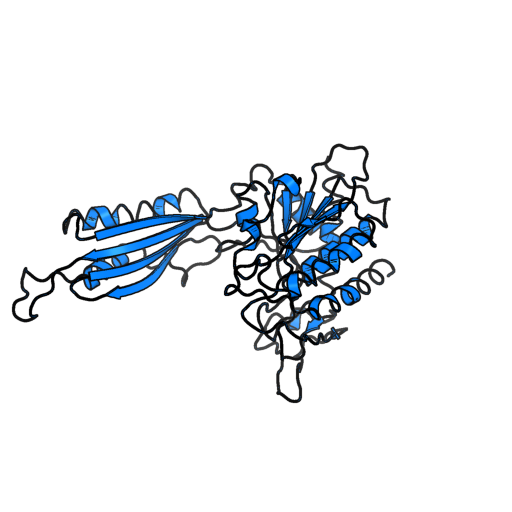.238 9.311 27.779 1.00 11.17 267 LEU A N 1
ATOM 2281 C CA . LEU A 1 291 ? 84.568 9.146 26.489 1.00 12.38 267 LEU A CA 1
ATOM 2282 C C . LEU A 1 291 ? 84.802 7.800 25.809 1.00 12.25 267 LEU A C 1
ATOM 2283 O O . LEU A 1 291 ? 83.894 7.262 25.165 1.00 13.13 267 LEU A O 1
ATOM 2288 N N . SER A 1 292 ? 86.011 7.278 25.925 1.00 12.41 268 SER A N 1
ATOM 2289 C CA . SER A 1 292 ? 86.374 6.051 25.245 1.00 12.82 268 SER A CA 1
ATOM 2290 C C . SER A 1 292 ? 87.669 5.494 25.781 1.00 13.10 268 SER A C 1
ATOM 2291 O O . SER A 1 292 ? 88.470 6.226 26.367 1.00 13.28 268 SER A O 1
ATOM 2294 N N . LEU A 1 293 ? 87.862 4.191 25.589 1.00 12.06 269 LEU A N 1
ATOM 2295 C CA . LEU A 1 293 ? 89.085 3.488 25.980 1.00 12.78 269 LEU A CA 1
ATOM 2296 C C . LEU A 1 293 ? 89.263 2.370 24.978 1.00 12.01 269 LEU A C 1
ATOM 2297 O O . LEU A 1 293 ? 88.375 1.517 24.829 1.00 12.36 269 LEU A O 1
ATOM 2302 N N . ASN A 1 294 ? 90.402 2.373 24.295 1.00 12.30 270 ASN A N 1
ATOM 2303 C CA . ASN A 1 294 ? 90.715 1.399 23.258 1.00 11.87 270 ASN A CA 1
ATOM 2304 C C . ASN A 1 294 ? 92.157 0.982 23.344 1.00 12.43 270 ASN A C 1
ATOM 2305 O O . ASN A 1 294 ? 93.071 1.811 23.422 1.00 12.34 270 ASN A O 1
ATOM 2310 N N . GLY A 1 295 ? 92.378 -0.320 23.311 1.00 12.40 271 GLY A N 1
ATOM 2311 C CA . GLY A 1 295 ? 93.715 -0.822 23.378 1.00 12.73 271 GLY A CA 1
ATOM 2312 C C . GLY A 1 295 ? 93.820 -2.252 23.848 1.00 11.27 271 GLY A C 1
ATOM 2313 O O . GLY A 1 295 ? 92.824 -2.987 23.935 1.00 11.73 271 GLY A O 1
ATOM 2314 N N . ASP A 1 296 ? 95.053 -2.605 24.154 1.00 11.46 272 ASP A N 1
ATOM 2315 C CA . ASP A 1 296 ? 95.415 -3.936 24.511 1.00 12.17 272 ASP A CA 1
ATOM 2316 C C . ASP A 1 296 ? 96.554 -3.932 25.522 1.00 11.22 272 ASP A C 1
ATOM 2317 O O . ASP A 1 296 ? 96.699 -2.976 26.289 1.00 13.17 272 ASP A O 1
ATOM 2322 N N . VAL A 1 297 ? 97.338 -5.002 25.580 1.00 10.79 273 VAL A N 1
ATOM 2323 C CA . VAL A 1 297 ? 98.421 -5.070 26.551 1.00 11.02 273 VAL A CA 1
ATOM 2324 C C . VAL A 1 297 ? 99.564 -4.102 26.225 1.00 12.52 273 VAL A C 1
ATOM 2325 O O . VAL A 1 297 ? 100.148 -3.495 27.113 1.00 12.19 273 VAL A O 1
ATOM 2329 N N . GLU A 1 298 ? 99.858 -3.944 24.941 1.00 12.25 274 GLU A N 1
ATOM 2330 C CA . GLU A 1 298 ? 100.952 -3.091 24.508 1.00 12.60 274 GLU A CA 1
ATOM 2331 C C . GLU A 1 298 ? 100.669 -1.599 24.611 1.00 12.54 274 GLU A C 1
ATOM 2332 O O . GLU A 1 298 ? 101.558 -0.820 24.974 1.00 13.97 274 GLU A O 1
ATOM 2338 N N . GLN A 1 299 ? 99.454 -1.181 24.267 1.00 11.81 275 GLN A N 1
ATOM 2339 C CA . GLN A 1 299 ? 99.125 0.244 24.304 1.00 12.22 275 GLN A CA 1
ATOM 2340 C C . GLN A 1 299 ? 97.624 0.435 24.465 1.00 12.05 275 GLN A C 1
ATOM 2341 O O . GLN A 1 299 ? 96.843 -0.347 23.931 1.00 12.28 275 GLN A O 1
ATOM 2347 N N . SER A 1 300 ? 97.231 1.458 25.221 1.00 11.76 276 SER A N 1
ATOM 2348 C CA . SER A 1 300 ? 95.826 1.787 25.459 1.00 12.05 276 SER A CA 1
ATOM 2349 C C . SER A 1 300 ? 95.688 3.301 25.406 1.00 12.31 276 SER A C 1
ATOM 2350 O O . SER A 1 300 ? 96.593 4.022 25.832 1.00 13.98 276 SER A O 1
ATOM 2353 N N . LYS A 1 301 ? 94.574 3.777 24.860 1.00 11.98 277 LYS A N 1
ATOM 2354 C CA . LYS A 1 301 ? 94.307 5.216 24.734 1.00 11.52 277 LYS A CA 1
ATOM 2355 C C . LYS A 1 301 ? 92.934 5.561 25.289 1.00 11.95 277 LYS A C 1
ATOM 2356 O O . LYS A 1 301 ? 91.922 4.940 24.923 1.00 12.72 277 LYS A O 1
ATOM 2362 N N . ALA A 1 302 ? 92.917 6.512 26.218 1.00 12.41 278 ALA A N 1
ATOM 2363 C CA . ALA A 1 302 ? 91.687 6.979 26.835 1.00 12.11 278 ALA A CA 1
ATOM 2364 C C . ALA A 1 302 ? 91.472 8.435 26.493 1.00 13.02 278 ALA A C 1
ATOM 2365 O O . ALA A 1 302 ? 92.426 9.226 26.450 1.00 14.74 278 ALA A O 1
ATOM 2367 N N . TYR A 1 303 ? 90.223 8.799 26.241 1.00 11.34 279 TYR A N 1
ATOM 2368 C CA . TYR A 1 303 ? 89.858 10.182 25.978 1.00 12.11 279 TYR A CA 1
ATOM 2369 C C . TYR A 1 303 ? 88.928 10.640 27.088 1.00 12.39 279 TYR A C 1
ATOM 2370 O O . TYR A 1 303 ? 87.967 9.950 27.427 1.00 11.50 279 TYR A O 1
ATOM 2379 N N . TYR A 1 304 ? 89.205 11.826 27.623 1.00 12.42 280 TYR A N 1
ATOM 2380 C CA . TYR A 1 304 ? 88.381 12.442 28.653 1.00 12.09 280 TYR A CA 1
ATOM 2381 C C . TYR A 1 304 ? 88.048 13.883 28.322 1.00 12.17 280 TYR A C 1
ATOM 2382 O O . TYR A 1 304 ? 88.785 14.554 27.596 1.00 12.71 280 TYR A O 1
ATOM 2391 N N . ILE A 1 305 ? 86.931 14.349 28.866 1.00 11.65 281 ILE A N 1
ATOM 2392 C CA . ILE A 1 305 ? 86.653 15.783 28.920 1.00 11.71 281 ILE A CA 1
ATOM 2393 C C . ILE A 1 305 ? 86.573 16.151 30.412 1.00 11.68 281 ILE A C 1
ATOM 2394 O O . ILE A 1 305 ? 86.226 15.332 31.272 1.00 13.39 281 ILE A O 1
ATOM 2399 N N . ILE A 1 306 ? 86.925 17.395 30.679 1.00 11.18 282 ILE A N 1
ATOM 2400 C CA . ILE A 1 306 ? 86.964 17.979 32.015 1.00 10.40 282 ILE A CA 1
ATOM 2401 C C . ILE A 1 306 ? 86.066 19.203 31.958 1.00 11.96 282 ILE A C 1
ATOM 2402 O O . ILE A 1 306 ? 86.224 20.031 31.056 1.00 11.80 282 ILE A O 1
ATOM 2407 N N . ARG A 1 307 ? 85.126 19.319 32.894 1.00 10.99 283 ARG A N 1
ATOM 2408 C CA . ARG A 1 307 ? 84.177 20.436 32.888 1.00 10.78 283 ARG A CA 1
ATOM 2409 C C . ARG A 1 307 ? 83.936 20.973 34.274 1.00 11.19 283 ARG A C 1
ATOM 2410 O O . ARG A 1 307 ? 83.799 20.204 35.227 1.00 11.16 283 ARG A O 1
ATOM 2418 N N . ASP A 1 308 ? 83.918 22.303 34.412 1.00 11.38 284 ASP A N 1
ATOM 2419 C CA . ASP A 1 308 ? 83.579 22.895 35.710 1.00 12.15 284 ASP A CA 1
ATOM 2420 C C . ASP A 1 308 ? 83.199 24.361 35.494 1.00 13.13 284 ASP A C 1
ATOM 2421 O O . ASP A 1 308 ? 83.825 25.057 34.718 1.00 11.57 284 ASP A O 1
ATOM 2426 N N . PHE A 1 309 ? 82.166 24.821 36.190 1.00 12.52 285 PHE A N 1
ATOM 2427 C CA . PHE A 1 309 ? 81.796 26.227 36.123 1.00 12.55 285 PHE A CA 1
ATOM 2428 C C . PHE A 1 309 ? 82.779 27.115 36.891 1.00 13.52 285 PHE A C 1
ATOM 2429 O O . PHE A 1 309 ? 82.966 28.282 36.539 1.00 13.64 285 PHE A O 1
ATOM 2437 N N . ASP A 1 310 ? 83.398 26.582 37.952 1.00 12.52 286 ASP A N 1
ATOM 2438 C CA . ASP A 1 310 ? 84.300 27.373 38.796 1.00 14.13 286 ASP A CA 1
ATOM 2439 C C . ASP A 1 310 ? 85.683 27.312 38.199 1.00 14.88 286 ASP A C 1
ATOM 2440 O O . ASP A 1 310 ? 86.230 26.205 37.995 1.00 14.07 286 ASP A O 1
ATOM 2445 N N . ARG A 1 311 ? 86.279 28.462 37.920 1.00 14.95 287 ARG A N 1
ATOM 2446 C CA . ARG A 1 311 ? 87.585 28.464 37.264 1.00 15.44 287 ARG A CA 1
ATOM 2447 C C . ARG A 1 311 ? 88.685 27.838 38.136 1.00 16.41 287 ARG A C 1
ATOM 2448 O O . ARG A 1 311 ? 89.508 27.059 37.648 1.00 15.56 287 ARG A O 1
ATOM 2456 N N . LYS A 1 312 ? 88.691 28.166 39.420 1.00 16.08 288 LYS A N 1
ATOM 2457 C CA . LYS A 1 312 ? 89.697 27.590 40.304 1.00 17.23 288 LYS A CA 1
ATOM 2458 C C . LYS A 1 312 ? 89.598 26.068 40.333 1.00 14.72 288 LYS A C 1
ATOM 2459 O O . LYS A 1 312 ? 90.623 25.376 40.230 1.00 15.82 288 LYS A O 1
ATOM 2465 N N A ASN A 1 313 ? 88.375 25.540 40.482 0.70 15.37 289 ASN A N 1
ATOM 2466 N N B ASN A 1 313 ? 88.390 25.553 40.445 0.30 14.43 289 ASN A N 1
ATOM 2467 C CA A ASN A 1 313 ? 88.168 24.078 40.549 0.70 13.81 289 ASN A CA 1
ATOM 2468 C CA B ASN A 1 313 ? 88.187 24.121 40.510 0.30 12.87 289 ASN A CA 1
ATOM 2469 C C A ASN A 1 313 ? 88.499 23.449 39.182 0.70 13.26 289 ASN A C 1
ATOM 2470 C C B ASN A 1 313 ? 88.405 23.427 39.174 0.30 12.79 289 ASN A C 1
ATOM 2471 O O A ASN A 1 313 ? 88.998 22.333 39.126 0.70 13.46 289 ASN A O 1
ATOM 2472 O O B ASN A 1 313 ? 88.698 22.237 39.129 0.30 12.55 289 ASN A O 1
ATOM 2481 N N . PHE A 1 314 ? 88.232 24.178 38.094 1.00 12.34 290 PHE A N 1
ATOM 2482 C CA . PHE A 1 314 ? 88.524 23.672 36.749 1.00 12.50 290 PHE A CA 1
ATOM 2483 C C . PHE A 1 314 ? 90.031 23.460 36.655 1.00 12.96 290 PHE A C 1
ATOM 2484 O O . PHE A 1 314 ? 90.496 22.418 36.199 1.00 12.18 290 PHE A O 1
ATOM 2492 N N . GLU A 1 315 ? 90.799 24.452 37.088 1.00 12.77 291 GLU A N 1
ATOM 2493 C CA . GLU A 1 315 ? 92.260 24.341 37.045 1.00 14.11 291 GLU A CA 1
ATOM 2494 C C . GLU A 1 315 ? 92.715 23.231 37.984 1.00 14.07 291 GLU A C 1
ATOM 2495 O O . GLU A 1 315 ? 93.674 22.505 37.679 1.00 14.75 291 GLU A O 1
ATOM 2501 N N . ALA A 1 316 ? 92.020 23.067 39.110 1.00 14.23 292 ALA A N 1
ATOM 2502 C CA . ALA A 1 316 ? 92.371 22.003 40.057 1.00 14.94 292 ALA A CA 1
ATOM 2503 C C . ALA A 1 316 ? 92.134 20.609 39.429 1.00 14.38 292 ALA A C 1
ATOM 2504 O O . ALA A 1 316 ? 92.906 19.672 39.692 1.00 14.16 292 ALA A O 1
ATOM 2506 N N . ARG A 1 317 ? 91.079 20.465 38.613 1.00 13.74 293 ARG A N 1
ATOM 2507 C CA . ARG A 1 317 ? 90.814 19.200 37.928 1.00 13.19 293 ARG A CA 1
ATOM 2508 C C . ARG A 1 317 ? 91.947 18.888 36.946 1.00 13.33 293 ARG A C 1
ATOM 2509 O O . ARG A 1 317 ? 92.400 17.740 36.858 1.00 12.34 293 ARG A O 1
ATOM 2517 N N . LYS A 1 318 ? 92.397 19.889 36.193 1.00 12.80 294 LYS A N 1
ATOM 2518 C CA . LYS A 1 318 ? 93.527 19.694 35.277 1.00 13.94 294 LYS A CA 1
ATOM 2519 C C . LYS A 1 318 ? 94.787 19.297 36.069 1.00 14.57 294 LYS A C 1
ATOM 2520 O O . LYS A 1 318 ? 95.532 18.389 35.670 1.00 14.09 294 LYS A O 1
ATOM 2526 N N A ASN A 1 319 ? 95.036 19.974 37.189 0.50 14.17 295 ASN A N 1
ATOM 2527 N N B ASN A 1 319 ? 95.001 19.978 37.198 0.50 14.20 295 ASN A N 1
ATOM 2528 C CA A ASN A 1 319 ? 96.204 19.650 38.014 0.50 14.86 295 ASN A CA 1
ATOM 2529 C CA B ASN A 1 319 ? 96.146 19.718 38.073 0.50 14.91 295 ASN A CA 1
ATOM 2530 C C A ASN A 1 319 ? 96.104 18.248 38.601 0.50 14.05 295 ASN A C 1
ATOM 2531 C C B ASN A 1 319 ? 96.094 18.284 38.605 0.50 14.07 295 ASN A C 1
ATOM 2532 O O A ASN A 1 319 ? 97.113 17.556 38.725 0.50 14.72 295 ASN A O 1
ATOM 2533 O O B ASN A 1 319 ? 97.121 17.612 38.695 0.50 14.76 295 ASN A O 1
ATOM 2542 N N . THR A 1 320 ? 94.892 17.818 38.944 1.00 13.47 296 THR A N 1
ATOM 2543 C CA . THR A 1 320 ? 94.685 16.447 39.449 1.00 14.54 296 THR A CA 1
ATOM 2544 C C . THR A 1 320 ? 95.142 15.440 38.373 1.00 13.68 296 THR A C 1
ATOM 2545 O O . THR A 1 320 ? 95.890 14.499 38.659 1.00 14.52 296 THR A O 1
ATOM 2549 N N . ILE A 1 321 ? 94.727 15.660 37.131 1.00 12.99 297 ILE A N 1
ATOM 2550 C CA . ILE A 1 321 ? 95.156 14.787 36.024 1.00 12.69 297 ILE A CA 1
ATOM 2551 C C . ILE A 1 321 ? 96.698 14.790 35.886 1.00 12.74 297 ILE A C 1
ATOM 2552 O O . ILE A 1 321 ? 97.309 13.733 35.783 1.00 13.20 297 ILE A O 1
ATOM 2557 N N A GLU A 1 322 ? 97.298 15.980 35.908 0.60 13.32 298 GLU A N 1
ATOM 2558 N N B GLU A 1 322 ? 97.317 15.968 35.890 0.40 13.17 298 GLU A N 1
ATOM 2559 C CA A GLU A 1 322 ? 98.761 16.133 35.817 0.60 13.94 298 GLU A CA 1
ATOM 2560 C CA B GLU A 1 322 ? 98.779 16.045 35.766 0.40 13.60 298 GLU A CA 1
ATOM 2561 C C A GLU A 1 322 ? 99.454 15.362 36.930 0.60 13.64 298 GLU A C 1
ATOM 2562 C C B GLU A 1 322 ? 99.494 15.383 36.943 0.40 13.56 298 GLU A C 1
ATOM 2563 O O A GLU A 1 322 ? 100.438 14.659 36.696 0.60 13.58 298 GLU A O 1
ATOM 2564 O O B GLU A 1 322 ? 100.556 14.788 36.764 0.40 13.57 298 GLU A O 1
ATOM 2575 N N . ASN A 1 323 ? 98.922 15.487 38.140 1.00 13.34 299 ASN A N 1
ATOM 2576 C CA . ASN A 1 323 ? 99.507 14.836 39.314 1.00 15.19 299 ASN A CA 1
ATOM 2577 C C . ASN A 1 323 ? 99.402 13.320 39.225 1.00 13.37 299 ASN A C 1
ATOM 2578 O O . ASN A 1 323 ? 100.343 12.615 39.595 1.00 14.63 299 ASN A O 1
ATOM 2583 N N . ILE A 1 324 ? 98.275 12.810 38.728 1.00 14.21 300 ILE A N 1
ATOM 2584 C CA . ILE A 1 324 ? 98.127 11.366 38.555 1.00 13.47 300 ILE A CA 1
ATOM 2585 C C . ILE A 1 324 ? 99.139 10.873 37.515 1.00 13.37 300 ILE A C 1
ATOM 2586 O O . ILE A 1 324 ? 99.795 9.855 37.712 1.00 12.81 300 ILE A O 1
ATOM 2591 N N . VAL A 1 325 ? 99.272 11.609 36.416 1.00 13.43 301 VAL A N 1
ATOM 2592 C CA . VAL A 1 325 ? 100.229 11.246 35.373 1.00 13.32 301 VAL A CA 1
ATOM 2593 C C . VAL A 1 325 ? 101.658 11.207 35.949 1.00 14.01 301 VAL A C 1
ATOM 2594 O O . VAL A 1 325 ? 102.385 10.241 35.719 1.00 14.72 301 VAL A O 1
ATOM 2598 N N . LYS A 1 326 ? 102.033 12.237 36.708 1.00 14.32 302 LYS A N 1
ATOM 2599 C CA . LYS A 1 326 ? 103.373 12.328 37.322 1.00 15.34 302 LYS A CA 1
ATOM 2600 C C . LYS A 1 326 ? 103.616 11.133 38.234 1.00 15.74 302 LYS A C 1
ATOM 2601 O O . LYS A 1 326 ? 104.689 10.524 38.203 1.00 15.40 302 LYS A O 1
ATOM 2607 N N . GLN A 1 327 ? 102.615 10.814 39.051 1.00 16.11 303 GLN A N 1
ATOM 2608 C CA . GLN A 1 327 ? 102.685 9.687 39.990 1.00 16.92 303 GLN A CA 1
ATOM 2609 C C . GLN A 1 327 ? 102.894 8.359 39.247 1.00 15.89 303 GLN A C 1
ATOM 2610 O O . GLN A 1 327 ? 103.698 7.523 39.669 1.00 16.14 303 GLN A O 1
ATOM 2616 N N . MET A 1 328 ? 102.187 8.172 38.136 1.00 14.11 304 MET A N 1
ATOM 2617 C CA . MET A 1 328 ? 102.313 6.944 37.350 1.00 13.91 304 MET A CA 1
ATOM 2618 C C . MET A 1 328 ? 103.635 6.896 36.574 1.00 14.29 304 MET A C 1
ATOM 2619 O O . MET A 1 328 ? 104.191 5.823 36.365 1.00 15.07 304 MET A O 1
ATOM 2624 N N . GLN A 1 329 ? 104.139 8.059 36.157 1.00 15.00 305 GLN A N 1
ATOM 2625 C CA . GLN A 1 329 ? 105.434 8.122 35.463 1.00 15.57 305 GLN A CA 1
ATOM 2626 C C . GLN A 1 329 ? 106.578 7.780 36.425 1.00 16.59 305 GLN A C 1
ATOM 2627 O O . GLN A 1 329 ? 107.575 7.163 36.014 1.00 16.28 305 GLN A O 1
ATOM 2633 N N A GLU A 1 330 ? 106.438 8.172 37.687 0.50 16.53 306 GLU A N 1
ATOM 2634 N N B GLU A 1 330 ? 106.465 8.164 37.695 0.50 16.83 306 GLU A N 1
ATOM 2635 C CA A GLU A 1 330 ? 107.451 7.855 38.691 0.50 17.66 306 GLU A CA 1
ATOM 2636 C CA B GLU A 1 330 ? 107.530 7.813 38.638 0.50 18.05 306 GLU A CA 1
ATOM 2637 C C A GLU A 1 330 ? 107.439 6.361 39.017 0.50 18.15 306 GLU A C 1
ATOM 2638 C C B GLU A 1 330 ? 107.469 6.317 38.944 0.50 18.39 306 GLU A C 1
ATOM 2639 O O A GLU A 1 330 ? 108.474 5.781 39.351 0.50 18.50 306 GLU A O 1
ATOM 2640 O O B GLU A 1 330 ? 108.499 5.684 39.181 0.50 18.41 306 GLU A O 1
ATOM 2651 N N . LYS A 1 331 ? 106.269 5.741 38.903 1.00 17.87 307 LYS A N 1
ATOM 2652 C CA . LYS A 1 331 ? 106.098 4.317 39.171 1.00 18.31 307 LYS A CA 1
ATOM 2653 C C . LYS A 1 331 ? 106.521 3.440 37.988 1.00 18.05 307 LYS A C 1
ATOM 2654 O O . LYS A 1 331 ? 107.203 2.417 38.168 1.00 18.64 307 LYS A O 1
ATOM 2660 N N . TYR A 1 332 ? 106.179 3.869 36.778 1.00 18.30 308 TYR A N 1
ATOM 2661 C CA . TYR A 1 332 ? 106.423 3.087 35.567 1.00 17.76 308 TYR A CA 1
ATOM 2662 C C . TYR A 1 332 ? 107.403 3.627 34.536 1.00 18.98 308 TYR A C 1
ATOM 2663 O O . TYR A 1 332 ? 107.719 2.933 33.572 1.00 20.80 308 TYR A O 1
ATOM 2672 N N . GLY A 1 333 ? 107.894 4.840 34.721 1.00 18.74 309 GLY A N 1
ATOM 2673 C CA . GLY A 1 333 ? 108.785 5.457 33.752 1.00 19.67 309 GLY A CA 1
ATOM 2674 C C . GLY A 1 333 ? 108.035 6.519 32.972 1.00 20.35 309 GLY A C 1
ATOM 2675 O O . GLY A 1 333 ? 106.818 6.414 32.765 1.00 19.41 309 GLY A O 1
ATOM 2676 N N A GLN A 1 334 ? 108.762 7.535 32.517 0.60 20.86 310 GLN A N 1
ATOM 2677 N N B GLN A 1 334 ? 108.762 7.536 32.526 0.40 20.70 310 GLN A N 1
ATOM 2678 C CA A GLN A 1 334 ? 108.168 8.660 31.778 0.60 21.36 310 GLN A CA 1
ATOM 2679 C CA B GLN A 1 334 ? 108.175 8.641 31.775 0.40 21.13 310 GLN A CA 1
ATOM 2680 C C A GLN A 1 334 ? 107.415 8.252 30.507 0.60 21.31 310 GLN A C 1
ATOM 2681 C C B GLN A 1 334 ? 107.397 8.224 30.529 0.40 21.11 310 GLN A C 1
ATOM 2682 O O A GLN A 1 334 ? 106.363 8.812 30.202 0.60 21.13 310 GLN A O 1
ATOM 2683 O O B GLN A 1 334 ? 106.318 8.752 30.259 0.40 20.95 310 GLN A O 1
ATOM 2694 N N . ASP A 1 335 ? 107.946 7.274 29.778 1.00 20.51 311 ASP A N 1
ATOM 2695 C CA . ASP A 1 335 ? 107.325 6.816 28.530 1.00 20.74 311 ASP A CA 1
ATOM 2696 C C . ASP A 1 335 ? 106.036 6.012 28.712 1.00 18.69 311 ASP A C 1
ATOM 2697 O O . ASP A 1 335 ? 105.296 5.824 27.752 1.00 19.89 311 ASP A O 1
ATOM 2702 N N . ALA A 1 336 ? 105.760 5.554 29.932 1.00 16.95 312 ALA A N 1
ATOM 2703 C CA . ALA A 1 336 ? 104.582 4.722 30.196 1.00 16.05 312 ALA A CA 1
ATOM 2704 C C . ALA A 1 336 ? 103.256 5.467 30.111 1.00 14.53 312 ALA A C 1
ATOM 2705 O O . ALA A 1 336 ? 102.229 4.853 29.855 1.00 13.92 312 ALA A O 1
ATOM 2707 N N . VAL A 1 337 ? 103.274 6.777 30.343 1.00 13.83 313 VAL A N 1
ATOM 2708 C CA . VAL A 1 337 ? 102.048 7.573 30.287 1.00 14.39 313 VAL A CA 1
ATOM 2709 C C . VAL A 1 337 ? 102.330 8.859 29.524 1.00 13.96 313 VAL A C 1
ATOM 2710 O O . VAL A 1 337 ? 103.293 9.574 29.821 1.00 16.11 313 VAL A O 1
ATOM 2714 N N . VAL A 1 338 ? 101.490 9.137 28.529 1.00 12.87 314 VAL A N 1
ATOM 2715 C CA . VAL A 1 338 ? 101.618 10.319 27.683 1.00 13.73 314 VAL A CA 1
ATOM 2716 C C . VAL A 1 338 ? 100.315 11.094 27.781 1.00 12.44 314 VAL A C 1
ATOM 2717 O O . VAL A 1 338 ? 99.241 10.522 27.625 1.00 13.67 314 VAL A O 1
ATOM 2721 N N . LEU A 1 339 ? 100.406 12.384 28.065 1.00 11.61 315 LEU A N 1
ATOM 2722 C CA . LEU A 1 339 ? 99.241 13.235 28.221 1.00 12.08 315 LEU A CA 1
ATOM 2723 C C . LEU A 1 339 ? 99.132 14.363 27.220 1.00 12.56 315 LEU A C 1
ATOM 2724 O O . LEU A 1 339 ? 100.038 15.215 27.130 1.00 12.33 315 LEU A O 1
ATOM 2729 N N . GLU A 1 340 ? 98.026 14.377 26.479 1.00 11.76 316 GLU A N 1
ATOM 2730 C CA . GLU A 1 340 ? 97.672 15.482 25.608 1.00 12.61 316 GLU A CA 1
ATOM 2731 C C . GLU A 1 340 ? 96.522 16.168 26.359 1.00 12.73 316 GLU A C 1
ATOM 2732 O O . GLU A 1 340 ? 95.553 15.514 26.750 1.00 14.55 316 GLU A O 1
ATOM 2738 N N . MET A 1 341 ? 96.629 17.465 26.612 1.00 12.10 317 MET A N 1
ATOM 2739 C CA . MET A 1 341 ? 95.542 18.159 27.311 1.00 13.19 317 MET A CA 1
ATOM 2740 C C . MET A 1 341 ? 95.514 19.607 26.881 1.00 12.54 317 MET A C 1
ATOM 2741 O O . MET A 1 341 ? 96.521 20.295 26.952 1.00 13.06 317 MET A O 1
ATOM 2746 N N . ASN A 1 342 ? 94.338 20.053 26.463 1.00 12.23 318 ASN A N 1
ATOM 2747 C CA . ASN A 1 342 ? 94.135 21.400 25.976 1.00 12.62 318 ASN A CA 1
ATOM 2748 C C . ASN A 1 342 ? 92.812 21.972 26.407 1.00 12.15 318 ASN A C 1
ATOM 2749 O O . ASN A 1 342 ? 91.779 21.276 26.361 1.00 12.71 318 ASN A O 1
ATOM 2754 N N . ASP A 1 343 ? 92.828 23.243 26.813 1.00 12.50 319 ASP A N 1
ATOM 2755 C CA . ASP A 1 343 ? 91.592 23.925 27.132 1.00 13.78 319 ASP A CA 1
ATOM 2756 C C . ASP A 1 343 ? 90.789 24.052 25.838 1.00 13.56 319 ASP A C 1
ATOM 2757 O O . ASP A 1 343 ? 91.369 24.195 24.738 1.00 15.04 319 ASP A O 1
ATOM 2762 N N . GLN A 1 344 ? 89.472 24.037 25.979 1.00 13.69 320 GLN A N 1
ATOM 2763 C CA . GLN A 1 344 ? 88.539 24.135 24.869 1.00 12.95 320 GLN A CA 1
ATOM 2764 C C . GLN A 1 344 ? 87.747 25.446 24.846 1.00 13.29 320 GLN A C 1
ATOM 2765 O O . GLN A 1 344 ? 87.714 26.142 23.842 1.00 13.98 320 GLN A O 1
ATOM 2771 N N . TYR A 1 345 ? 87.120 25.778 25.968 1.00 12.17 321 TYR A N 1
ATOM 2772 C CA . TYR A 1 345 ? 86.303 26.967 26.057 1.00 11.96 321 TYR A CA 1
ATOM 2773 C C . TYR A 1 345 ? 86.105 27.330 27.500 1.00 13.17 321 TYR A C 1
ATOM 2774 O O . TYR A 1 345 ? 86.429 26.539 28.376 1.00 12.03 321 TYR A O 1
ATOM 2783 N N . TYR A 1 346 ? 85.548 28.517 27.737 1.00 12.96 322 TYR A N 1
ATOM 2784 C CA . TYR A 1 346 ? 85.437 29.040 29.095 1.00 11.77 322 TYR A CA 1
ATOM 2785 C C . TYR A 1 346 ? 84.048 29.509 29.485 1.00 11.88 322 TYR A C 1
ATOM 2786 O O . TYR A 1 346 ? 83.165 29.692 28.652 1.00 11.74 322 TYR A O 1
ATOM 2795 N N . ASN A 1 347 ? 83.862 29.688 30.793 1.00 10.32 323 ASN A N 1
ATOM 2796 C CA . ASN A 1 347 ? 82.591 30.127 31.356 1.00 10.66 323 ASN A CA 1
ATOM 2797 C C . ASN A 1 347 ? 82.311 31.570 31.000 1.00 9.84 323 ASN A C 1
ATOM 2798 O O . ASN A 1 347 ? 83.066 32.472 31.388 1.00 11.93 323 ASN A O 1
ATOM 2803 N N . MET A 1 348 ? 81.243 31.789 30.246 1.00 10.88 324 MET A N 1
ATOM 2804 C CA . MET A 1 348 ? 80.870 33.136 29.843 1.00 11.36 324 MET A CA 1
ATOM 2805 C C . MET A 1 348 ? 80.588 34.084 30.997 1.00 11.66 324 MET A C 1
ATOM 2806 O O . MET A 1 348 ? 80.628 35.294 30.804 1.00 11.52 324 MET A O 1
ATOM 2811 N N . LEU A 1 349 ? 80.308 33.565 32.191 1.00 11.60 325 LEU A N 1
ATOM 2812 C CA . LEU A 1 349 ? 80.056 34.435 33.337 1.00 12.73 325 LEU A CA 1
ATOM 2813 C C . LEU A 1 349 ? 81.238 35.379 33.574 1.00 13.37 325 LEU A C 1
ATOM 2814 O O . LEU A 1 349 ? 81.046 36.495 34.025 1.00 13.91 325 LEU A O 1
ATOM 2819 N N . GLU A 1 350 ? 82.460 34.942 33.272 1.00 14.42 326 GLU A N 1
ATOM 2820 C CA . GLU A 1 350 ? 83.630 35.822 33.463 1.00 16.40 326 GLU A CA 1
ATOM 2821 C C . GLU A 1 350 ? 83.534 37.116 32.642 1.00 15.86 326 GLU A C 1
ATOM 2822 O O . GLU A 1 350 ? 84.018 38.169 33.081 1.00 15.64 326 GLU A O 1
ATOM 2828 N N . LYS A 1 351 ? 82.884 37.034 31.478 1.00 14.52 327 LYS A N 1
ATOM 2829 C CA A LYS A 1 351 ? 82.728 38.178 30.576 0.70 13.52 327 LYS A CA 1
ATOM 2830 C CA B LYS A 1 351 ? 82.725 38.184 30.584 0.30 13.68 327 LYS A CA 1
ATOM 2831 C C . LYS A 1 351 ? 81.453 38.977 30.881 1.00 13.61 327 LYS A C 1
ATOM 2832 O O . LYS A 1 351 ? 81.351 40.154 30.536 1.00 14.15 327 LYS A O 1
ATOM 2843 N N . ILE A 1 352 ? 80.485 38.329 31.515 1.00 14.77 328 ILE A N 1
ATOM 2844 C CA . ILE A 1 352 ? 79.224 38.950 31.919 1.00 15.47 328 ILE A CA 1
ATOM 2845 C C . ILE A 1 352 ? 79.427 39.785 33.182 1.00 17.01 328 ILE A C 1
ATOM 2846 O O . ILE A 1 352 ? 78.849 40.862 33.329 1.00 16.29 328 ILE A O 1
ATOM 2851 N N . GLU A 1 353 ? 80.248 39.284 34.106 1.00 18.16 329 GLU A N 1
ATOM 2852 C CA . GLU A 1 353 ? 80.477 39.984 35.379 1.00 18.90 329 GLU A CA 1
ATOM 2853 C C . GLU A 1 353 ? 80.815 41.487 35.292 1.00 18.41 329 GLU A C 1
ATOM 2854 O O . GLU A 1 353 ? 80.207 42.270 36.001 1.00 21.13 329 GLU A O 1
ATOM 2860 N N . PRO A 1 354 ? 81.741 41.897 34.411 1.00 18.91 330 PRO A N 1
ATOM 2861 C CA . PRO A 1 354 ? 82.043 43.334 34.296 1.00 19.60 330 PRO A CA 1
ATOM 2862 C C . PRO A 1 354 ? 80.868 44.192 33.794 1.00 19.70 330 PRO A C 1
ATOM 2863 O O . PRO A 1 354 ? 80.873 45.420 33.974 1.00 19.95 330 PRO A O 1
ATOM 2867 N N . VAL A 1 355 ? 79.902 43.551 33.136 1.00 17.14 331 VAL A N 1
ATOM 2868 C CA . VAL A 1 355 ? 78.713 44.221 32.590 1.00 16.75 331 VAL A CA 1
ATOM 2869 C C . VAL A 1 355 ? 77.451 43.516 33.112 1.00 18.07 331 VAL A C 1
ATOM 2870 O O . VAL A 1 355 ? 76.446 43.408 32.421 1.00 16.10 331 VAL A O 1
ATOM 2874 N N . ARG A 1 356 ? 77.498 43.085 34.370 1.00 19.73 332 ARG A N 1
ATOM 2875 C CA . ARG A 1 356 ? 76.394 42.304 34.962 1.00 21.81 332 ARG A CA 1
ATOM 2876 C C . ARG A 1 356 ? 75.008 42.941 34.878 1.00 21.39 332 ARG A C 1
ATOM 2877 O O . ARG A 1 356 ? 73.992 42.239 34.940 1.00 21.08 332 ARG A O 1
ATOM 2885 N N . GLU A 1 357 ? 74.948 44.257 34.726 1.00 20.02 333 GLU A N 1
ATOM 2886 C CA . GLU A 1 357 ? 73.674 44.915 34.609 1.00 20.70 333 GLU A CA 1
ATOM 2887 C C . GLU A 1 357 ? 72.870 44.392 33.400 1.00 19.14 333 GLU A C 1
ATOM 2888 O O . GLU A 1 357 ? 71.638 44.490 33.392 1.00 21.34 333 GLU A O 1
ATOM 2894 N N . ILE A 1 358 ? 73.543 43.822 32.396 1.00 16.40 334 ILE A N 1
ATOM 2895 C CA . ILE A 1 358 ? 72.829 43.308 31.239 1.00 16.58 334 ILE A CA 1
ATOM 2896 C C . ILE A 1 358 ? 71.969 42.089 31.619 1.00 15.33 334 ILE A C 1
ATOM 2897 O O . ILE A 1 358 ? 70.922 41.848 31.013 1.00 15.49 334 ILE A O 1
ATOM 2902 N N . VAL A 1 359 ? 72.398 41.327 32.615 1.00 14.05 335 VAL A N 1
ATOM 2903 C CA . VAL A 1 359 ? 71.573 40.222 33.102 1.00 13.46 335 VAL A CA 1
ATOM 2904 C C . VAL A 1 359 ? 70.460 40.822 33.989 1.00 14.32 335 VAL A C 1
ATOM 2905 O O . VAL A 1 359 ? 69.299 40.422 33.884 1.00 14.14 335 VAL A O 1
ATOM 2909 N N . ASP A 1 360 ? 70.791 41.795 34.847 1.00 13.88 336 ASP A N 1
ATOM 2910 C CA . ASP A 1 360 ? 69.777 42.414 35.694 1.00 15.49 336 ASP A CA 1
ATOM 2911 C C . ASP A 1 360 ? 68.634 43.014 34.866 1.00 13.98 336 ASP A C 1
ATOM 2912 O O . ASP A 1 360 ? 67.466 42.844 35.220 1.00 14.24 336 ASP A O 1
ATOM 2917 N N . ILE A 1 361 ? 68.956 43.713 33.769 1.00 13.23 337 ILE A N 1
ATOM 2918 C CA . ILE A 1 361 ? 67.930 44.324 32.916 1.00 14.01 337 ILE A CA 1
ATOM 2919 C C . ILE A 1 361 ? 67.000 43.265 32.308 1.00 13.59 337 ILE A C 1
ATOM 2920 O O . ILE A 1 361 ? 65.775 43.442 32.298 1.00 13.99 337 ILE A O 1
ATOM 2925 N N . ALA A 1 362 ? 67.565 42.159 31.849 1.00 13.36 338 ALA A N 1
ATOM 2926 C CA . ALA A 1 362 ? 66.743 41.075 31.304 1.00 12.21 338 ALA A CA 1
ATOM 2927 C C . ALA A 1 362 ? 65.846 40.486 32.393 1.00 13.36 338 ALA A C 1
ATOM 2928 O O . ALA A 1 362 ? 64.674 40.245 32.156 1.00 12.87 338 ALA A O 1
ATOM 2930 N N . TYR A 1 363 ? 66.398 40.301 33.592 1.00 12.29 339 TYR A N 1
ATOM 2931 C CA . TYR A 1 363 ? 65.648 39.730 34.706 1.00 12.91 339 TYR A CA 1
ATOM 2932 C C . TYR A 1 363 ? 64.493 40.652 35.081 1.00 12.63 339 TYR A C 1
ATOM 2933 O O . TYR A 1 363 ? 63.331 40.204 35.223 1.00 12.36 339 TYR A O 1
ATOM 2942 N N . GLU A 1 364 ? 64.808 41.940 35.238 1.00 12.50 340 GLU A N 1
ATOM 2943 C CA . GLU A 1 364 ? 63.829 42.974 35.582 1.00 12.34 340 GLU A CA 1
ATOM 2944 C C . GLU A 1 364 ? 62.752 43.084 34.516 1.00 13.05 340 GLU A C 1
ATOM 2945 O O . GLU A 1 364 ? 61.572 43.298 34.819 1.00 13.63 340 GLU A O 1
ATOM 2951 N N . ALA A 1 365 ? 63.162 42.965 33.250 1.00 11.67 341 ALA A N 1
ATOM 2952 C CA . ALA A 1 365 ? 62.204 43.024 32.150 1.00 12.47 341 ALA A CA 1
ATOM 2953 C C . ALA A 1 365 ? 61.195 41.888 32.298 1.00 11.65 341 ALA A C 1
ATOM 2954 O O . ALA A 1 365 ? 59.989 42.111 32.195 1.00 12.33 341 ALA A O 1
ATOM 2956 N N . MET A 1 366 ? 61.674 40.682 32.529 1.00 12.33 342 MET A N 1
ATOM 2957 C CA . MET A 1 366 ? 60.778 39.541 32.699 1.00 12.44 342 MET A CA 1
ATOM 2958 C C . MET A 1 366 ? 59.832 39.730 33.884 1.00 13.02 342 MET A C 1
ATOM 2959 O O . MET A 1 366 ? 58.627 39.533 33.750 1.00 13.52 342 MET A O 1
ATOM 2964 N N A LYS A 1 367 ? 60.373 40.106 35.035 0.50 13.53 343 LYS A N 1
ATOM 2965 N N B LYS A 1 367 ? 60.373 40.110 35.038 0.50 13.63 343 LYS A N 1
ATOM 2966 C CA A LYS A 1 367 ? 59.535 40.306 36.206 0.50 14.63 343 LYS A CA 1
ATOM 2967 C CA B LYS A 1 367 ? 59.542 40.297 36.225 0.50 14.83 343 LYS A CA 1
ATOM 2968 C C A LYS A 1 367 ? 58.442 41.343 35.963 0.50 15.16 343 LYS A C 1
ATOM 2969 C C B LYS A 1 367 ? 58.452 41.356 35.990 0.50 15.29 343 LYS A C 1
ATOM 2970 O O A LYS A 1 367 ? 57.303 41.156 36.405 0.50 15.91 343 LYS A O 1
ATOM 2971 O O B LYS A 1 367 ? 57.322 41.195 36.465 0.50 16.10 343 LYS A O 1
ATOM 2982 N N . SER A 1 368 ? 58.773 42.419 35.241 1.00 14.98 344 SER A N 1
ATOM 2983 C CA . SER A 1 368 ? 57.805 43.496 34.960 1.00 14.98 344 SER A CA 1
ATOM 2984 C C . SER A 1 368 ? 56.636 43.011 34.091 1.00 15.63 344 SER A C 1
ATOM 2985 O O . SER A 1 368 ? 55.577 43.642 34.067 1.00 16.68 344 SER A O 1
ATOM 2988 N N . LEU A 1 369 ? 56.859 41.924 33.362 1.00 16.13 345 LEU A N 1
ATOM 2989 C CA . LEU A 1 369 ? 55.858 41.309 32.495 1.00 15.46 345 LEU A CA 1
ATOM 2990 C C . LEU A 1 369 ? 55.246 40.069 33.150 1.00 16.26 345 LEU A C 1
ATOM 2991 O O . LEU A 1 369 ? 54.625 39.248 32.480 1.00 16.63 345 LEU A O 1
ATOM 2996 N N . ASN A 1 370 ? 55.426 39.934 34.468 1.00 16.07 346 ASN A N 1
ATOM 2997 C CA . ASN A 1 370 ? 54.907 38.793 35.221 1.00 18.10 346 ASN A CA 1
ATOM 2998 C C . ASN A 1 370 ? 55.382 37.440 34.711 1.00 17.75 346 ASN A C 1
ATOM 2999 O O . ASN A 1 370 ? 54.640 36.458 34.695 1.00 19.29 346 ASN A O 1
ATOM 3004 N N . ILE A 1 371 ? 56.646 37.396 34.291 1.00 15.81 347 ILE A N 1
ATOM 3005 C CA . ILE A 1 371 ? 57.270 36.187 33.857 1.00 16.78 347 ILE A CA 1
ATOM 3006 C C . ILE A 1 371 ? 58.257 35.801 34.954 1.00 17.10 347 ILE A C 1
ATOM 3007 O O . ILE A 1 371 ? 59.042 36.637 35.386 1.00 18.54 347 ILE A O 1
ATOM 3012 N N A GLU A 1 372 ? 58.192 34.559 35.415 0.60 18.10 348 GLU A N 1
ATOM 3013 N N B GLU A 1 372 ? 58.208 34.545 35.385 0.40 17.69 348 GLU A N 1
ATOM 3014 C CA A GLU A 1 372 ? 59.119 34.081 36.439 0.60 19.25 348 GLU A CA 1
ATOM 3015 C CA B GLU A 1 372 ? 59.121 34.028 36.403 0.40 18.36 348 GLU A CA 1
ATOM 3016 C C A GLU A 1 372 ? 60.390 33.584 35.740 0.60 17.76 348 GLU A C 1
ATOM 3017 C C B GLU A 1 372 ? 60.406 33.569 35.715 0.40 17.39 348 GLU A C 1
ATOM 3018 O O A GLU A 1 372 ? 60.347 32.586 35.022 0.60 18.34 348 GLU A O 1
ATOM 3019 O O B GLU A 1 372 ? 60.387 32.577 34.986 0.40 17.73 348 GLU A O 1
ATOM 3030 N N . PRO A 1 373 ? 61.530 34.284 35.926 1.00 16.78 349 PRO A N 1
ATOM 3031 C CA . PRO A 1 373 ? 62.741 33.825 35.263 1.00 16.20 349 PRO A CA 1
ATOM 3032 C C . PRO A 1 373 ? 63.224 32.467 35.755 1.00 18.08 349 PRO A C 1
ATOM 3033 O O . PRO A 1 373 ? 63.055 32.133 36.936 1.00 19.37 349 PRO A O 1
ATOM 3037 N N . ASN A 1 374 ? 63.779 31.682 34.833 1.00 17.34 350 ASN A N 1
ATOM 3038 C CA . ASN A 1 374 ? 64.314 30.362 35.111 1.00 19.93 350 ASN A CA 1
ATOM 3039 C C . ASN A 1 374 ? 65.747 30.374 34.634 1.00 19.37 350 ASN A C 1
ATOM 3040 O O . ASN A 1 374 ? 66.009 30.289 33.429 1.00 19.57 350 ASN A O 1
ATOM 3045 N N A ILE A 1 375 ? 66.663 30.470 35.585 0.50 19.45 351 ILE A N 1
ATOM 3046 N N B ILE A 1 375 ? 66.689 30.500 35.561 0.50 19.04 351 ILE A N 1
ATOM 3047 C CA A ILE A 1 375 ? 68.072 30.470 35.288 0.50 20.18 351 ILE A CA 1
ATOM 3048 C CA B ILE A 1 375 ? 68.108 30.572 35.206 0.50 19.50 351 ILE A CA 1
ATOM 3049 C C A ILE A 1 375 ? 68.476 29.044 34.956 0.50 19.41 351 ILE A C 1
ATOM 3050 C C B ILE A 1 375 ? 68.703 29.162 35.038 0.50 19.32 351 ILE A C 1
ATOM 3051 O O A ILE A 1 375 ? 68.140 28.115 35.693 0.50 19.41 351 ILE A O 1
ATOM 3052 O O B ILE A 1 375 ? 68.830 28.400 36.003 0.50 21.08 351 ILE A O 1
ATOM 3061 N N . HIS A 1 376 ? 69.105 28.862 33.804 1.00 19.11 352 HIS A N 1
ATOM 3062 C CA . HIS A 1 376 ? 69.602 27.554 33.399 1.00 18.76 352 HIS A CA 1
ATOM 3063 C C . HIS A 1 376 ? 71.099 27.578 33.158 1.00 16.96 352 HIS A C 1
ATOM 3064 O O . HIS A 1 376 ? 71.546 28.160 32.173 1.00 17.41 352 HIS A O 1
ATOM 3071 N N . PRO A 1 377 ? 71.889 26.941 34.045 1.00 15.28 353 PRO A N 1
ATOM 3072 C CA . PRO A 1 377 ? 73.311 26.884 33.748 1.00 15.00 353 PRO A CA 1
ATOM 3073 C C . PRO A 1 377 ? 73.506 26.146 32.417 1.00 14.29 353 PRO A C 1
ATOM 3074 O O . PRO A 1 377 ? 72.798 25.171 32.144 1.00 17.50 353 PRO A O 1
ATOM 3078 N N . ILE A 1 378 ? 74.445 26.606 31.610 1.00 11.95 354 ILE A N 1
ATOM 3079 C CA . ILE A 1 378 ? 74.737 25.982 30.327 1.00 13.03 354 ILE A CA 1
ATOM 3080 C C . ILE A 1 378 ? 75.818 24.936 30.610 1.00 11.30 354 ILE A C 1
ATOM 3081 O O . ILE A 1 378 ? 76.992 25.267 30.764 1.00 10.68 354 ILE A O 1
ATOM 3086 N N . ARG A 1 379 ? 75.422 23.666 30.703 1.00 11.88 355 ARG A N 1
ATOM 3087 C CA . ARG A 1 379 ? 76.384 22.583 30.973 1.00 10.57 355 ARG A CA 1
ATOM 3088 C C . ARG A 1 379 ? 77.045 22.134 29.665 1.00 11.80 355 ARG A C 1
ATOM 3089 O O . ARG A 1 379 ? 76.963 20.971 29.264 1.00 13.65 355 ARG A O 1
ATOM 3097 N N . GLY A 1 380 ? 77.766 23.065 29.070 1.00 11.86 356 GLY A N 1
ATOM 3098 C CA . GLY A 1 380 ? 78.470 22.887 27.799 1.00 13.14 356 GLY A CA 1
ATOM 3099 C C . GLY A 1 380 ? 78.836 24.257 27.257 1.00 13.77 356 GLY A C 1
ATOM 3100 O O . GLY A 1 380 ? 79.116 25.176 28.036 1.00 13.26 356 GLY A O 1
ATOM 3101 N N . GLY A 1 381 ? 78.832 24.404 25.933 1.00 13.62 357 GLY A N 1
ATOM 3102 C CA . GLY A 1 381 ? 79.130 25.671 25.278 1.00 15.44 357 GLY A CA 1
ATOM 3103 C C . GLY A 1 381 ? 78.084 25.958 24.218 1.00 16.52 357 GLY A C 1
ATOM 3104 O O . GLY A 1 381 ? 77.525 25.029 23.625 1.00 19.48 357 GLY A O 1
ATOM 3105 N N . THR A 1 382 ? 77.826 27.237 23.976 1.00 15.44 358 THR A N 1
ATOM 3106 C CA . THR A 1 382 ? 76.844 27.681 22.990 1.00 15.33 358 THR A CA 1
ATOM 3107 C C . THR A 1 382 ? 77.421 28.842 22.177 1.00 14.21 358 THR A C 1
ATOM 3108 O O . THR A 1 382 ? 78.508 29.332 22.469 1.00 14.92 358 THR A O 1
ATOM 3112 N N . ASP A 1 383 ? 76.706 29.269 21.134 1.00 16.53 359 ASP A N 1
ATOM 3113 C CA . ASP A 1 383 ? 77.169 30.422 20.377 1.00 16.17 359 ASP A CA 1
ATOM 3114 C C . ASP A 1 383 ? 77.259 31.653 21.280 1.00 15.92 359 ASP A C 1
ATOM 3115 O O . ASP A 1 383 ? 78.202 32.422 21.175 1.00 15.21 359 ASP A O 1
ATOM 3120 N N . GLY A 1 384 ? 76.290 31.822 22.184 1.00 15.64 360 GLY A N 1
ATOM 3121 C CA . GLY A 1 384 ? 76.297 32.960 23.097 1.00 15.12 360 GLY A CA 1
ATOM 3122 C C . GLY A 1 384 ? 77.512 32.957 24.013 1.00 14.34 360 GLY A C 1
ATOM 3123 O O . GLY A 1 384 ? 78.124 33.997 24.259 1.00 14.68 360 GLY A O 1
ATOM 3124 N N . SER A 1 385 ? 77.872 31.783 24.516 1.00 14.13 361 SER A N 1
ATOM 3125 C CA . SER A 1 385 ? 79.022 31.677 25.392 1.00 13.83 361 SER A CA 1
ATOM 3126 C C . SER A 1 385 ? 80.325 31.915 24.623 1.00 13.85 361 SER A C 1
ATOM 3127 O O . SER A 1 385 ? 81.233 32.528 25.147 1.00 13.80 361 SER A O 1
ATOM 3130 N N . GLN A 1 386 ? 80.419 31.474 23.361 1.00 12.77 362 GLN A N 1
ATOM 3131 C CA . GLN A 1 386 ? 81.612 31.736 22.554 1.00 12.30 362 GLN A CA 1
ATOM 3132 C C . GLN A 1 386 ? 81.705 33.234 22.143 1.00 12.06 362 GLN A C 1
ATOM 3133 O O . GLN A 1 386 ? 82.771 33.832 22.167 1.00 11.98 362 GLN A O 1
ATOM 3139 N N . LEU A 1 387 ? 80.587 33.823 21.748 1.00 12.07 363 LEU A N 1
ATOM 3140 C CA . LEU A 1 387 ? 80.553 35.241 21.414 1.00 10.90 363 LEU A CA 1
ATOM 3141 C C . LEU A 1 387 ? 80.979 36.094 22.601 1.00 12.04 363 LEU A C 1
ATOM 3142 O O . LEU A 1 387 ? 81.655 37.114 22.453 1.00 11.47 363 LEU A O 1
ATOM 3147 N N . SER A 1 388 ? 80.603 35.653 23.797 1.00 12.10 364 SER A N 1
ATOM 3148 C CA . SER A 1 388 ? 80.992 36.365 25.006 1.00 12.61 364 SER A CA 1
ATOM 3149 C C . SER A 1 388 ? 82.505 36.432 25.119 1.00 12.86 364 SER A C 1
ATOM 3150 O O . SER A 1 388 ? 83.067 37.472 25.440 1.00 14.12 364 SER A O 1
ATOM 3153 N N A TYR A 1 389 ? 83.131 35.302 24.836 0.50 12.43 365 TYR A N 1
ATOM 3154 N N B TYR A 1 389 ? 83.220 35.331 24.853 0.50 12.67 365 TYR A N 1
ATOM 3155 C CA A TYR A 1 389 ? 84.543 35.203 24.887 0.50 12.94 365 TYR A CA 1
ATOM 3156 C CA B TYR A 1 389 ? 84.699 35.382 24.897 0.50 13.54 365 TYR A CA 1
ATOM 3157 C C A TYR A 1 389 ? 85.222 36.125 23.850 0.50 12.93 365 TYR A C 1
ATOM 3158 C C B TYR A 1 389 ? 85.343 36.079 23.727 0.50 13.65 365 TYR A C 1
ATOM 3159 O O A TYR A 1 389 ? 86.280 36.685 24.131 0.50 13.66 365 TYR A O 1
ATOM 3160 O O B TYR A 1 389 ? 86.555 36.325 23.711 0.50 14.98 365 TYR A O 1
ATOM 3177 N N . MET A 1 390 ? 84.550 36.344 22.705 1.00 12.79 366 MET A N 1
ATOM 3178 C CA . MET A 1 390 ? 85.036 37.129 21.582 1.00 13.33 366 MET A CA 1
ATOM 3179 C C . MET A 1 390 ? 84.816 38.637 21.787 1.00 13.56 366 MET A C 1
ATOM 3180 O O . MET A 1 390 ? 85.122 39.425 20.923 1.00 18.17 366 MET A O 1
ATOM 3185 N N . GLY A 1 391 ? 84.265 39.038 22.928 1.00 14.75 367 GLY A N 1
ATOM 3186 C CA . GLY A 1 391 ? 84.066 40.454 23.190 1.00 14.19 367 GLY A CA 1
ATOM 3187 C C . GLY A 1 391 ? 82.649 40.971 23.071 1.00 12.70 367 GLY A C 1
ATOM 3188 O O . GLY A 1 391 ? 82.453 42.180 23.091 1.00 12.97 367 GLY A O 1
ATOM 3189 N N . LEU A 1 392 ? 81.680 40.064 22.970 1.00 13.04 368 LEU A N 1
ATOM 3190 C CA . LEU A 1 392 ? 80.269 40.420 22.886 1.00 11.67 368 LEU A CA 1
ATOM 3191 C C . LEU A 1 392 ? 79.501 39.613 23.933 1.00 10.93 368 LEU A C 1
ATOM 3192 O O . LEU A 1 392 ? 78.961 38.555 23.644 1.00 11.84 368 LEU A O 1
ATOM 3197 N N . PRO A 1 393 ? 79.488 40.094 25.185 1.00 10.77 369 PRO A N 1
ATOM 3198 C CA . PRO A 1 393 ? 78.752 39.371 26.243 1.00 11.13 369 PRO A CA 1
ATOM 3199 C C . PRO A 1 393 ? 77.308 39.173 25.814 1.00 12.31 369 PRO A C 1
ATOM 3200 O O . PRO A 1 393 ? 76.622 40.146 25.484 1.00 12.93 369 PRO A O 1
ATOM 3204 N N . THR A 1 394 ? 76.871 37.918 25.803 1.00 12.67 370 THR A N 1
ATOM 3205 C CA . THR A 1 394 ? 75.583 37.544 25.248 1.00 13.22 370 THR A CA 1
ATOM 3206 C C . THR A 1 394 ? 74.792 36.466 26.024 1.00 12.24 370 THR A C 1
ATOM 3207 O O . THR A 1 394 ? 75.003 35.269 25.801 1.00 13.94 370 THR A O 1
ATOM 3211 N N . PRO A 1 395 ? 73.883 36.908 26.921 1.00 13.31 371 PRO A N 1
ATOM 3212 C CA . PRO A 1 395 ? 72.942 35.969 27.555 1.00 13.15 371 PRO A CA 1
ATOM 3213 C C . PRO A 1 395 ? 71.973 35.421 26.505 1.00 13.33 371 PRO A C 1
ATOM 3214 O O . PRO A 1 395 ? 71.779 36.045 25.432 1.00 14.14 371 PRO A O 1
ATOM 3218 N N . ASN A 1 396 ? 71.364 34.277 26.798 1.00 11.80 372 ASN A N 1
ATOM 3219 C CA . ASN A 1 396 ? 70.403 33.616 25.915 1.00 12.53 372 ASN A CA 1
ATOM 3220 C C . ASN A 1 396 ? 69.034 33.705 26.576 1.00 13.54 372 ASN A C 1
ATOM 3221 O O . ASN A 1 396 ? 68.878 33.365 27.760 1.00 14.58 372 ASN A O 1
ATOM 3226 N N A ILE A 1 397 ? 68.050 34.171 25.809 0.60 12.60 373 ILE A N 1
ATOM 3227 N N B ILE A 1 397 ? 68.057 34.179 25.804 0.40 12.83 373 ILE A N 1
ATOM 3228 C CA A ILE A 1 397 ? 66.690 34.376 26.284 0.60 13.22 373 ILE A CA 1
ATOM 3229 C CA B ILE A 1 397 ? 66.688 34.382 26.258 0.40 13.12 373 ILE A CA 1
ATOM 3230 C C A ILE A 1 397 ? 65.727 33.405 25.622 0.60 12.44 373 ILE A C 1
ATOM 3231 C C B ILE A 1 397 ? 65.721 33.403 25.613 0.40 12.53 373 ILE A C 1
ATOM 3232 O O A ILE A 1 397 ? 65.899 33.062 24.457 0.60 11.83 373 ILE A O 1
ATOM 3233 O O B ILE A 1 397 ? 65.892 33.034 24.453 0.40 12.29 373 ILE A O 1
ATOM 3242 N N . PHE A 1 398 ? 64.699 33.007 26.372 1.00 12.41 374 PHE A N 1
ATOM 3243 C CA . PHE A 1 398 ? 63.673 32.071 25.902 1.00 11.12 374 PHE A CA 1
ATOM 3244 C C . PHE A 1 398 ? 62.960 32.535 24.638 1.00 12.88 374 PHE A C 1
ATOM 3245 O O . PHE A 1 398 ? 62.863 33.743 24.369 1.00 12.17 374 PHE A O 1
ATOM 3253 N N . THR A 1 399 ? 62.426 31.566 23.898 1.00 13.55 375 THR A N 1
ATOM 3254 C CA . THR A 1 399 ? 61.670 31.842 22.673 1.00 13.71 375 THR A CA 1
ATOM 3255 C C . THR A 1 399 ? 60.270 31.238 22.682 1.00 12.40 375 THR A C 1
ATOM 3256 O O . THR A 1 399 ? 59.450 31.610 21.872 1.00 12.55 375 THR A O 1
ATOM 3260 N N . GLY A 1 400 ? 60.021 30.281 23.565 1.00 13.24 376 GLY A N 1
ATOM 3261 C CA . GLY A 1 400 ? 58.732 29.595 23.625 1.00 13.99 376 GLY A CA 1
ATOM 3262 C C . GLY A 1 400 ? 58.728 28.214 22.985 1.00 14.94 376 GLY A C 1
ATOM 3263 O O . GLY A 1 400 ? 57.692 27.540 22.969 1.00 14.88 376 GLY A O 1
ATOM 3264 N N . GLY A 1 401 ? 59.873 27.774 22.459 1.00 14.43 377 GLY A N 1
ATOM 3265 C CA . GLY A 1 401 ? 59.958 26.471 21.811 1.00 14.90 377 GLY A CA 1
ATOM 3266 C C . GLY A 1 401 ? 60.222 25.305 22.751 1.00 14.68 377 GLY A C 1
ATOM 3267 O O . GLY A 1 401 ? 60.909 25.453 23.756 1.00 15.81 377 GLY A O 1
ATOM 3268 N N . GLU A 1 402 ? 59.679 24.144 22.382 1.00 14.68 378 GLU A N 1
ATOM 3269 C CA . GLU A 1 402 ? 59.805 22.881 23.116 1.00 15.41 378 GLU A CA 1
ATOM 3270 C C . GLU A 1 402 ? 60.177 21.723 22.171 1.00 15.63 378 GLU A C 1
ATOM 3271 O O . GLU A 1 402 ? 59.913 21.784 20.977 1.00 15.88 378 GLU A O 1
ATOM 3277 N N . ASN A 1 403 ? 60.773 20.663 22.716 1.00 17.11 379 ASN A N 1
ATOM 3278 C CA . ASN A 1 403 ? 61.101 19.456 21.938 1.00 17.15 379 ASN A CA 1
ATOM 3279 C C . ASN A 1 403 ? 61.922 19.705 20.671 1.00 17.86 379 ASN A C 1
ATOM 3280 O O . ASN A 1 403 ? 61.628 19.137 19.607 1.00 17.43 379 ASN A O 1
ATOM 3285 N N . TYR A 1 404 ? 62.965 20.521 20.772 1.00 17.68 380 TYR A N 1
ATOM 3286 C CA . TYR A 1 404 ? 63.759 20.822 19.585 1.00 18.49 380 TYR A CA 1
ATOM 3287 C C . TYR A 1 404 ? 64.449 19.606 18.961 1.00 19.93 380 TYR A C 1
ATOM 3288 O O . TYR A 1 404 ? 64.613 18.578 19.612 1.00 20.78 380 TYR A O 1
ATOM 3297 N N . HIS A 1 405 ? 64.799 19.746 17.676 1.00 20.25 381 HIS A N 1
ATOM 3298 C CA . HIS A 1 405 ? 65.568 18.757 16.912 1.00 21.61 381 HIS A CA 1
ATOM 3299 C C . HIS A 1 405 ? 64.829 17.475 16.502 1.00 20.23 381 HIS A C 1
ATOM 3300 O O . HIS A 1 405 ? 65.458 16.522 16.029 1.00 20.55 381 HIS A O 1
ATOM 3307 N N . GLY A 1 406 ? 63.503 17.460 16.626 1.00 19.21 382 GLY A N 1
ATOM 3308 C CA . GLY A 1 406 ? 62.704 16.283 16.256 1.00 18.29 382 GLY A CA 1
ATOM 3309 C C . GLY A 1 406 ? 61.298 16.587 15.731 1.00 17.53 382 GLY A C 1
ATOM 3310 O O . GLY A 1 406 ? 60.847 17.745 15.718 1.00 16.12 382 GLY A O 1
ATOM 3311 N N . LYS A 1 407 ? 60.584 15.534 15.344 1.00 16.16 383 LYS A N 1
ATOM 3312 C CA . LYS A 1 407 ? 59.239 15.660 14.766 1.00 15.82 383 LYS A CA 1
ATOM 3313 C C . LYS A 1 407 ? 58.171 16.166 15.740 1.00 15.31 383 LYS A C 1
ATOM 3314 O O . LYS A 1 407 ? 57.098 16.589 15.306 1.00 14.94 383 LYS A O 1
ATOM 3320 N N . PHE A 1 408 ? 58.469 16.114 17.036 1.00 14.82 384 PHE A N 1
ATOM 3321 C CA . PHE A 1 408 ? 57.523 16.544 18.070 1.00 15.38 384 PHE A CA 1
ATOM 3322 C C . PHE A 1 408 ? 57.779 17.969 18.553 1.00 14.92 384 PHE A C 1
ATOM 3323 O O . PHE A 1 408 ? 57.245 18.405 19.586 1.00 14.10 384 PHE A O 1
ATOM 3331 N N . GLU A 1 409 ? 58.600 18.702 17.810 1.00 13.05 385 GLU A N 1
ATOM 3332 C CA . GLU A 1 409 ? 58.903 20.088 18.148 1.00 13.03 385 GLU A CA 1
ATOM 3333 C C . GLU A 1 409 ? 57.631 20.936 18.068 1.00 12.12 385 GLU A C 1
ATOM 3334 O O . GLU A 1 409 ? 56.828 20.785 17.148 1.00 12.98 385 GLU A O 1
ATOM 3340 N N . TYR A 1 410 ? 57.461 21.833 19.027 1.00 13.05 386 TYR A N 1
ATOM 3341 C CA . TYR A 1 410 ? 56.308 22.733 19.019 1.00 12.68 386 TYR A CA 1
ATOM 3342 C C . TYR A 1 410 ? 56.648 24.036 19.705 1.00 12.48 386 TYR A C 1
ATOM 3343 O O . TYR A 1 410 ? 57.684 24.164 20.353 1.00 13.74 386 TYR A O 1
ATOM 3352 N N . VAL A 1 411 ? 55.791 25.031 19.538 1.00 11.50 387 VAL A N 1
ATOM 3353 C CA . VAL A 1 411 ? 56.039 26.333 20.133 1.00 12.56 387 VAL A CA 1
ATOM 3354 C C . VAL A 1 411 ? 54.730 26.976 20.522 1.00 11.73 387 VAL A C 1
ATOM 3355 O O . VAL A 1 411 ? 53.706 26.767 19.860 1.00 11.69 387 VAL A O 1
ATOM 3359 N N . SER A 1 412 ? 54.754 27.715 21.635 1.00 10.20 388 SER A N 1
ATOM 3360 C CA . SER A 1 412 ? 53.587 28.467 22.085 1.00 10.03 388 SER A CA 1
ATOM 3361 C C . SER A 1 412 ? 53.659 29.878 21.571 1.00 10.11 388 SER A C 1
ATOM 3362 O O . SER A 1 412 ? 54.607 30.606 21.872 1.00 10.62 388 SER A O 1
ATOM 3365 N N . VAL A 1 413 ? 52.646 30.278 20.800 1.00 10.47 389 VAL A N 1
ATOM 3366 C CA . VAL A 1 413 ? 52.587 31.630 20.262 1.00 10.90 389 VAL A CA 1
ATOM 3367 C C . VAL A 1 413 ? 52.386 32.620 21.425 1.00 10.65 389 VAL A C 1
ATOM 3368 O O . VAL A 1 413 ? 52.870 33.743 21.383 1.00 10.75 389 VAL A O 1
ATOM 3372 N N . ASP A 1 414 ? 51.682 32.191 22.467 1.00 10.84 390 ASP A N 1
ATOM 3373 C CA . ASP A 1 414 ? 51.487 33.038 23.644 1.00 11.32 390 ASP A CA 1
ATOM 3374 C C . ASP A 1 414 ? 52.843 33.388 24.244 1.00 11.25 390 ASP A C 1
ATOM 3375 O O . ASP A 1 414 ? 53.105 34.537 24.627 1.00 12.08 390 ASP A O 1
ATOM 3380 N N . VAL A 1 415 ? 53.724 32.392 24.316 1.00 10.98 391 VAL A N 1
ATOM 3381 C CA . VAL A 1 415 ? 55.060 32.606 24.867 1.00 10.05 391 VAL A CA 1
ATOM 3382 C C . VAL A 1 415 ? 55.915 33.434 23.896 1.00 10.09 391 VAL A C 1
ATOM 3383 O O . VAL A 1 415 ? 56.722 34.271 24.333 1.00 10.67 391 VAL A O 1
ATOM 3387 N N . MET A 1 416 ? 55.737 33.246 22.577 1.00 10.98 392 MET A N 1
ATOM 3388 C CA . MET A 1 416 ? 56.444 34.074 21.605 1.00 10.59 392 MET A CA 1
ATOM 3389 C C . MET A 1 416 ? 56.116 35.544 21.835 1.00 11.04 392 MET A C 1
ATOM 3390 O O . MET A 1 416 ? 57.001 36.407 21.741 1.00 10.99 392 MET A O 1
ATOM 3395 N N A GLU A 1 417 ? 54.857 35.823 22.154 0.50 10.97 393 GLU A N 1
ATOM 3396 N N B GLU A 1 417 ? 54.852 35.844 22.145 0.50 11.37 393 GLU A N 1
ATOM 3397 C CA A GLU A 1 417 ? 54.431 37.190 22.414 0.50 11.04 393 GLU A CA 1
ATOM 3398 C CA B GLU A 1 417 ? 54.448 37.233 22.424 0.50 11.74 393 GLU A CA 1
ATOM 3399 C C A GLU A 1 417 ? 55.138 37.763 23.649 0.50 11.11 393 GLU A C 1
ATOM 3400 C C B GLU A 1 417 ? 55.204 37.760 23.642 0.50 11.45 393 GLU A C 1
ATOM 3401 O O A GLU A 1 417 ? 55.500 38.942 23.667 0.50 10.51 393 GLU A O 1
ATOM 3402 O O B GLU A 1 417 ? 55.690 38.895 23.638 0.50 11.07 393 GLU A O 1
ATOM 3413 N N . LYS A 1 418 ? 55.296 36.939 24.684 1.00 11.05 394 LYS A N 1
ATOM 3414 C CA . LYS A 1 418 ? 56.006 37.343 25.887 1.00 11.05 394 LYS A CA 1
ATOM 3415 C C . LYS A 1 418 ? 57.476 37.637 25.553 1.00 11.45 394 LYS A C 1
ATOM 3416 O O . LYS A 1 418 ? 58.042 38.581 26.087 1.00 11.32 394 LYS A O 1
ATOM 3422 N N . ALA A 1 419 ? 58.083 36.832 24.665 1.00 10.74 395 ALA A N 1
ATOM 3423 C CA . ALA A 1 419 ? 59.480 37.072 24.240 1.00 10.48 395 ALA A CA 1
ATOM 3424 C C . ALA A 1 419 ? 59.616 38.446 23.533 1.00 10.83 395 ALA A C 1
ATOM 3425 O O . ALA A 1 419 ? 60.573 39.196 23.781 1.00 11.54 395 ALA A O 1
ATOM 3427 N N . VAL A 1 420 ? 58.661 38.775 22.649 1.00 10.74 396 VAL A N 1
ATOM 3428 C CA . VAL A 1 420 ? 58.659 40.075 22.009 1.00 11.49 396 VAL A CA 1
ATOM 3429 C C . VAL A 1 420 ? 58.602 41.188 23.054 1.00 10.74 396 VAL A C 1
ATOM 3430 O O . VAL A 1 420 ? 59.362 42.170 22.983 1.00 11.81 396 VAL A O 1
ATOM 3434 N N . GLN A 1 421 ? 57.708 41.036 24.031 1.00 10.88 397 GLN A N 1
ATOM 3435 C CA . GLN A 1 421 ? 57.564 42.027 25.090 1.00 11.34 397 GLN A CA 1
ATOM 3436 C C . GLN A 1 421 ? 58.867 42.210 25.868 1.00 11.13 397 GLN A C 1
ATOM 3437 O O . GLN A 1 421 ? 59.205 43.336 26.245 1.00 11.87 397 GLN A O 1
ATOM 3443 N N . VAL A 1 422 ? 59.595 41.115 26.094 1.00 10.33 398 VAL A N 1
ATOM 3444 C CA . VAL A 1 422 ? 60.873 41.165 26.795 1.00 11.25 398 VAL A CA 1
ATOM 3445 C C . VAL A 1 422 ? 61.898 41.969 25.988 1.00 11.36 398 VAL A C 1
ATOM 3446 O O . VAL A 1 422 ? 62.607 42.803 26.545 1.00 11.29 398 VAL A O 1
ATOM 3450 N N . ILE A 1 423 ? 61.959 41.759 24.675 1.00 10.77 399 ILE A N 1
ATOM 3451 C CA . ILE A 1 423 ? 62.896 42.515 23.854 1.00 10.45 399 ILE A CA 1
ATOM 3452 C C . ILE A 1 423 ? 62.609 44.030 23.979 1.00 10.89 399 ILE A C 1
ATOM 3453 O O . ILE A 1 423 ? 63.513 44.845 24.181 1.00 11.71 399 ILE A O 1
ATOM 3458 N N . ILE A 1 424 ? 61.340 44.386 23.841 1.00 10.95 400 ILE A N 1
ATOM 3459 C CA . ILE A 1 424 ? 60.902 45.772 23.918 1.00 11.16 400 ILE A CA 1
ATOM 3460 C C . ILE A 1 424 ? 61.258 46.381 25.278 1.00 11.15 400 ILE A C 1
ATOM 3461 O O . ILE A 1 424 ? 61.799 47.485 25.343 1.00 11.64 400 ILE A O 1
ATOM 3466 N N A GLU A 1 425 ? 60.977 45.647 26.343 0.60 11.84 401 GLU A N 1
ATOM 3467 N N B GLU A 1 425 ? 60.967 45.653 26.357 0.40 11.77 401 GLU A N 1
ATOM 3468 C CA A GLU A 1 425 ? 61.253 46.127 27.687 0.60 11.26 401 GLU A CA 1
ATOM 3469 C CA B GLU A 1 425 ? 61.276 46.120 27.719 0.40 11.41 401 GLU A CA 1
ATOM 3470 C C A GLU A 1 425 ? 62.758 46.299 27.932 0.60 11.08 401 GLU A C 1
ATOM 3471 C C B GLU A 1 425 ? 62.771 46.297 27.949 0.40 11.22 401 GLU A C 1
ATOM 3472 O O A GLU A 1 425 ? 63.163 47.269 28.569 0.60 11.89 401 GLU A O 1
ATOM 3473 O O B GLU A 1 425 ? 63.185 47.254 28.607 0.40 11.72 401 GLU A O 1
ATOM 3484 N N . ILE A 1 426 ? 63.576 45.364 27.441 1.00 10.75 402 ILE A N 1
ATOM 3485 C CA . ILE A 1 426 ? 65.033 45.472 27.570 1.00 11.41 402 ILE A CA 1
ATOM 3486 C C . ILE A 1 426 ? 65.501 46.737 26.877 1.00 11.28 402 ILE A C 1
ATOM 3487 O O . ILE A 1 426 ? 66.249 47.528 27.447 1.00 12.30 402 ILE A O 1
ATOM 3492 N N . ALA A 1 427 ? 65.040 46.961 25.651 1.00 11.66 403 ALA A N 1
ATOM 3493 C CA . ALA A 1 427 ? 65.447 48.165 24.936 1.00 12.73 403 ALA A CA 1
ATOM 3494 C C . ALA A 1 427 ? 65.061 49.436 25.701 1.00 13.77 403 ALA A C 1
ATOM 3495 O O . ALA A 1 427 ? 65.882 50.359 25.867 1.00 12.63 403 ALA A O 1
ATOM 3497 N N A ARG A 1 428 ? 63.816 49.520 26.156 0.60 12.44 404 ARG A N 1
ATOM 3498 N N B ARG A 1 428 ? 63.835 49.404 26.230 0.40 14.06 404 ARG A N 1
ATOM 3499 C CA A ARG A 1 428 ? 63.367 50.719 26.870 0.60 11.82 404 ARG A CA 1
ATOM 3500 C CA B ARG A 1 428 ? 63.220 50.490 26.988 0.40 15.16 404 ARG A CA 1
ATOM 3501 C C A ARG A 1 428 ? 64.148 50.921 28.176 0.60 11.85 404 ARG A C 1
ATOM 3502 C C B ARG A 1 428 ? 64.017 50.798 28.255 0.40 14.80 404 ARG A C 1
ATOM 3503 O O A ARG A 1 428 ? 64.541 52.040 28.522 0.60 11.77 404 ARG A O 1
ATOM 3504 O O B ARG A 1 428 ? 64.306 51.958 28.549 0.40 14.92 404 ARG A O 1
ATOM 3519 N N A ARG A 1 429 ? 64.380 49.824 28.882 0.60 11.84 405 ARG A N 1
ATOM 3520 N N B ARG A 1 429 ? 64.374 49.756 29.002 0.40 14.96 405 ARG A N 1
ATOM 3521 C CA A ARG A 1 429 ? 65.088 49.857 30.170 0.60 12.00 405 ARG A CA 1
ATOM 3522 C CA B ARG A 1 429 ? 65.132 49.940 30.247 0.40 14.68 405 ARG A CA 1
ATOM 3523 C C A ARG A 1 429 ? 66.529 50.361 30.097 0.60 12.01 405 ARG A C 1
ATOM 3524 C C B ARG A 1 429 ? 66.541 50.457 30.066 0.40 13.81 405 ARG A C 1
ATOM 3525 O O A ARG A 1 429 ? 66.978 51.069 30.997 0.60 13.80 405 ARG A O 1
ATOM 3526 O O B ARG A 1 429 ? 66.981 51.298 30.852 0.40 14.82 405 ARG A O 1
ATOM 3541 N N . PHE A 1 430 ? 67.260 49.982 29.048 1.00 12.36 406 PHE A N 1
ATOM 3542 C CA . PHE A 1 430 ? 68.615 50.489 28.845 1.00 12.19 406 PHE A CA 1
ATOM 3543 C C . PHE A 1 430 ? 68.577 52.004 28.689 1.00 12.43 406 PHE A C 1
ATOM 3544 O O . PHE A 1 430 ? 69.422 52.710 29.225 1.00 11.67 406 PHE A O 1
ATOM 3552 N N . GLU A 1 431 ? 67.581 52.506 27.983 1.00 11.08 407 GLU A N 1
ATOM 3553 C CA . GLU A 1 431 ? 67.480 53.948 27.761 1.00 11.73 407 GLU A CA 1
ATOM 3554 C C . GLU A 1 431 ? 67.081 54.662 29.039 1.00 13.69 407 GLU A C 1
ATOM 3555 O O . GLU A 1 431 ? 67.643 55.710 29.370 1.00 13.28 407 GLU A O 1
ATOM 3561 N N A GLU A 1 432 ? 66.137 54.083 29.772 0.60 13.50 408 GLU A N 1
ATOM 3562 N N B GLU A 1 432 ? 66.122 54.096 29.769 0.40 13.90 408 GLU A N 1
ATOM 3563 C CA A GLU A 1 432 ? 65.649 54.703 31.004 0.60 15.13 408 GLU A CA 1
ATOM 3564 C CA B GLU A 1 432 ? 65.657 54.705 31.018 0.40 15.29 408 GLU A CA 1
ATOM 3565 C C A GLU A 1 432 ? 66.763 54.804 32.050 0.60 15.53 408 GLU A C 1
ATOM 3566 C C B GLU A 1 432 ? 66.779 54.815 32.042 0.40 15.58 408 GLU A C 1
ATOM 3567 O O A GLU A 1 432 ? 66.891 55.831 32.736 0.60 15.53 408 GLU A O 1
ATOM 3568 O O B GLU A 1 432 ? 66.922 55.845 32.716 0.40 15.56 408 GLU A O 1
ATOM 3579 N N . GLN A 1 433 ? 67.585 53.763 32.141 1.00 15.53 409 GLN A N 1
ATOM 3580 C CA . GLN A 1 433 ? 68.688 53.714 33.114 1.00 16.79 409 GLN A CA 1
ATOM 3581 C C . GLN A 1 433 ? 69.959 54.448 32.694 1.00 18.41 409 GLN A C 1
ATOM 3582 O O . GLN A 1 433 ? 70.863 54.632 33.520 1.00 19.00 409 GLN A O 1
ATOM 3588 N N . ALA A 1 434 ? 70.015 54.917 31.446 1.00 18.83 410 ALA A N 1
ATOM 3589 C CA . ALA A 1 434 ? 71.179 55.648 30.951 1.00 20.86 410 ALA A CA 1
ATOM 3590 C C . ALA A 1 434 ? 71.214 57.053 31.540 1.00 22.86 410 ALA A C 1
ATOM 3591 O O . ALA A 1 434 ? 70.186 57.623 31.940 1.00 23.50 410 ALA A O 1
#

InterPro domains:
  IPR001261 ArgE/DapE/ACY1/CPG2/YscS, conserved site [PS00758] (74-83)
  IPR001261 ArgE/DapE/ACY1/CPG2/YscS, conserved site [PS00759] (140-179)
  IPR002933 Peptidase M20 [PF01546] (141-404)
  IPR010161 Peptidase M20B, tripeptide aminopeptidase [MF_00550] (2-406)
  IPR010161 Peptidase M20B, tripeptide aminopeptidase [PIRSF037215] (2-409)
  IPR010161 Peptidase M20B, tripeptide aminopeptidase [TIGR01882] (3-410)
  IPR010161 Peptidase M20B, tripeptide aminopeptidase [cd03892] (5-405)
  IPR011650 Peptidase M20, dimerisation domain [PF07687] (208-309)
  IPR036264 Bacterial exopeptidase dimerisation domain [SSF55031] (211-322)

Radius of gyration: 24.91 Å; Cα contacts (8 Å, |Δi|>4): 991; chains: 1; bounding box: 66×80×42 Å

CATH classification: 3.40.630.10 (+1 more: 3.30.70.360)

Organism: Bacillus anthracis (NCBI:txid1392)

Foldseek 3Di:
DVVVVVQLVLLCVQLVVLLQQFFAADPVADAQRRDCSLLVNLVVVLVLCVVLPWPPWDQDPNGKTKTKDAFLDPDDFFEEEEEAESHAAPLWGSHRWDKDKDAQAQLAKDQLEPVVRDIQGCVVVVCSSVCHRFIKIATSLRTHRPVQPSLSVSLVSSLSSVCVVCSVQGFHMYMYIYFYDQNVPCGVVPDDPVVSRGQAYAYARAAAFQEKEQWEKWKKKKKKKFFWDDDDVVPPVPNFAARQVVVVVLVVLADPCQEPVNDDDQRWHKYWPDWDDTRGMIMTMIMTIGRDPVVSVVVVVSSVVSLVVVCVVPNNVRMDMDMDTDAHILVVLCVVVVVLSVQLCVLCVVVVTHHDYHYHHHDGPQSVVSVVRHNYMYDYSQWDDGSRNGIMGTSVSSSSSSSSVSSSRSVSNVVD